Protein AF-A0A914CWX4-F1 (afdb_monomer_lite)

Secondary structure (DSSP, 8-state):
----PPP---HHHHHHHHHHHS-HHHHHHHHHHHHHHS-HHHHHHHHHHHHTTS---S-------HHHHHHHHHHHHHHHHHGGG---------------HHHHHHHHHT-----TTSSTT-TT--GGGG-PPPHHHHHHHHHIIIIIHHHHHHHHHHHHHHTTSPPTT----HHHHHHHHTHHHHHHHHEEEEEEETTEEEEEE-TT--TTT-TTGGGHHHHHHHHHHHHH-S---HHHHHHHHHHHHHHHHHHHHSHHHHHHH--HHHHHHHHHHHHHH-HHHHTSHHHHHHHHHHIIIIIHHHHHTT-----TTS-BTTBS-HHHHHHHHHHHHHHH-TT-HHHHHHHHHHHHT-S-HHHHHHHHHHHS-TT--HHHH----TTTTHHHHHHHHHHHHHHHHHHHHTSHHHHHHHHHHHHHHHHTTSS-TTT-HHHHHHHHHHHHHHHHHHHSS--S-TTTHHHHHHHHHHHHHHHTTT---

Organism: NCBI:txid290746

Radius of gyration: 30.41 Å; chains: 1; bounding box: 85×67×93 Å

pLDDT: mean 76.53, std 20.07, range [23.48, 96.62]

InterPro domains:
  IPR013930 RPAP1, N-terminal [PF08621] (12-53)
  IPR039913 RNA polymerase II-associated protein RPAP1/Rba50 [PTHR21483] (127-458)
  IPR057989 RPAP1/MINIYO-like, TPR repeats [PF25766] (228-455)

Sequence (485 aa):
MEIVEIEPASLAEENKLKLSQMSEEEIRKAQQEIFERFDVKTIEFLRNRAKLTENPSGNAEKKESEFKKRRKAEKETAEKATISTTENMSTEVKLDMPSTSVLVEEVVKNLEVIDPEKVLESEDIDPYTRLAMDPTQLDITNKCLRVIAPRQQQNLLKLFDNLKIQPTGAKDDQFLSTCRQHVDAIKLLYLEEFKVEENRSAIEFAEDVNPLSDGAWFLVPIRRVLDAVQMRKTGVTEDDIEIARLSLMWAMLLMYERQTMFITLSQPNDVFIRVAEVFLIGPELFKDDIISQCLSRLINEYLLKKGRQHLLRFRANKPISGLDSFMPFYEDLIKHFEEFSYGDENFSLILLIGAYMNSYVDDSLLSIGSLWVPDKNVMRQMTISTEKAKDLLDYIKEWRNTYIDEVEEIFYERYSQVLAMYAAAIRDEKVTRSRNPAVFVIASTELGEFIKRHTIESSKHPQRSADLAIMVEMIRRTVDGKISL

Foldseek 3Di:
DDDDDDDDDDPPVVVVVVVVPDDPVVVVVVVVVCVVPDDPVVVVVVVVVVVVVPDPDDDDDPPDDVVVVVVVVVVVVVVVVPPPPDDDDDDDDDDDDDDPDPVVVVVVVP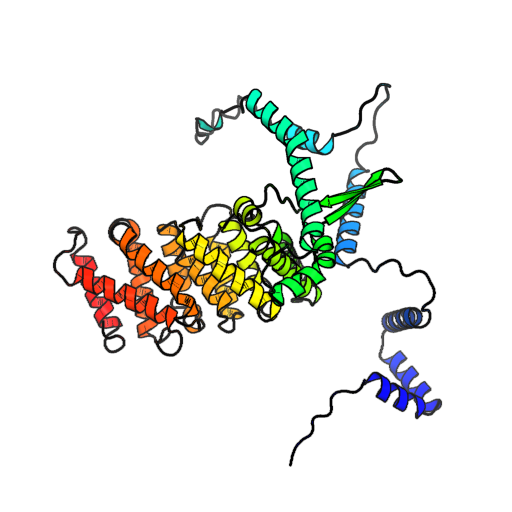PPPPDPVVPPPDPPDDPVVPDPPDVVNVVVVVCCVVPVQVVVQVVVVCVLVVLLDDPDPDDDDVLLPVLSVCSVVLLVLFWDWDCPDPPDTDIGGDPPADLQPQQLSLLVLLVVLLVVCVVVVPAHDPVSLVSNLNSLSSLVSCCPVVVVSNVVSHQLQLNLLSLLSQLVRALVNCPPPSSVVSLLCCLQVPNLVCLLVLRAAADQQPDTNNRRGDPVSLLSLLVSCQVGVQQPQSSLSSLLCCQQSHSPPQSNLVSLLSQLPPVTLNLLSHQHDCVSCVSVLVSSVVCCVVCVVVCCPPVVVSVLSSLVSLLQCLLVVSDACVRHVNSVCSSLVVLVVLLVQLVPPPPVDPPCNVVSVVSNVVSCVSCPPRDPD

Structure (mmCIF, N/CA/C/O backbone):
data_AF-A0A914CWX4-F1
#
_entry.id   AF-A0A914CWX4-F1
#
loop_
_atom_site.group_PDB
_atom_site.id
_atom_site.type_symbol
_atom_site.label_atom_id
_atom_site.label_alt_id
_atom_site.label_comp_id
_atom_site.label_asym_id
_atom_site.label_entity_id
_atom_site.label_seq_id
_atom_site.pdbx_PDB_ins_code
_atom_site.Cartn_x
_atom_site.Cartn_y
_atom_site.Cartn_z
_atom_site.occupancy
_atom_site.B_iso_or_equiv
_atom_site.auth_seq_id
_atom_site.auth_comp_id
_atom_site.auth_asym_id
_atom_site.auth_atom_id
_atom_site.pdbx_PDB_model_num
ATOM 1 N N . MET A 1 1 ? -40.449 -19.004 -22.132 1.00 39.72 1 MET A N 1
ATOM 2 C CA . MET A 1 1 ? -40.659 -19.760 -20.882 1.00 39.72 1 MET A CA 1
ATOM 3 C C . MET A 1 1 ? -39.790 -19.089 -19.847 1.00 39.72 1 MET A C 1
ATOM 5 O O . MET A 1 1 ? -38.591 -19.323 -19.832 1.00 39.72 1 MET A O 1
ATOM 9 N N . GLU A 1 2 ? -40.376 -18.150 -19.115 1.00 30.14 2 GLU A N 1
ATOM 10 C CA . GLU A 1 2 ? -39.724 -17.477 -17.994 1.00 30.14 2 GLU A CA 1
ATOM 11 C C . GLU A 1 2 ? -39.701 -18.441 -16.809 1.00 30.14 2 GLU A C 1
ATOM 13 O O . GLU A 1 2 ? -40.738 -18.982 -16.423 1.00 30.14 2 GLU A O 1
ATOM 18 N N . ILE A 1 3 ? -38.506 -18.695 -16.281 1.00 34.53 3 ILE A N 1
ATOM 19 C CA . ILE A 1 3 ? -38.309 -19.382 -15.009 1.00 34.53 3 ILE A CA 1
ATOM 20 C C . ILE A 1 3 ? -38.342 -18.281 -13.955 1.00 34.53 3 ILE A C 1
ATOM 22 O O . ILE A 1 3 ? -37.438 -17.453 -13.889 1.00 34.53 3 ILE A O 1
ATOM 26 N N . VAL A 1 4 ? -39.429 -18.239 -13.191 1.00 33.41 4 VAL A N 1
ATOM 27 C CA . VAL A 1 4 ? -39.558 -17.390 -12.008 1.00 33.41 4 VAL A CA 1
ATOM 28 C C . VAL A 1 4 ? -38.853 -18.117 -10.866 1.00 33.41 4 VAL A C 1
ATOM 30 O O . VAL A 1 4 ? -39.349 -19.132 -10.377 1.00 33.41 4 VAL A O 1
ATOM 33 N N . GLU A 1 5 ? -37.678 -17.628 -10.480 1.00 35.12 5 GLU A N 1
ATOM 34 C CA . GLU A 1 5 ? -37.027 -17.996 -9.223 1.00 35.12 5 GLU A CA 1
ATOM 35 C C . GLU A 1 5 ? -37.847 -17.415 -8.065 1.00 35.12 5 GLU A C 1
ATOM 37 O O . GLU A 1 5 ? -38.026 -16.204 -7.951 1.00 35.12 5 GLU A O 1
ATOM 42 N N . ILE A 1 6 ? -38.401 -18.299 -7.235 1.00 37.88 6 ILE A N 1
ATOM 43 C CA . ILE A 1 6 ? -39.090 -17.942 -5.995 1.00 37.88 6 ILE A CA 1
ATOM 44 C C . ILE A 1 6 ? -38.040 -17.976 -4.879 1.00 37.88 6 ILE A C 1
ATOM 46 O O . ILE A 1 6 ? -37.417 -19.011 -4.644 1.00 37.88 6 ILE A O 1
ATOM 50 N N . GLU A 1 7 ? -37.843 -16.837 -4.216 1.00 38.56 7 GLU A N 1
ATOM 51 C CA . GLU A 1 7 ? -37.006 -16.672 -3.023 1.00 38.56 7 GLU A CA 1
ATOM 52 C C . GLU A 1 7 ? -37.363 -17.674 -1.901 1.00 38.56 7 GLU A C 1
ATOM 54 O O . GLU A 1 7 ? -38.525 -18.078 -1.770 1.00 38.56 7 GLU A O 1
ATOM 59 N N . PRO A 1 8 ? -36.400 -18.066 -1.040 1.00 40.62 8 PRO A N 1
ATOM 60 C CA . PRO A 1 8 ? -36.624 -19.037 0.023 1.00 40.62 8 PRO A CA 1
ATOM 61 C C . PRO A 1 8 ? -37.431 -18.413 1.169 1.00 40.62 8 PRO A C 1
ATOM 63 O O . PRO A 1 8 ? -36.885 -17.896 2.145 1.00 40.62 8 PRO A O 1
ATOM 66 N N . ALA A 1 9 ? -38.755 -18.515 1.089 1.00 42.31 9 ALA A N 1
ATOM 67 C CA . ALA A 1 9 ? -39.616 -18.383 2.253 1.00 42.31 9 ALA A CA 1
ATOM 68 C C . ALA A 1 9 ? -39.281 -19.513 3.247 1.00 42.31 9 ALA A C 1
ATOM 70 O O . ALA A 1 9 ? -39.684 -20.657 3.072 1.00 42.31 9 ALA A O 1
ATOM 71 N N . SER A 1 10 ? -38.475 -19.175 4.258 1.00 55.91 10 SER A N 1
ATOM 72 C CA . SER A 1 10 ? -38.356 -19.829 5.566 1.00 55.91 10 SER A CA 1
ATOM 73 C C . SER A 1 10 ? -38.544 -21.359 5.576 1.00 55.91 10 SER A C 1
ATOM 75 O O . SER A 1 10 ? -39.612 -21.877 5.902 1.00 55.91 10 SER A O 1
ATOM 77 N N . LEU A 1 11 ? -37.455 -22.109 5.363 1.00 55.00 11 LEU A N 1
ATOM 78 C CA . LEU A 1 11 ? -37.361 -23.554 5.659 1.00 55.00 11 LEU A CA 1
ATOM 79 C C . LEU A 1 11 ? -37.941 -23.935 7.042 1.00 55.00 11 LEU A C 1
ATOM 81 O O . LEU A 1 11 ? -38.389 -25.062 7.251 1.00 55.00 11 LEU A O 1
ATOM 85 N N . ALA A 1 12 ? -37.945 -23.003 8.001 1.00 56.06 12 ALA A N 1
ATOM 86 C CA . ALA A 1 12 ? -38.528 -23.198 9.324 1.00 56.06 12 ALA A CA 1
ATOM 87 C C . ALA A 1 12 ? -40.065 -23.319 9.300 1.00 56.06 12 ALA A C 1
ATOM 89 O O . ALA A 1 12 ? -40.623 -24.089 10.083 1.00 56.06 12 ALA A O 1
ATOM 90 N N . GLU A 1 13 ? -40.753 -22.606 8.406 1.00 63.44 13 GLU A N 1
ATOM 91 C CA . GLU A 1 13 ? -42.212 -22.682 8.256 1.00 63.44 13 GLU A CA 1
ATOM 92 C C . GLU A 1 13 ? -42.643 -23.973 7.556 1.00 63.44 13 GLU A C 1
ATOM 94 O O . GLU A 1 13 ? -43.583 -24.631 8.009 1.00 63.44 13 GLU A O 1
ATOM 99 N N . GLU A 1 14 ? -41.904 -24.401 6.528 1.00 65.81 14 GLU A N 1
ATOM 100 C CA . GLU A 1 14 ? -42.150 -25.676 5.846 1.00 65.81 14 GLU A CA 1
ATOM 101 C C . GLU A 1 14 ? -41.936 -26.870 6.795 1.00 65.81 14 GLU A C 1
ATOM 103 O O . GLU A 1 14 ? -42.749 -27.796 6.844 1.00 65.81 14 GLU A O 1
ATOM 108 N N . ASN A 1 15 ? -40.891 -26.819 7.628 1.00 64.31 15 ASN A N 1
ATOM 109 C CA . ASN A 1 15 ? -40.631 -27.840 8.643 1.00 64.31 15 ASN A CA 1
ATOM 110 C C . ASN A 1 15 ? -41.707 -27.867 9.739 1.00 64.31 15 ASN A C 1
ATOM 112 O O . ASN A 1 15 ? -42.079 -28.943 10.205 1.00 64.31 15 ASN A O 1
ATOM 116 N N . LYS A 1 16 ? -42.257 -26.709 10.123 1.00 71.88 16 LYS A N 1
ATOM 117 C CA . LYS A 1 16 ? -43.352 -26.621 11.103 1.00 71.88 16 LYS A CA 1
ATOM 118 C C . LYS A 1 16 ? -44.656 -27.222 10.566 1.00 71.88 16 LYS A C 1
ATOM 120 O O . LYS A 1 16 ? -45.366 -27.887 11.316 1.00 71.88 16 LYS A O 1
ATOM 125 N N . LEU A 1 17 ? -44.940 -27.028 9.277 1.00 73.31 17 LEU A N 1
ATOM 126 C CA . LEU A 1 17 ? -46.065 -27.652 8.571 1.00 73.31 17 LEU A CA 1
ATOM 127 C C . LEU A 1 17 ? -45.893 -29.169 8.417 1.00 73.31 17 LEU A C 1
ATOM 129 O O . LEU A 1 17 ? -46.850 -29.913 8.601 1.00 73.31 17 LEU A O 1
ATOM 133 N N . LYS A 1 18 ? -44.677 -29.648 8.134 1.00 69.50 18 LYS A N 1
ATOM 134 C CA . LYS A 1 18 ? -44.395 -31.093 8.076 1.00 69.50 18 LYS A CA 1
ATOM 135 C C . LYS A 1 18 ? -44.536 -31.759 9.445 1.00 69.50 18 LYS A C 1
ATOM 137 O O . LYS A 1 18 ? -45.128 -32.828 9.543 1.00 69.50 18 LYS A O 1
ATOM 142 N N . LEU A 1 19 ? -44.067 -31.106 10.510 1.00 66.44 19 LEU A N 1
ATOM 143 C CA . LEU A 1 19 ? -44.206 -31.607 11.881 1.00 66.44 19 LEU A CA 1
ATOM 144 C C . LEU A 1 19 ? -45.663 -31.644 12.363 1.00 66.44 19 LEU A C 1
ATOM 146 O O . LEU A 1 19 ? -46.002 -32.516 13.155 1.00 66.44 19 LEU A O 1
ATOM 150 N N . SER A 1 20 ? -46.532 -30.741 11.889 1.00 70.44 20 SER A N 1
ATOM 151 C CA . SER A 1 20 ? -47.960 -30.757 12.243 1.00 70.44 20 SER A CA 1
ATOM 152 C C . SER A 1 20 ? -48.783 -31.787 11.463 1.00 70.44 20 SER A C 1
ATOM 154 O O . SER A 1 20 ? -49.904 -32.092 11.866 1.00 70.44 20 SER A O 1
ATOM 156 N N . GLN A 1 21 ? -48.242 -32.324 10.366 1.00 74.88 21 GLN A N 1
ATOM 157 C CA . GLN A 1 21 ? -48.882 -33.350 9.536 1.00 74.88 21 GLN A CA 1
ATOM 158 C C . GLN A 1 21 ? -48.447 -34.783 9.887 1.00 74.88 21 GLN A C 1
ATOM 160 O O . GLN A 1 21 ? -49.093 -35.727 9.439 1.00 74.88 21 GLN A O 1
ATOM 165 N N . MET A 1 22 ? -47.380 -34.961 10.675 1.00 69.25 22 MET A N 1
ATOM 166 C CA . MET A 1 22 ? -46.897 -36.281 11.096 1.00 69.25 22 MET A CA 1
ATOM 167 C C . MET A 1 22 ? -47.718 -36.861 12.253 1.00 69.25 22 MET A C 1
ATOM 169 O O . MET A 1 22 ? -48.113 -36.152 13.179 1.00 69.25 22 MET A O 1
ATOM 173 N N . SER A 1 23 ? -47.926 -38.177 12.225 1.00 78.06 23 SER A N 1
ATOM 174 C CA . SER A 1 23 ? -48.588 -38.909 13.310 1.00 78.06 23 SER A CA 1
ATOM 175 C C . SER A 1 23 ? -47.664 -39.102 14.524 1.00 78.06 23 SER A C 1
ATOM 177 O O . SER A 1 23 ? -46.438 -39.149 14.393 1.00 78.06 23 SER A O 1
ATOM 179 N N . GLU A 1 24 ? -48.233 -39.250 15.729 1.00 70.81 24 GLU A N 1
ATOM 180 C CA . GLU A 1 24 ? -47.455 -39.430 16.971 1.00 70.81 24 GLU A CA 1
ATOM 181 C C . GLU A 1 24 ? -46.509 -40.645 16.917 1.00 70.81 24 GLU A C 1
ATOM 183 O O . GLU A 1 24 ? -45.418 -40.617 17.491 1.00 70.81 24 GLU A O 1
ATOM 188 N N . GLU A 1 25 ? -46.883 -41.695 16.180 1.00 71.25 25 GLU A N 1
ATOM 189 C CA . GLU A 1 25 ? -46.059 -42.893 15.993 1.00 71.25 25 GLU A CA 1
ATOM 190 C C . GLU A 1 25 ? -44.825 -42.629 15.116 1.00 71.25 25 GLU A C 1
ATOM 192 O O . GLU A 1 25 ? -43.728 -43.110 15.421 1.00 71.25 25 GLU A O 1
ATOM 197 N N . GLU A 1 26 ? -44.960 -41.812 14.069 1.00 70.94 26 GLU A N 1
ATOM 198 C CA . GLU A 1 26 ? -43.850 -41.433 13.188 1.00 70.94 26 GLU A CA 1
ATOM 199 C C . GLU A 1 26 ? -42.873 -40.485 13.890 1.00 70.94 26 GLU A C 1
ATOM 201 O O . GLU A 1 26 ? -41.656 -40.626 13.743 1.00 70.94 26 GLU A O 1
ATOM 206 N N . ILE A 1 27 ? -43.388 -39.578 14.726 1.00 72.81 27 ILE A N 1
ATOM 207 C CA . ILE A 1 27 ? -42.567 -38.703 15.571 1.00 72.81 27 ILE A CA 1
ATOM 208 C C . ILE A 1 27 ? -41.742 -39.544 16.551 1.00 72.81 27 ILE A C 1
ATOM 210 O O . ILE A 1 27 ? -40.545 -39.305 16.721 1.00 72.81 27 ILE A O 1
ATOM 214 N N . ARG A 1 28 ? -42.342 -40.572 17.162 1.00 71.75 28 ARG A N 1
ATOM 215 C CA . ARG A 1 28 ? -41.638 -41.442 18.115 1.00 71.75 28 ARG A CA 1
ATOM 216 C C . ARG A 1 28 ? -40.533 -42.264 17.453 1.00 71.75 28 ARG A C 1
ATOM 218 O O . ARG A 1 28 ? -39.473 -42.457 18.049 1.00 71.75 28 ARG A O 1
ATOM 225 N N . LYS A 1 29 ? -40.762 -42.723 16.220 1.00 77.62 29 LYS A N 1
ATOM 226 C CA . LYS A 1 29 ? -39.766 -43.457 15.428 1.00 77.62 29 LYS A CA 1
ATOM 227 C C . LYS A 1 29 ? -38.597 -42.558 15.015 1.00 77.62 29 LYS A C 1
ATOM 229 O O . LYS A 1 29 ? -37.447 -42.957 15.172 1.00 77.62 29 LYS A O 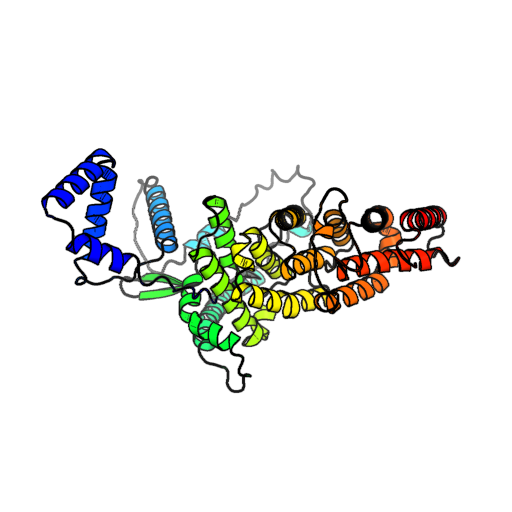1
ATOM 234 N N . ALA A 1 30 ? -38.879 -41.330 14.576 1.00 72.44 30 ALA A N 1
ATOM 235 C CA . ALA A 1 30 ? -37.847 -40.345 14.252 1.00 72.44 30 ALA A CA 1
ATOM 236 C C . ALA A 1 30 ? -37.022 -39.944 15.488 1.00 72.44 30 ALA A C 1
ATOM 238 O O . ALA A 1 30 ? -35.804 -39.805 15.405 1.00 72.44 30 ALA A O 1
ATOM 239 N N . GLN A 1 31 ? -37.657 -39.822 16.659 1.00 72.38 31 GLN A N 1
ATOM 240 C CA . GLN A 1 31 ? -36.947 -39.585 17.918 1.00 72.38 31 GLN A CA 1
ATOM 241 C C . GLN A 1 31 ? -35.994 -40.735 18.256 1.00 72.38 31 GLN A C 1
ATOM 243 O O . GLN A 1 31 ? -34.844 -40.475 18.599 1.00 72.38 31 GLN A O 1
ATOM 248 N N . GLN A 1 32 ? -36.435 -41.990 18.129 1.00 72.94 32 GLN A N 1
ATOM 249 C CA . GLN A 1 32 ? -35.568 -43.150 18.363 1.00 72.94 32 GLN A CA 1
ATOM 250 C C . GLN A 1 32 ? -34.380 -43.188 17.392 1.00 72.94 32 GLN A C 1
ATOM 252 O O . GLN A 1 32 ? -33.256 -43.394 17.838 1.00 72.94 32 GLN A O 1
ATOM 257 N N . GLU A 1 33 ? -34.587 -42.878 16.110 1.00 74.44 33 GLU A N 1
ATOM 258 C CA . GLU A 1 33 ? -33.498 -42.811 15.126 1.00 74.44 33 GLU A CA 1
ATOM 259 C C . GLU A 1 33 ? -32.476 -41.703 15.450 1.00 74.44 33 GLU A C 1
ATOM 261 O O . GLU A 1 33 ? -31.270 -41.892 15.288 1.00 74.44 33 GLU A O 1
ATOM 266 N N . ILE A 1 34 ? -32.930 -40.557 15.968 1.00 73.31 34 ILE A N 1
ATOM 267 C CA . ILE A 1 34 ? -32.042 -39.477 16.426 1.00 73.31 34 ILE A CA 1
ATOM 268 C C . ILE A 1 34 ? -31.244 -39.916 17.664 1.00 73.31 34 ILE A C 1
ATOM 270 O O . ILE A 1 34 ? -30.048 -39.643 17.743 1.00 73.31 34 ILE A O 1
ATOM 274 N N . PHE A 1 35 ? -31.868 -40.624 18.608 1.00 66.38 35 PHE A N 1
ATOM 275 C CA . PHE A 1 35 ? -31.173 -41.153 19.787 1.00 66.38 35 PHE A CA 1
ATOM 276 C C . PHE A 1 35 ? -30.151 -42.246 19.447 1.00 66.38 35 PHE A C 1
ATOM 278 O O . PHE A 1 35 ? -29.161 -42.379 20.159 1.00 66.38 35 PHE A O 1
ATOM 285 N N . GLU A 1 36 ? -30.362 -43.004 18.370 1.00 72.00 36 GLU A N 1
ATOM 286 C CA . GLU A 1 36 ? -29.423 -44.035 17.912 1.00 72.00 36 GLU A CA 1
ATOM 287 C C . GLU A 1 36 ? -28.253 -43.466 17.095 1.00 72.00 36 GLU A C 1
ATOM 289 O O . GLU A 1 36 ? -27.159 -44.029 17.120 1.00 72.00 36 GLU A O 1
ATOM 294 N N . ARG A 1 37 ? -28.451 -42.350 16.377 1.00 67.62 37 ARG A N 1
ATOM 295 C CA . ARG A 1 37 ? -27.414 -41.750 15.516 1.00 67.62 37 ARG A CA 1
ATOM 296 C C . ARG A 1 37 ? -26.541 -40.698 16.196 1.00 67.62 37 ARG A C 1
ATOM 298 O O . ARG A 1 37 ? -25.446 -40.436 15.701 1.00 67.62 37 ARG A O 1
ATOM 305 N N . PHE A 1 38 ? -27.008 -40.065 17.270 1.00 68.81 38 PHE A N 1
ATOM 306 C CA . PHE A 1 38 ? -26.302 -38.946 17.895 1.00 68.81 38 PHE A CA 1
ATOM 307 C C . PHE A 1 38 ? -25.781 -39.278 19.292 1.00 68.81 38 PHE A C 1
ATOM 309 O O . PHE A 1 38 ? -26.475 -39.861 20.120 1.00 68.81 38 PHE A O 1
ATOM 316 N N . ASP A 1 39 ? -24.557 -38.826 19.570 1.00 68.00 39 ASP A N 1
ATOM 317 C CA . ASP A 1 39 ? -23.933 -38.944 20.885 1.00 68.00 39 ASP A CA 1
ATOM 318 C C . ASP A 1 39 ? -24.756 -38.229 21.968 1.00 68.00 39 ASP A C 1
ATOM 320 O O . ASP A 1 39 ? -25.232 -37.103 21.780 1.00 68.00 39 ASP A O 1
ATOM 324 N N . VAL A 1 40 ? -24.857 -38.850 23.148 1.00 72.94 40 VAL A N 1
ATOM 325 C CA . VAL A 1 40 ? -25.661 -38.366 24.290 1.00 72.94 40 VAL A CA 1
ATOM 326 C C . VAL A 1 40 ? -25.309 -36.920 24.671 1.00 72.94 40 VAL A C 1
ATOM 328 O O . VAL A 1 40 ? -26.194 -36.123 24.984 1.00 72.94 40 VAL A O 1
ATOM 331 N N . LYS A 1 41 ? -24.028 -36.540 24.551 1.00 67.38 41 LYS A N 1
ATOM 332 C CA . LYS A 1 41 ? -23.537 -35.175 24.817 1.00 67.38 41 LYS A CA 1
ATOM 333 C C . LYS A 1 41 ? -24.080 -34.141 23.825 1.00 67.38 41 LYS A C 1
ATOM 335 O O . LYS A 1 41 ? -24.377 -33.011 24.208 1.00 67.38 41 LYS A O 1
ATOM 340 N N . THR A 1 42 ? -24.242 -34.520 22.561 1.00 66.25 42 THR A N 1
ATOM 341 C CA . THR A 1 42 ? -24.774 -33.654 21.499 1.00 66.25 42 THR A CA 1
ATOM 342 C C . THR A 1 42 ? -26.273 -33.437 21.688 1.00 66.25 42 THR A C 1
ATOM 344 O O . THR A 1 42 ? -26.773 -32.327 21.509 1.00 66.25 42 THR A O 1
ATOM 347 N N . ILE A 1 43 ? -26.989 -34.471 22.137 1.00 68.88 43 ILE A N 1
ATOM 348 C CA . ILE A 1 43 ? -28.417 -34.386 22.459 1.00 68.88 43 ILE A CA 1
ATOM 349 C C . ILE A 1 43 ? -28.645 -33.500 23.692 1.00 68.88 43 ILE A C 1
ATOM 351 O O . ILE A 1 43 ? -29.532 -32.647 23.675 1.00 68.88 43 ILE A O 1
ATOM 355 N N . GLU A 1 44 ? -27.827 -33.631 24.741 1.00 70.56 44 GLU A N 1
ATOM 356 C CA . GLU A 1 44 ? -27.891 -32.740 25.909 1.00 70.56 44 GLU A CA 1
ATOM 357 C C . GLU A 1 44 ? -27.584 -31.283 25.549 1.00 70.56 44 GLU A C 1
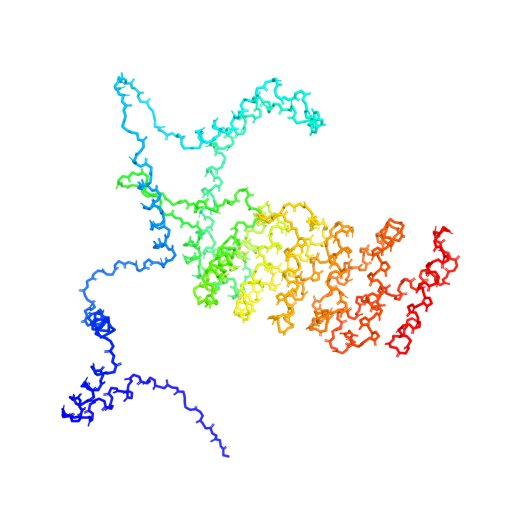ATOM 359 O O . GLU A 1 44 ? -28.284 -30.375 26.005 1.00 70.56 44 GLU A O 1
ATOM 364 N N . PHE A 1 45 ? -26.601 -31.051 24.677 1.00 72.12 45 PHE A N 1
ATOM 365 C CA . PHE A 1 45 ? -26.291 -29.721 24.159 1.00 72.12 45 PHE A CA 1
ATOM 366 C C . PHE A 1 45 ? -27.477 -29.102 23.402 1.00 72.12 45 PHE A C 1
ATOM 368 O O . PHE A 1 45 ? -27.866 -27.965 23.679 1.00 72.12 45 PHE A O 1
ATOM 375 N N . LEU A 1 46 ? -28.109 -29.858 22.498 1.00 65.69 46 LEU A N 1
ATOM 376 C CA . LEU A 1 46 ? -29.284 -29.399 21.751 1.00 65.69 46 LEU A CA 1
ATOM 377 C C . LEU A 1 46 ? -30.486 -29.145 22.671 1.00 65.69 46 LEU A C 1
ATOM 379 O O . LEU A 1 46 ? -31.192 -28.148 22.508 1.00 65.69 46 LEU A O 1
ATOM 383 N N . ARG A 1 47 ? -30.680 -29.984 23.695 1.00 70.25 47 ARG A N 1
ATOM 384 C CA . ARG A 1 47 ? -31.748 -29.821 24.693 1.00 70.25 47 ARG A CA 1
ATOM 385 C C . ARG A 1 47 ? -31.545 -28.575 25.556 1.00 70.25 47 ARG A C 1
ATOM 387 O O . ARG A 1 47 ? -32.511 -27.876 25.859 1.00 70.25 47 ARG A O 1
ATOM 394 N N . ASN A 1 48 ? -30.302 -28.265 25.919 1.00 69.75 48 ASN A N 1
ATOM 395 C CA . ASN A 1 48 ? -29.962 -27.049 26.661 1.00 69.75 48 ASN A CA 1
ATOM 396 C C . ASN A 1 48 ? -30.109 -25.789 25.795 1.00 69.75 48 ASN A C 1
ATOM 398 O O . ASN A 1 48 ? -30.560 -24.756 26.287 1.00 69.75 48 ASN A O 1
ATOM 402 N N . ARG A 1 49 ? -29.821 -25.886 24.492 1.00 59.03 49 ARG A N 1
ATOM 403 C CA . ARG A 1 49 ? -30.022 -24.793 23.530 1.00 59.03 49 ARG A CA 1
ATOM 404 C C . ARG A 1 49 ? -31.506 -24.505 23.252 1.00 59.03 49 ARG A C 1
ATOM 406 O O . ARG A 1 49 ? -31.876 -23.340 23.132 1.00 59.03 49 ARG A O 1
ATOM 413 N N . ALA A 1 50 ? -32.360 -25.530 23.217 1.00 55.47 50 ALA A N 1
ATOM 414 C CA . ALA A 1 50 ? -33.813 -25.365 23.081 1.00 55.47 50 ALA A CA 1
ATOM 415 C C . ALA A 1 50 ? -34.449 -24.691 24.317 1.00 55.47 50 ALA A C 1
ATOM 417 O O . ALA A 1 50 ? -35.305 -23.820 24.195 1.00 55.47 50 ALA A O 1
ATOM 418 N N . LYS A 1 51 ? -33.957 -24.991 25.527 1.00 56.47 51 LYS A N 1
ATOM 419 C CA . LYS A 1 51 ? -34.420 -24.324 26.761 1.00 56.47 51 LYS A CA 1
ATOM 420 C C . LYS A 1 51 ? -34.090 -22.828 26.819 1.00 56.47 51 LYS A C 1
ATOM 422 O O . LYS A 1 51 ? -34.805 -22.072 27.468 1.00 56.47 51 LYS A O 1
ATOM 427 N N . LEU A 1 52 ? -33.035 -22.393 26.128 1.00 54.06 52 LEU A N 1
ATOM 428 C CA . LEU A 1 52 ? -32.687 -20.975 25.970 1.00 54.06 52 LEU A CA 1
ATOM 429 C C . LEU A 1 52 ? -33.630 -20.224 25.015 1.00 54.06 52 LEU A C 1
ATOM 431 O O . LEU A 1 52 ? -33.636 -18.997 25.024 1.00 54.06 52 LEU A O 1
ATOM 435 N N . THR A 1 53 ? -34.410 -20.934 24.195 1.00 48.84 53 THR A N 1
ATOM 436 C CA . THR A 1 53 ? -35.336 -20.337 23.217 1.00 48.84 53 THR A CA 1
ATOM 437 C C . THR A 1 53 ? -36.786 -20.272 23.711 1.00 48.84 53 THR A C 1
ATOM 439 O O . THR A 1 53 ? -37.543 -19.450 23.207 1.00 48.84 53 THR A O 1
ATOM 442 N N . GLU A 1 54 ? -37.166 -21.044 24.738 1.00 44.12 54 GLU A N 1
ATOM 443 C CA . GLU A 1 54 ? -38.538 -21.063 25.287 1.00 44.12 54 GLU A CA 1
ATOM 444 C C . GLU A 1 54 ? -38.791 -20.102 26.470 1.00 44.12 54 GLU A C 1
ATOM 446 O O . GLU A 1 54 ? -39.937 -19.941 26.877 1.00 44.12 54 GLU A O 1
ATOM 451 N N . ASN A 1 55 ? -37.775 -19.398 26.989 1.00 38.47 55 ASN A N 1
ATOM 452 C CA . ASN A 1 55 ? -37.941 -18.404 28.063 1.00 38.47 55 ASN A CA 1
ATOM 453 C C . ASN A 1 55 ? -37.410 -17.014 27.653 1.00 38.47 55 ASN A C 1
ATOM 455 O O . ASN A 1 55 ? -36.241 -16.716 27.901 1.00 38.47 55 ASN A O 1
ATOM 459 N N . PRO A 1 56 ? -38.242 -16.117 27.085 1.00 41.22 56 PRO A N 1
ATOM 460 C CA . PRO A 1 56 ? -37.843 -14.747 26.755 1.00 41.22 56 PRO A CA 1
ATOM 461 C C . PRO A 1 56 ? -38.024 -13.754 27.924 1.00 41.22 56 PRO A C 1
ATOM 463 O O . PRO A 1 56 ? -38.091 -12.548 27.702 1.00 41.22 56 PRO A O 1
ATOM 466 N N . SER A 1 57 ? -38.108 -14.218 29.175 1.00 39.25 57 SER A N 1
ATOM 467 C CA . SER A 1 57 ? -38.297 -13.353 30.349 1.00 39.25 57 SER A CA 1
ATOM 468 C C . SER A 1 57 ? -37.256 -13.627 31.435 1.00 39.25 57 SER A C 1
ATOM 470 O O . SER A 1 57 ? -37.437 -14.488 32.295 1.00 39.25 57 SER A O 1
ATOM 472 N N . GLY A 1 58 ? -36.171 -12.858 31.396 1.00 30.92 58 GLY A N 1
ATOM 473 C CA . GLY A 1 58 ? -35.149 -12.795 32.437 1.00 30.92 58 GLY A CA 1
ATOM 474 C C . GLY A 1 58 ? -33.967 -11.959 31.958 1.00 30.92 58 GLY A C 1
ATOM 475 O O . GLY A 1 58 ? -33.183 -12.447 31.157 1.00 30.92 58 GLY A O 1
ATOM 476 N N . ASN A 1 59 ? -33.917 -10.692 32.394 1.00 37.09 59 ASN A N 1
ATOM 477 C CA . ASN A 1 59 ? -32.855 -9.689 32.209 1.00 37.09 59 ASN A CA 1
ATOM 478 C C . ASN A 1 59 ? -31.720 -10.076 31.248 1.00 37.09 59 ASN A C 1
ATOM 480 O O . ASN A 1 59 ? -30.730 -10.690 31.641 1.00 37.09 59 ASN A O 1
ATOM 484 N N . ALA A 1 60 ? -31.843 -9.644 29.992 1.00 33.34 60 ALA A N 1
ATOM 485 C CA . ALA A 1 60 ? -30.756 -9.710 29.031 1.00 33.34 60 ALA A CA 1
ATOM 486 C C . ALA A 1 60 ? -29.661 -8.704 29.424 1.00 33.34 60 ALA A C 1
ATOM 488 O O . ALA A 1 60 ? -29.689 -7.536 29.032 1.00 33.34 60 ALA A O 1
ATOM 489 N N . GLU A 1 61 ? -28.681 -9.165 30.198 1.00 36.03 61 GLU A N 1
ATOM 490 C CA . GLU A 1 61 ? -27.354 -8.563 30.178 1.00 36.03 61 GLU A CA 1
ATOM 491 C C . GLU A 1 61 ? -26.855 -8.564 28.727 1.00 36.03 61 GLU A C 1
ATOM 493 O O . GLU A 1 61 ? -26.951 -9.567 28.011 1.00 36.03 61 GLU A O 1
ATOM 498 N N . LYS A 1 62 ? -26.382 -7.399 28.270 1.00 37.22 62 LYS A N 1
ATOM 499 C CA . LYS A 1 62 ? -25.839 -7.189 26.925 1.00 37.22 62 LYS A CA 1
ATOM 500 C C . LYS A 1 62 ? -24.850 -8.314 26.610 1.00 37.22 62 LYS A C 1
ATOM 502 O O . LYS A 1 62 ? -23.850 -8.456 27.309 1.00 37.22 62 LYS A O 1
ATOM 507 N N . LYS A 1 63 ? -25.130 -9.107 25.567 1.00 41.53 63 LYS A N 1
ATOM 508 C CA . LYS A 1 63 ? -24.227 -10.167 25.100 1.00 41.53 63 LYS A CA 1
ATOM 509 C C . LYS A 1 63 ? -22.877 -9.546 24.758 1.00 41.53 63 LYS A C 1
ATOM 511 O O . LYS A 1 63 ? -22.723 -8.851 23.761 1.00 41.53 63 LYS A O 1
ATOM 516 N N . GLU A 1 64 ? -21.922 -9.783 25.641 1.00 44.91 64 GLU A N 1
ATOM 517 C CA . GLU A 1 64 ? -20.541 -9.365 25.496 1.00 44.91 64 GLU A CA 1
ATOM 518 C C . GLU A 1 64 ? -19.878 -10.196 24.382 1.00 44.91 64 GLU A C 1
ATOM 520 O O . GLU A 1 64 ? -20.014 -11.425 24.368 1.00 44.91 64 GLU A O 1
ATOM 525 N N . SER A 1 65 ? -19.212 -9.518 23.439 1.00 52.56 65 SER A N 1
ATOM 526 C CA . SER A 1 65 ? -18.485 -10.123 22.310 1.00 52.56 65 SER A CA 1
ATOM 527 C C . SER A 1 65 ? -17.496 -11.196 22.787 1.00 52.56 65 SER A C 1
ATOM 529 O O . SER A 1 65 ? -16.872 -11.048 23.844 1.00 52.56 65 SER A O 1
ATOM 531 N N . GLU A 1 66 ? -17.327 -12.275 22.013 1.00 45.50 66 GLU A N 1
ATOM 532 C CA . GLU A 1 66 ? -16.400 -13.369 22.343 1.00 45.50 66 GLU A CA 1
ATOM 533 C C . GLU A 1 66 ? -14.954 -12.891 22.541 1.00 45.50 66 GLU A C 1
ATOM 535 O O . GLU A 1 66 ? -14.233 -13.435 23.379 1.00 45.50 66 GLU A O 1
ATOM 540 N N . PHE A 1 67 ? -14.557 -11.809 21.869 1.00 42.31 67 PHE A N 1
ATOM 541 C CA . PHE A 1 67 ? -13.253 -11.169 22.051 1.00 42.31 67 PHE A CA 1
ATOM 542 C C . PHE A 1 67 ? -13.077 -10.591 23.459 1.00 42.31 67 PHE A C 1
ATOM 544 O O . PHE A 1 67 ? -12.040 -10.775 24.098 1.00 42.31 67 PHE A O 1
ATOM 551 N N . LYS A 1 68 ? -14.121 -9.954 23.993 1.00 54.72 68 LYS A N 1
ATOM 552 C CA . LYS A 1 68 ? -14.104 -9.370 25.338 1.00 54.72 68 LYS A CA 1
ATOM 553 C C . LYS A 1 68 ? -14.195 -10.447 26.428 1.00 54.72 68 LYS A C 1
ATOM 555 O O . LYS A 1 68 ? -13.631 -10.275 27.507 1.00 54.72 68 LYS A O 1
ATOM 560 N N . LYS A 1 69 ? -14.798 -11.603 26.119 1.00 60.16 69 LYS A N 1
ATOM 561 C CA . LYS A 1 69 ? -14.736 -12.802 26.974 1.00 60.16 69 LYS A CA 1
ATOM 562 C C . LYS A 1 69 ? -13.331 -13.408 27.030 1.00 60.16 69 LYS A C 1
ATOM 564 O O . LYS A 1 69 ? -12.883 -13.760 28.117 1.00 60.16 69 LYS A O 1
ATOM 569 N N . ARG A 1 70 ? -12.621 -13.494 25.897 1.00 55.38 70 ARG A N 1
ATOM 570 C CA . ARG A 1 70 ? -11.237 -14.007 25.852 1.00 55.38 70 ARG A CA 1
ATOM 571 C C . ARG A 1 70 ? -10.261 -13.126 26.635 1.00 55.38 70 ARG A C 1
ATOM 573 O O . ARG A 1 70 ? -9.520 -13.654 27.455 1.00 55.38 70 ARG A O 1
ATOM 580 N N . ARG A 1 71 ? -10.348 -11.798 26.493 1.00 54.59 71 ARG A N 1
ATOM 581 C CA . ARG A 1 71 ? -9.510 -10.850 27.258 1.00 54.59 71 ARG A CA 1
ATOM 582 C C . ARG A 1 71 ? -9.736 -10.930 28.771 1.00 54.59 71 ARG A C 1
ATOM 584 O O . ARG A 1 71 ? -8.776 -10.910 29.535 1.00 54.59 71 ARG A O 1
ATOM 591 N N . LYS A 1 72 ? -10.991 -11.064 29.222 1.00 58.88 72 LYS A N 1
ATOM 592 C CA . LYS A 1 72 ? -11.290 -11.275 30.652 1.00 58.88 72 LYS A CA 1
ATOM 593 C C . LYS A 1 72 ? -10.689 -12.583 31.171 1.00 58.88 72 LYS A C 1
ATOM 595 O O . LYS A 1 72 ? -10.106 -12.587 32.249 1.00 58.88 72 LYS A O 1
ATOM 600 N N . ALA A 1 73 ? -10.775 -13.659 30.388 1.00 52.28 73 ALA A N 1
ATOM 601 C CA . ALA A 1 73 ? -10.200 -14.948 30.759 1.00 52.28 73 ALA A CA 1
ATOM 602 C C . ALA A 1 73 ? -8.662 -14.902 30.849 1.00 52.28 73 ALA A C 1
ATOM 604 O O . ALA A 1 73 ? -8.090 -15.432 31.798 1.00 52.28 73 ALA A O 1
ATOM 605 N N . GLU A 1 74 ? -7.980 -14.228 29.919 1.00 48.25 74 GLU A N 1
ATOM 606 C CA . GLU A 1 74 ? -6.516 -14.068 29.950 1.00 48.25 74 GLU A CA 1
ATOM 607 C C . GLU A 1 74 ? -6.053 -13.236 31.158 1.00 48.25 74 GLU A C 1
ATOM 609 O O . GLU A 1 74 ? -5.090 -13.611 31.831 1.00 48.25 74 GLU A O 1
ATOM 614 N N . LYS A 1 75 ? -6.802 -12.186 31.518 1.00 49.75 75 LYS A N 1
ATOM 615 C CA . LYS A 1 75 ? -6.523 -11.333 32.685 1.00 49.75 75 LYS A CA 1
ATOM 616 C C . LYS A 1 75 ? -6.687 -12.075 34.021 1.00 49.75 75 LYS A C 1
ATOM 618 O O . LYS A 1 75 ? -5.818 -11.985 34.883 1.00 49.75 75 LYS A O 1
ATOM 623 N N . GLU A 1 76 ? -7.730 -12.899 34.158 1.00 47.78 76 GLU A N 1
ATOM 624 C CA . GLU A 1 76 ? -7.943 -13.755 35.342 1.00 47.78 76 GLU A CA 1
ATOM 625 C C . GLU A 1 76 ? -6.884 -14.865 35.484 1.00 47.78 76 GLU A C 1
ATOM 627 O O . GLU A 1 76 ? -6.609 -15.341 36.591 1.00 47.78 76 GLU A O 1
ATOM 632 N N . THR A 1 77 ? -6.280 -15.289 34.370 1.00 44.91 77 THR A N 1
ATOM 633 C CA . THR A 1 77 ? -5.222 -16.310 34.368 1.00 44.91 77 THR A CA 1
ATOM 634 C C . THR A 1 77 ? -3.865 -15.703 34.746 1.00 44.91 77 THR A C 1
ATOM 636 O O . THR A 1 77 ? -3.098 -16.335 35.473 1.00 44.91 77 THR A O 1
ATOM 639 N N . ALA A 1 78 ? -3.600 -14.459 34.332 1.00 41.66 78 ALA A N 1
ATOM 640 C CA . ALA A 1 78 ? -2.407 -13.703 34.710 1.00 41.66 78 ALA A CA 1
ATOM 641 C C . ALA A 1 78 ? -2.414 -13.292 36.195 1.00 41.66 78 ALA A C 1
ATOM 643 O O . ALA A 1 78 ? -1.400 -13.443 36.870 1.00 41.66 78 ALA A O 1
ATOM 644 N N . GLU A 1 79 ? -3.558 -12.872 36.750 1.00 42.19 79 GLU A N 1
ATOM 645 C CA . GLU A 1 79 ? -3.668 -12.490 38.171 1.00 42.19 79 GLU A CA 1
ATOM 646 C C . GLU A 1 79 ? -3.483 -13.675 39.138 1.00 42.19 79 GLU A C 1
ATOM 648 O O . GLU A 1 79 ? -2.946 -13.507 40.235 1.00 42.19 79 GLU A O 1
ATOM 653 N N . LYS A 1 80 ? -3.853 -14.900 38.737 1.00 45.31 80 LYS A N 1
ATOM 654 C CA . LYS A 1 80 ? -3.641 -16.108 39.560 1.00 45.31 80 LYS A CA 1
ATOM 655 C C . LYS A 1 80 ? -2.187 -16.580 39.602 1.00 45.31 80 LYS A C 1
ATOM 657 O O . LYS A 1 80 ? -1.806 -17.224 40.576 1.00 45.31 80 LYS A O 1
ATOM 662 N N . ALA A 1 81 ? -1.379 -16.258 38.591 1.00 39.62 81 ALA A N 1
ATOM 663 C CA . ALA A 1 81 ? 0.041 -16.611 38.560 1.00 39.62 81 ALA A CA 1
ATOM 664 C C . ALA A 1 81 ? 0.899 -15.716 39.480 1.00 39.62 81 ALA A C 1
ATOM 666 O O . ALA A 1 81 ? 1.975 -16.124 39.910 1.00 39.62 81 ALA A O 1
ATOM 667 N N . THR A 1 82 ? 0.411 -14.522 39.830 1.00 35.50 82 THR A N 1
ATOM 668 C CA . THR A 1 82 ? 1.156 -13.525 40.621 1.00 35.50 82 THR A CA 1
ATOM 669 C C . THR A 1 82 ? 0.980 -13.693 42.138 1.00 35.50 82 THR A C 1
ATOM 671 O O . THR A 1 82 ? 1.790 -13.194 42.913 1.00 35.50 82 THR A O 1
ATOM 674 N N . ILE A 1 83 ? -0.044 -14.428 42.592 1.00 41.28 83 ILE A N 1
ATOM 675 C CA . ILE A 1 83 ? -0.384 -14.568 44.024 1.00 41.28 83 ILE A CA 1
ATOM 676 C C . ILE A 1 83 ? 0.436 -15.673 44.728 1.00 41.28 83 ILE A C 1
ATOM 678 O O . ILE A 1 83 ? 0.518 -15.695 45.953 1.00 41.28 83 ILE A O 1
ATOM 682 N N . SER A 1 84 ? 1.115 -16.566 43.998 1.00 33.03 84 SER A N 1
ATOM 683 C CA . SER A 1 84 ? 1.823 -17.712 44.597 1.00 33.03 84 SER A CA 1
ATOM 684 C C . SER A 1 84 ? 3.255 -17.448 45.092 1.00 33.03 84 SER A C 1
ATOM 686 O O . SER A 1 84 ? 3.902 -18.396 45.533 1.00 33.03 84 SER A O 1
ATOM 688 N N . THR A 1 85 ? 3.777 -16.213 45.042 1.00 33.31 85 THR A N 1
ATOM 689 C CA . THR A 1 85 ? 5.233 -15.987 45.222 1.00 33.31 85 THR A CA 1
ATOM 690 C C . THR A 1 85 ? 5.640 -14.931 46.255 1.00 33.31 85 THR A C 1
ATOM 692 O O . THR A 1 85 ? 6.789 -14.501 46.242 1.00 33.31 85 THR A O 1
ATOM 695 N N . THR A 1 86 ? 4.781 -14.545 47.203 1.00 29.34 86 THR A N 1
ATOM 696 C CA . THR A 1 86 ? 5.195 -13.615 48.279 1.00 29.34 86 THR A CA 1
ATOM 697 C C . THR A 1 86 ? 4.396 -13.807 49.570 1.00 29.34 86 THR A C 1
ATOM 699 O O . THR A 1 86 ? 3.539 -13.005 49.922 1.00 29.34 86 THR A O 1
ATOM 702 N N . GLU A 1 87 ? 4.722 -14.855 50.324 1.00 27.61 87 GLU A N 1
ATOM 703 C CA . GLU A 1 87 ? 4.574 -14.851 51.783 1.00 27.61 87 GLU A CA 1
ATOM 704 C C . GLU A 1 87 ? 5.980 -14.809 52.385 1.00 27.61 87 GLU A C 1
ATOM 706 O O . GLU A 1 87 ? 6.689 -15.813 52.340 1.00 27.61 87 GLU A O 1
ATOM 711 N N . ASN A 1 88 ? 6.411 -13.640 52.882 1.00 28.25 88 ASN A N 1
ATOM 712 C CA . ASN A 1 88 ? 7.146 -13.494 54.148 1.00 28.25 88 ASN A CA 1
ATOM 713 C C . ASN A 1 88 ? 7.615 -12.045 54.416 1.00 28.25 88 ASN A C 1
ATOM 715 O O . ASN A 1 88 ? 8.266 -11.420 53.588 1.00 28.25 88 ASN A O 1
ATOM 719 N N . MET A 1 89 ? 7.361 -11.620 55.663 1.00 28.30 89 MET A N 1
ATOM 720 C CA . MET A 1 89 ? 7.990 -10.545 56.461 1.00 28.30 89 MET A CA 1
ATOM 721 C C . MET A 1 89 ? 7.456 -9.089 56.419 1.00 28.30 89 MET A C 1
ATOM 723 O O . MET A 1 89 ? 7.896 -8.238 55.660 1.00 28.30 89 MET A O 1
ATOM 727 N N . SER A 1 90 ? 6.604 -8.833 57.428 1.00 28.64 90 SER A N 1
ATOM 728 C CA . SER A 1 90 ? 6.671 -7.792 58.488 1.00 28.64 90 SER A CA 1
ATOM 729 C C . SER A 1 90 ? 6.445 -6.289 58.206 1.00 28.64 90 SER A C 1
ATOM 731 O O . SER A 1 90 ? 7.293 -5.589 57.671 1.00 28.64 90 SER A O 1
ATOM 733 N N . THR A 1 91 ? 5.311 -5.829 58.761 1.00 27.50 91 THR A N 1
ATOM 734 C CA . THR A 1 91 ? 4.941 -4.559 59.441 1.00 27.50 91 THR A CA 1
ATOM 735 C C . THR A 1 91 ? 5.963 -3.425 59.628 1.00 27.50 91 THR A C 1
ATOM 737 O O . THR A 1 91 ? 6.933 -3.609 60.353 1.00 27.50 91 THR A O 1
ATOM 740 N N . GLU A 1 92 ? 5.581 -2.205 59.205 1.00 25.56 92 GLU A N 1
ATOM 741 C CA . GLU A 1 92 ? 5.370 -1.011 60.063 1.00 25.56 92 GLU A CA 1
ATOM 742 C C . GLU A 1 92 ? 4.579 0.105 59.320 1.00 25.56 92 GLU A C 1
ATOM 744 O O . GLU A 1 92 ? 4.513 0.144 58.097 1.00 25.56 92 GLU A O 1
ATOM 749 N N . VAL A 1 93 ? 3.902 0.968 60.086 1.00 27.42 93 VAL A N 1
ATOM 750 C CA . VAL A 1 93 ? 2.829 1.938 59.733 1.00 27.42 93 VAL A CA 1
ATOM 751 C C . VAL A 1 93 ? 3.459 3.359 59.698 1.00 27.42 93 VAL A C 1
ATOM 753 O O . VAL A 1 93 ? 4.231 3.644 60.602 1.00 27.42 93 VAL A O 1
ATOM 756 N N . LYS A 1 94 ? 3.267 4.322 58.765 1.00 25.56 94 LYS A N 1
ATOM 757 C CA . LYS A 1 94 ? 2.066 5.108 58.376 1.00 25.56 94 LYS A CA 1
ATOM 758 C C . LYS A 1 94 ? 2.459 6.256 57.397 1.00 25.56 94 LYS A C 1
ATOM 760 O O . LYS A 1 94 ? 3.522 6.834 57.594 1.00 25.56 94 LYS A O 1
ATOM 765 N N . LEU A 1 95 ? 1.516 6.665 56.525 1.00 23.48 95 LEU A N 1
ATOM 766 C CA . LEU A 1 95 ? 1.166 8.025 56.011 1.00 23.48 95 LEU A CA 1
ATOM 767 C C . LEU A 1 95 ? 1.055 8.195 54.471 1.00 23.48 95 LEU A C 1
ATOM 769 O O . LEU A 1 95 ? 2.007 8.018 53.723 1.00 23.48 95 LEU A O 1
ATOM 773 N N . ASP A 1 96 ? -0.168 8.585 54.091 1.00 26.16 96 ASP A N 1
ATOM 774 C CA . ASP A 1 96 ? -0.837 8.880 52.811 1.00 26.16 96 ASP A CA 1
ATOM 775 C C . ASP A 1 96 ? -0.056 9.448 51.604 1.00 26.16 96 ASP A C 1
ATOM 777 O O . ASP A 1 96 ? 0.592 10.488 51.703 1.00 26.16 96 ASP A O 1
ATOM 781 N N . MET A 1 97 ? -0.304 8.858 50.418 1.00 28.33 97 MET A N 1
ATOM 782 C CA . MET A 1 97 ? -0.706 9.521 49.151 1.00 28.33 97 MET A CA 1
ATOM 783 C C . MET A 1 97 ? -0.972 8.473 48.036 1.00 28.33 97 MET A C 1
ATOM 785 O O . MET A 1 97 ? -0.375 7.398 48.069 1.00 28.33 97 MET A O 1
ATOM 789 N N . PRO A 1 98 ? -1.874 8.739 47.064 1.00 30.53 98 PRO A N 1
ATOM 790 C CA . PRO A 1 98 ? -2.431 7.716 46.173 1.00 30.53 98 PRO A CA 1
ATOM 791 C C . PRO A 1 98 ? -1.421 7.204 45.135 1.00 30.53 98 PRO A C 1
ATOM 793 O O . PRO A 1 98 ? -0.716 7.971 44.477 1.00 30.53 98 PRO A O 1
ATOM 796 N N . SER A 1 99 ? -1.383 5.880 44.994 1.00 31.50 99 SER A N 1
ATOM 797 C CA . SER A 1 99 ? -0.439 5.092 44.203 1.00 31.50 99 SER A CA 1
ATOM 798 C C . SER A 1 99 ? -0.522 5.370 42.699 1.00 31.50 99 SER A C 1
ATOM 800 O O . SER A 1 99 ? -1.533 5.097 42.058 1.00 31.50 99 SER A O 1
ATOM 802 N N . THR A 1 100 ? 0.585 5.833 42.120 1.00 39.88 100 THR A N 1
ATOM 803 C CA . THR A 1 100 ? 0.844 5.868 40.666 1.00 39.88 100 THR A CA 1
ATOM 804 C C . THR A 1 100 ? 1.957 4.870 40.298 1.00 39.88 100 THR A C 1
ATOM 806 O O . THR A 1 100 ? 2.838 5.180 39.500 1.00 39.88 100 THR A O 1
ATOM 809 N N . SER A 1 101 ? 1.995 3.694 40.941 1.00 46.47 101 SER A N 1
ATOM 810 C CA . SER A 1 101 ? 3.216 2.870 40.988 1.00 46.47 101 SER A CA 1
ATOM 811 C C . SER A 1 101 ? 3.471 1.966 39.780 1.00 46.47 101 SER A C 1
ATOM 813 O O . SER A 1 101 ? 4.609 1.554 39.613 1.00 46.47 101 SER A O 1
ATOM 815 N N . VAL A 1 102 ? 2.507 1.704 38.892 1.00 43.75 102 VAL A N 1
ATOM 816 C CA . VAL A 1 102 ? 2.733 0.694 37.834 1.00 43.75 102 VAL A CA 1
ATOM 817 C C . VAL A 1 102 ? 3.675 1.203 36.729 1.00 43.75 102 VAL A C 1
ATOM 819 O O . VAL A 1 102 ? 4.632 0.525 36.377 1.00 43.75 102 VAL A O 1
ATOM 822 N N . LEU A 1 103 ? 3.502 2.445 36.257 1.00 42.28 103 LEU A N 1
ATOM 823 C CA . LEU A 1 103 ? 4.361 3.019 35.203 1.00 42.28 103 LEU A CA 1
ATOM 824 C C . LEU A 1 103 ? 5.740 3.469 35.711 1.00 42.28 103 LEU A C 1
ATOM 826 O O . LEU A 1 103 ? 6.691 3.555 34.938 1.00 42.28 103 LEU A O 1
ATOM 830 N N . VAL A 1 104 ? 5.857 3.791 37.002 1.00 43.19 104 VAL A N 1
ATOM 831 C CA . VAL A 1 104 ? 7.125 4.249 37.589 1.00 43.19 104 VAL A CA 1
ATOM 832 C C . VAL A 1 104 ? 8.026 3.059 37.912 1.00 43.19 104 VAL A C 1
ATOM 834 O O . VAL A 1 104 ? 9.232 3.153 37.703 1.00 43.19 104 VAL A O 1
ATOM 837 N N . GLU A 1 105 ? 7.469 1.927 38.352 1.00 41.53 105 GLU A N 1
ATOM 838 C CA . GLU A 1 105 ? 8.264 0.726 38.629 1.00 41.53 105 GLU A CA 1
ATOM 839 C C . GLU A 1 105 ? 8.848 0.102 37.358 1.00 41.53 105 GLU A C 1
ATOM 841 O O . GLU A 1 105 ? 10.016 -0.273 37.382 1.00 41.53 105 GLU A O 1
ATOM 846 N N . GLU A 1 106 ? 8.123 0.062 36.233 1.00 44.69 106 GLU A N 1
ATOM 847 C CA . GLU A 1 106 ? 8.663 -0.463 34.963 1.00 44.69 106 GLU A CA 1
ATOM 848 C C . GLU A 1 106 ? 9.792 0.401 34.384 1.00 44.69 106 GLU A C 1
ATOM 850 O O . GLU A 1 106 ? 10.803 -0.124 33.917 1.00 44.69 106 GLU A O 1
ATOM 855 N N . VAL A 1 107 ? 9.679 1.731 34.472 1.00 48.50 107 VAL A N 1
ATOM 856 C CA . VAL A 1 107 ? 10.733 2.650 34.004 1.00 48.50 107 VAL A CA 1
ATOM 857 C C . VAL A 1 107 ? 11.961 2.604 34.920 1.00 48.50 107 VAL A C 1
ATOM 859 O O . VAL A 1 107 ? 13.087 2.717 34.438 1.00 48.50 107 VAL A O 1
ATOM 862 N N . VAL A 1 108 ? 11.772 2.384 36.225 1.00 46.97 108 VAL A N 1
ATOM 863 C CA . VAL A 1 108 ? 12.879 2.206 37.180 1.00 46.97 108 VAL A CA 1
ATOM 864 C C . VAL A 1 108 ? 13.548 0.836 37.020 1.00 46.97 108 VAL A C 1
ATOM 866 O O . VAL A 1 108 ? 14.761 0.740 37.182 1.00 46.97 108 VAL A O 1
ATOM 869 N N . LYS A 1 109 ? 12.805 -0.211 36.636 1.00 45.19 109 LYS A N 1
ATOM 870 C CA . LYS A 1 109 ? 13.366 -1.547 36.362 1.00 45.19 109 LYS A CA 1
ATOM 871 C C . LYS A 1 109 ? 14.198 -1.600 35.078 1.00 45.19 109 LYS A C 1
ATOM 873 O O . LYS A 1 109 ? 15.131 -2.391 35.010 1.00 45.19 109 LYS A O 1
ATOM 878 N N . ASN A 1 110 ? 13.900 -0.735 34.107 1.00 45.47 110 ASN A N 1
ATOM 879 C CA . ASN A 1 110 ? 14.646 -0.612 32.849 1.00 45.47 110 ASN A CA 1
ATOM 880 C C . ASN A 1 110 ? 15.878 0.312 32.945 1.00 45.47 110 ASN A C 1
ATOM 882 O O . ASN A 1 110 ? 16.577 0.513 31.952 1.00 45.47 110 ASN A O 1
ATOM 886 N N . LEU A 1 111 ? 16.176 0.864 34.127 1.00 38.53 111 LEU A N 1
ATOM 887 C CA . LEU A 1 111 ? 17.459 1.505 34.417 1.00 38.53 111 LEU A CA 1
ATOM 888 C C . LEU A 1 111 ? 18.468 0.436 34.855 1.00 38.53 111 LEU A C 1
ATOM 890 O O . LEU A 1 111 ? 18.831 0.342 36.028 1.00 38.53 111 LEU A O 1
ATOM 894 N N . GLU A 1 112 ? 18.934 -0.381 33.910 1.00 39.91 112 GLU A N 1
ATOM 895 C CA . GLU A 1 112 ? 20.131 -1.187 34.143 1.00 39.91 112 GLU A CA 1
ATOM 896 C C . GLU A 1 112 ? 21.332 -0.246 34.314 1.00 39.91 112 GLU A C 1
ATOM 898 O O . GLU A 1 112 ? 21.808 0.395 33.375 1.00 39.91 112 GLU A O 1
ATOM 903 N N . VAL A 1 113 ? 21.827 -0.146 35.549 1.00 42.56 113 VAL A N 1
ATOM 904 C CA . VAL A 1 113 ? 23.150 0.409 35.837 1.00 42.56 113 VAL A CA 1
ATOM 905 C C . VAL A 1 113 ? 24.163 -0.625 35.353 1.00 42.56 113 VAL A C 1
ATOM 907 O O . VAL A 1 113 ? 24.437 -1.605 36.043 1.00 42.56 113 VAL A O 1
ATOM 910 N N . ILE A 1 114 ? 24.676 -0.443 34.136 1.00 39.75 114 ILE A N 1
ATOM 911 C CA . ILE A 1 114 ? 25.721 -1.312 33.592 1.00 39.75 114 ILE A CA 1
ATOM 912 C C . ILE A 1 114 ? 27.005 -1.095 34.400 1.00 39.75 114 ILE A C 1
ATOM 914 O O . ILE A 1 114 ? 27.502 0.026 34.522 1.00 39.75 114 ILE A O 1
ATOM 918 N N . ASP A 1 115 ? 27.522 -2.194 34.946 1.00 39.12 115 ASP A N 1
ATOM 919 C CA . ASP A 1 115 ? 28.760 -2.261 35.720 1.00 39.12 115 ASP A CA 1
ATOM 920 C C . ASP A 1 115 ? 29.942 -1.777 34.849 1.00 39.12 115 ASP A C 1
ATOM 922 O O . ASP A 1 115 ? 30.179 -2.346 33.773 1.00 39.12 115 ASP A O 1
ATOM 926 N N . PRO A 1 116 ? 30.690 -0.732 35.255 1.00 40.19 116 PRO A N 1
ATOM 927 C CA . PRO A 1 116 ? 31.687 -0.073 34.406 1.00 40.19 116 PRO A CA 1
ATOM 928 C C . PRO A 1 116 ? 32.845 -0.982 33.967 1.00 40.19 116 PRO A C 1
ATOM 930 O O . PRO A 1 116 ? 33.554 -0.649 33.019 1.00 40.19 116 PRO A O 1
ATOM 933 N N . GLU A 1 117 ? 33.032 -2.136 34.608 1.00 41.84 117 GLU A N 1
ATOM 934 C CA . GLU A 1 117 ? 34.116 -3.070 34.291 1.00 41.84 117 GLU A CA 1
ATOM 935 C C . GLU A 1 117 ? 33.792 -4.033 33.134 1.00 41.84 117 GLU A C 1
ATOM 937 O O . GLU A 1 117 ? 34.715 -4.563 32.522 1.00 41.84 117 GLU A O 1
ATOM 942 N N . LYS A 1 118 ? 32.517 -4.219 32.751 1.00 42.31 118 LYS A N 1
ATOM 943 C CA . LYS A 1 118 ? 32.131 -5.130 31.645 1.00 42.31 118 LYS A CA 1
ATOM 944 C C . LYS A 1 118 ? 32.103 -4.489 30.252 1.00 42.31 118 LYS A C 1
ATOM 946 O O . LYS A 1 118 ? 31.872 -5.186 29.271 1.00 42.31 118 LYS A O 1
ATOM 951 N N . VAL A 1 119 ? 32.340 -3.181 30.148 1.00 44.09 119 VAL A N 1
ATOM 952 C CA . VAL A 1 119 ? 32.212 -2.413 28.889 1.00 44.09 119 VAL A CA 1
ATOM 953 C C . VAL A 1 119 ? 33.568 -2.143 28.219 1.00 44.09 119 VAL A C 1
ATOM 955 O O . VAL A 1 119 ? 33.631 -1.624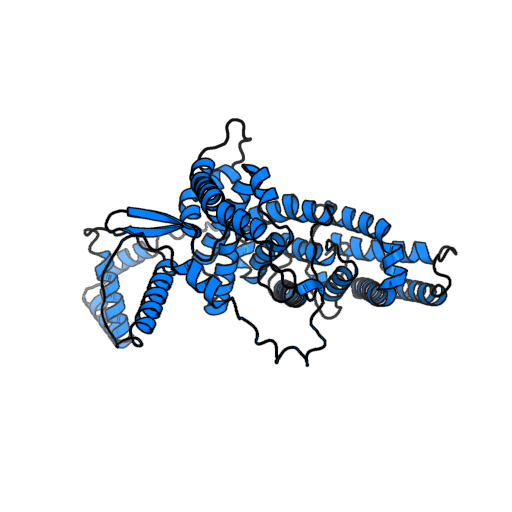 27.110 1.00 44.09 119 VAL A O 1
ATOM 958 N N . LEU A 1 120 ? 34.679 -2.524 28.854 1.00 39.88 120 LEU A N 1
ATOM 959 C CA . LEU A 1 120 ? 36.021 -2.305 28.303 1.00 39.88 120 LEU A CA 1
ATOM 960 C C . LEU A 1 120 ? 36.412 -3.287 27.180 1.00 39.88 120 LEU A C 1
ATOM 962 O O . LEU A 1 120 ? 37.470 -3.105 26.587 1.00 39.88 120 LEU A O 1
ATOM 966 N N . GLU A 1 121 ? 35.571 -4.275 26.850 1.00 42.34 121 GLU A N 1
ATOM 967 C CA . GLU A 1 121 ? 35.862 -5.285 25.814 1.00 42.34 121 GLU A CA 1
ATOM 968 C C . GLU A 1 121 ? 34.932 -5.248 24.584 1.00 42.34 121 GLU A C 1
ATOM 970 O O . GLU A 1 121 ? 35.125 -6.032 23.659 1.00 42.34 121 GLU A O 1
ATOM 975 N N . SER A 1 122 ? 33.949 -4.343 24.511 1.00 40.56 122 SER A N 1
ATOM 976 C CA . SER A 1 122 ? 33.069 -4.228 23.334 1.00 40.56 122 SER A CA 1
ATOM 977 C C . SER A 1 122 ? 33.425 -3.004 22.484 1.00 40.56 122 SER A C 1
ATOM 979 O O . SER A 1 122 ? 33.141 -1.874 22.882 1.00 40.56 122 SER A O 1
ATOM 981 N N . GLU A 1 123 ? 34.002 -3.219 21.300 1.00 43.66 123 GLU A N 1
ATOM 982 C CA . GLU A 1 123 ? 34.365 -2.162 20.334 1.00 43.66 123 GLU A CA 1
ATOM 983 C C . GLU A 1 123 ? 33.155 -1.512 19.613 1.00 43.66 123 GLU A C 1
ATOM 985 O O . GLU A 1 123 ? 33.342 -0.595 18.818 1.00 43.66 123 GLU A O 1
ATOM 990 N N . ASP A 1 124 ? 31.913 -1.899 19.933 1.00 41.53 124 ASP A N 1
ATOM 991 C CA . ASP A 1 124 ? 30.703 -1.534 19.169 1.00 41.53 124 ASP A CA 1
ATOM 992 C C . ASP A 1 124 ? 29.780 -0.483 19.821 1.00 41.53 124 ASP A C 1
ATOM 994 O O . ASP A 1 124 ? 28.605 -0.369 19.466 1.00 41.53 124 ASP A O 1
ATOM 998 N N . ILE A 1 125 ? 30.266 0.326 20.767 1.00 40.78 125 ILE A N 1
ATOM 999 C CA . ILE A 1 125 ? 29.439 1.385 21.376 1.00 40.78 125 ILE A CA 1
ATOM 1000 C C . ILE A 1 125 ? 29.855 2.753 20.831 1.00 40.78 125 ILE A C 1
ATOM 1002 O O . ILE A 1 125 ? 30.823 3.365 21.284 1.00 40.78 125 ILE A O 1
ATOM 1006 N N . ASP A 1 126 ? 29.069 3.234 19.866 1.00 40.72 126 ASP A N 1
ATOM 1007 C CA . ASP A 1 126 ? 29.156 4.566 19.264 1.00 40.72 126 ASP A CA 1
ATOM 1008 C C . ASP A 1 126 ? 29.235 5.654 20.371 1.00 40.72 126 ASP A C 1
ATOM 1010 O O . ASP A 1 126 ? 28.354 5.692 21.248 1.00 40.72 126 ASP A O 1
ATOM 1014 N N . PRO A 1 127 ? 30.252 6.548 20.380 1.00 39.09 127 PRO A N 1
ATOM 1015 C CA . PRO A 1 127 ? 30.480 7.538 21.445 1.00 39.09 127 PRO A CA 1
ATOM 1016 C C . PRO A 1 127 ? 29.304 8.492 21.710 1.00 39.09 127 PRO A C 1
ATOM 1018 O O . PRO A 1 127 ? 29.269 9.159 22.746 1.00 39.09 127 PRO A O 1
ATOM 1021 N N . TYR A 1 128 ? 28.334 8.549 20.794 1.00 42.06 128 TYR A N 1
ATOM 1022 C CA . TYR A 1 128 ? 27.129 9.374 20.882 1.00 42.06 128 TYR A CA 1
ATOM 1023 C C . TYR A 1 128 ? 25.987 8.759 21.704 1.00 42.06 128 TYR A C 1
ATOM 1025 O O . TYR A 1 128 ? 25.038 9.464 22.042 1.00 42.06 128 TYR A O 1
ATOM 1033 N N . THR A 1 129 ? 26.093 7.495 22.120 1.00 42.44 129 THR A N 1
ATOM 1034 C CA . THR A 1 129 ? 25.082 6.836 22.977 1.00 42.44 129 THR A CA 1
ATOM 1035 C C . THR A 1 129 ? 25.199 7.252 24.456 1.00 42.44 129 THR A C 1
ATOM 1037 O O . THR A 1 129 ? 24.422 6.826 25.303 1.00 42.44 129 THR A O 1
ATOM 1040 N N . ARG A 1 130 ? 26.160 8.129 24.787 1.00 43.47 130 ARG A N 1
ATOM 1041 C CA . ARG A 1 130 ? 26.408 8.669 26.136 1.00 43.47 130 ARG A CA 1
ATOM 1042 C C . ARG A 1 130 ? 25.749 10.025 26.406 1.00 43.47 130 ARG A C 1
ATOM 1044 O O . ARG A 1 130 ? 26.251 10.784 27.235 1.00 43.47 130 ARG A O 1
ATOM 1051 N N . LEU A 1 131 ? 24.640 10.367 25.752 1.00 47.91 131 LEU A N 1
ATOM 1052 C CA . LEU A 1 131 ? 23.826 11.469 26.265 1.00 47.91 131 LEU A CA 1
ATOM 1053 C C . LEU A 1 131 ? 22.907 10.941 27.366 1.00 47.91 131 LEU A C 1
ATOM 1055 O O . LEU A 1 131 ? 21.826 10.422 27.104 1.00 47.91 131 LEU A O 1
ATOM 1059 N N . ALA A 1 132 ? 23.331 11.121 28.618 1.00 54.22 132 ALA A N 1
ATOM 1060 C CA . ALA A 1 132 ? 22.380 11.252 29.711 1.00 54.22 132 ALA A CA 1
ATOM 1061 C C . ALA A 1 132 ? 21.372 12.342 29.306 1.00 54.22 132 ALA A C 1
ATOM 1063 O O . ALA A 1 132 ? 21.775 13.479 29.049 1.00 54.22 132 ALA A O 1
ATOM 1064 N N . MET A 1 133 ? 20.088 11.992 29.174 1.00 57.38 133 MET A N 1
ATOM 1065 C CA . MET A 1 133 ? 19.031 12.981 28.950 1.00 57.38 133 MET A CA 1
ATOM 1066 C C . MET A 1 133 ? 19.155 14.076 30.015 1.00 57.38 133 MET A C 1
ATOM 1068 O O . MET A 1 133 ? 19.199 13.781 31.210 1.00 57.38 133 MET A O 1
ATOM 1072 N N . ASP A 1 134 ? 19.230 15.333 29.576 1.00 70.06 134 ASP A N 1
ATOM 1073 C CA . ASP A 1 134 ? 19.331 16.498 30.456 1.00 70.06 134 ASP A CA 1
ATOM 1074 C C . ASP A 1 134 ? 18.194 16.449 31.504 1.00 70.06 134 ASP A C 1
ATOM 1076 O O . ASP A 1 134 ? 17.031 16.262 31.125 1.00 70.06 134 ASP A O 1
ATOM 1080 N N . PRO A 1 135 ? 18.472 16.607 32.813 1.00 72.12 135 PRO A N 1
ATOM 1081 C CA . PRO A 1 135 ? 17.446 16.654 33.855 1.00 72.12 135 PRO A CA 1
ATOM 1082 C C . PRO A 1 135 ? 16.298 17.626 33.550 1.00 72.12 135 PRO A C 1
ATOM 1084 O O . PRO A 1 135 ? 15.155 17.371 33.930 1.00 72.12 135 PRO A O 1
ATOM 1087 N N . THR A 1 136 ? 16.569 18.715 32.823 1.00 70.50 136 THR A N 1
ATOM 1088 C CA . THR A 1 136 ? 15.532 19.650 32.368 1.00 70.50 136 THR A CA 1
ATOM 1089 C C . THR A 1 136 ? 14.649 19.054 31.267 1.00 70.50 136 THR A C 1
ATOM 1091 O O . THR A 1 136 ? 13.433 19.240 31.297 1.00 70.50 136 THR A O 1
ATOM 1094 N N . GLN A 1 137 ? 15.211 18.275 30.338 1.00 71.75 137 GLN A N 1
ATOM 1095 C CA . GLN A 1 137 ? 14.450 17.532 29.328 1.00 71.75 137 GLN A CA 1
ATOM 1096 C C . GLN A 1 137 ? 13.612 16.415 29.958 1.00 71.75 137 GLN A C 1
ATOM 1098 O O . GLN A 1 137 ? 12.472 16.209 29.540 1.00 71.75 137 GLN A O 1
ATOM 1103 N N . LEU A 1 138 ? 14.125 15.734 30.987 1.00 74.38 138 LEU A N 1
ATOM 1104 C CA . LEU A 1 138 ? 13.355 14.758 31.766 1.00 74.38 138 LEU A CA 1
ATOM 1105 C C . LEU A 1 138 ? 12.201 15.422 32.526 1.00 74.38 138 LEU A C 1
ATOM 1107 O O . LEU A 1 138 ? 11.079 14.923 32.485 1.00 74.38 138 LEU A O 1
ATOM 1111 N N . ASP A 1 139 ? 12.438 16.560 33.180 1.00 75.31 139 ASP A N 1
ATOM 1112 C CA . ASP A 1 139 ? 11.396 17.308 33.894 1.00 75.31 139 ASP A CA 1
ATOM 1113 C C . ASP A 1 139 ? 10.319 17.853 32.940 1.00 75.31 139 ASP A C 1
ATOM 1115 O O . ASP A 1 139 ? 9.123 17.725 33.211 1.00 75.31 139 ASP A O 1
ATOM 1119 N N . ILE A 1 140 ? 10.711 18.384 31.776 1.00 73.25 140 ILE A N 1
ATOM 1120 C CA . ILE A 1 140 ? 9.766 18.819 30.736 1.00 73.25 140 ILE A CA 1
ATOM 1121 C C . ILE A 1 140 ? 8.965 17.625 30.208 1.00 73.25 140 ILE A C 1
ATOM 1123 O O . ILE A 1 140 ? 7.738 17.702 30.152 1.00 73.25 140 ILE A O 1
ATOM 1127 N N . THR A 1 141 ? 9.622 16.511 29.877 1.00 71.88 141 THR A N 1
ATOM 1128 C CA . THR A 1 141 ? 8.955 15.284 29.414 1.00 71.88 141 THR A CA 1
ATOM 1129 C C . THR A 1 141 ? 7.958 14.778 30.460 1.00 71.88 141 THR A C 1
ATOM 1131 O O . THR A 1 141 ? 6.797 14.536 30.135 1.00 71.88 141 THR A O 1
ATOM 1134 N N . ASN A 1 142 ? 8.347 14.731 31.737 1.00 74.56 142 ASN A N 1
ATOM 1135 C CA . ASN A 1 142 ? 7.473 14.327 32.840 1.00 74.56 142 ASN A CA 1
ATOM 1136 C C . ASN A 1 142 ? 6.277 15.271 33.033 1.00 74.56 142 ASN A C 1
ATOM 1138 O O . ASN A 1 142 ? 5.158 14.817 33.277 1.00 74.56 142 ASN A O 1
ATOM 1142 N N . LYS A 1 143 ? 6.468 16.587 32.893 1.00 77.44 143 LYS A N 1
ATOM 1143 C CA . LYS A 1 143 ? 5.372 17.569 32.941 1.00 77.44 143 LYS A CA 1
ATOM 1144 C C . LYS A 1 143 ? 4.425 17.428 31.748 1.00 77.44 143 LYS A C 1
ATOM 1146 O O . LYS A 1 143 ? 3.207 17.477 31.932 1.00 77.44 143 LYS A O 1
ATOM 1151 N N . CYS A 1 144 ? 4.955 17.197 30.548 1.00 71.00 144 CYS A N 1
ATOM 1152 C CA . CYS A 1 144 ? 4.164 16.914 29.351 1.00 71.00 144 CYS A CA 1
ATOM 1153 C C . CYS A 1 144 ? 3.340 15.628 29.514 1.00 71.00 144 CYS A C 1
ATOM 1155 O O . CYS A 1 144 ? 2.137 15.643 29.254 1.00 71.00 144 CYS A O 1
ATOM 1157 N N . LEU A 1 145 ? 3.942 14.553 30.026 1.00 71.56 145 LEU A N 1
ATOM 1158 C CA . LEU A 1 145 ? 3.257 13.284 30.285 1.00 71.56 145 LEU A CA 1
ATOM 1159 C C . LEU A 1 145 ? 2.170 13.410 31.358 1.00 71.56 145 LEU A C 1
ATOM 1161 O O . LEU A 1 145 ? 1.105 12.825 31.215 1.00 71.56 145 LEU A O 1
ATOM 1165 N N . ARG A 1 146 ? 2.386 14.212 32.408 1.00 71.50 146 ARG A N 1
ATOM 1166 C CA . ARG A 1 146 ? 1.395 14.388 33.486 1.00 71.50 146 ARG A CA 1
ATOM 1167 C C . ARG A 1 146 ? 0.236 15.314 33.125 1.00 71.50 146 ARG A C 1
ATOM 1169 O O . ARG A 1 146 ? -0.850 15.158 33.673 1.00 71.50 146 ARG A O 1
ATOM 1176 N N . VAL A 1 147 ? 0.453 16.306 32.259 1.00 72.31 147 VAL A N 1
ATOM 1177 C CA . VAL A 1 147 ? -0.537 17.376 32.018 1.00 72.31 147 VAL A CA 1
ATOM 1178 C C . VAL A 1 147 ? -1.071 17.379 30.591 1.00 72.31 147 VAL A C 1
ATOM 1180 O O . VAL A 1 147 ? -2.269 17.572 30.388 1.00 72.31 147 VAL A O 1
ATOM 1183 N N . ILE A 1 148 ? -0.206 17.201 29.592 1.00 74.75 148 ILE A N 1
ATOM 1184 C CA . ILE A 1 148 ? -0.573 17.340 28.178 1.00 74.75 148 ILE A CA 1
ATOM 1185 C C . ILE A 1 148 ? -1.157 16.033 27.648 1.00 74.75 148 ILE A C 1
ATOM 1187 O O . ILE A 1 148 ? -2.229 16.067 27.045 1.00 74.75 148 ILE A O 1
ATOM 1191 N N . ALA A 1 149 ? -0.512 14.894 27.914 1.00 72.19 149 ALA A N 1
ATOM 1192 C CA . ALA A 1 149 ? -0.965 13.600 27.400 1.00 72.19 149 ALA A CA 1
ATOM 1193 C C . ALA A 1 149 ? -2.397 13.235 27.854 1.00 72.19 149 ALA A C 1
ATOM 1195 O O . ALA A 1 149 ? -3.218 12.944 26.980 1.00 72.19 149 ALA A O 1
ATOM 1196 N N . PRO A 1 150 ? -2.790 13.386 29.140 1.00 77.69 150 PRO A N 1
ATOM 1197 C CA . PRO A 1 150 ? -4.157 13.084 29.569 1.00 77.69 150 PRO A CA 1
ATOM 1198 C C . PRO A 1 150 ? -5.187 14.023 28.934 1.00 77.69 150 PRO A C 1
ATOM 1200 O O . PRO A 1 150 ? -6.288 13.610 28.577 1.00 77.69 150 PRO A O 1
ATOM 1203 N N . ARG A 1 151 ? -4.832 15.300 28.727 1.00 78.50 151 ARG A N 1
ATOM 1204 C CA . ARG A 1 151 ? -5.703 16.265 28.033 1.00 78.50 151 ARG A CA 1
ATOM 1205 C C . ARG A 1 151 ? -5.887 15.903 26.564 1.00 78.50 151 ARG A C 1
ATOM 1207 O O . ARG A 1 151 ? -6.997 16.016 26.047 1.00 78.50 151 ARG A O 1
ATOM 1214 N N . GLN A 1 152 ? -4.822 15.480 25.885 1.00 78.44 152 GLN A N 1
ATOM 1215 C CA . GLN A 1 152 ? -4.906 15.034 24.497 1.00 78.44 152 GLN A CA 1
ATOM 1216 C C . GLN A 1 152 ? -5.727 13.747 24.373 1.00 78.44 152 GLN A C 1
ATOM 1218 O O . GLN A 1 152 ? -6.610 13.692 23.521 1.00 78.44 152 GLN A O 1
ATOM 1223 N N . GLN A 1 153 ? -5.539 12.776 25.271 1.00 79.25 153 GLN A N 1
ATOM 1224 C CA . GLN A 1 153 ? -6.376 11.575 25.337 1.00 79.25 153 GLN A CA 1
ATOM 1225 C C . GLN A 1 153 ? -7.852 11.922 25.566 1.00 79.25 153 GLN A C 1
ATOM 1227 O O . GLN A 1 153 ? -8.708 11.466 24.815 1.00 79.25 153 GLN A O 1
ATOM 1232 N N . GLN A 1 154 ? -8.174 12.812 26.511 1.00 81.38 154 GLN A N 1
ATOM 1233 C CA . GLN A 1 154 ? -9.554 13.271 26.721 1.00 81.38 154 GLN A CA 1
ATOM 1234 C C . GLN A 1 154 ? -10.147 13.978 25.493 1.00 81.38 154 GLN A C 1
ATOM 1236 O O . GLN A 1 154 ? -11.332 13.818 25.198 1.00 81.38 154 GLN A O 1
ATOM 1241 N N . ASN A 1 155 ? -9.350 14.758 24.760 1.00 82.88 155 ASN A N 1
ATOM 1242 C CA . ASN A 1 155 ? -9.798 15.385 23.515 1.00 82.88 155 ASN A CA 1
ATOM 1243 C C . ASN A 1 155 ? -10.081 14.347 22.420 1.00 82.88 155 ASN A C 1
ATOM 1245 O O . ASN A 1 155 ? -11.039 14.509 21.665 1.00 82.88 155 ASN A O 1
ATOM 1249 N N . LEU A 1 156 ? -9.287 13.277 22.358 1.00 81.81 156 LEU A N 1
ATOM 1250 C CA . LEU A 1 156 ? -9.501 12.160 21.440 1.00 81.81 156 LEU A CA 1
ATOM 1251 C C . LEU A 1 156 ? -10.727 11.321 21.825 1.00 81.81 156 LEU A C 1
ATOM 1253 O O . LEU A 1 156 ? -11.479 10.927 20.943 1.00 81.81 156 LEU A O 1
ATOM 1257 N N . LEU A 1 157 ? -11.010 11.132 23.117 1.00 84.12 157 LEU A N 1
ATOM 1258 C CA . LEU A 1 157 ? -12.254 10.492 23.568 1.00 84.12 157 LEU A CA 1
ATOM 1259 C C . LEU A 1 157 ? -13.488 11.289 23.123 1.00 84.12 157 LEU A C 1
ATOM 1261 O O . LEU A 1 157 ? -14.424 10.734 22.550 1.00 84.12 157 LEU A O 1
ATOM 1265 N N . LYS A 1 158 ? -13.456 12.617 23.297 1.00 84.56 158 LYS A N 1
ATOM 1266 C CA . LYS A 1 158 ? -14.526 13.517 22.828 1.00 84.56 158 LYS A CA 1
ATOM 1267 C C . LYS A 1 158 ? -14.694 13.499 21.310 1.00 84.56 158 LYS A C 1
ATOM 1269 O O . LYS A 1 158 ? -15.753 13.871 20.810 1.00 84.56 158 LYS A O 1
ATOM 1274 N N . LEU A 1 159 ? -13.669 13.094 20.562 1.00 85.06 159 LEU A N 1
ATOM 1275 C CA . LEU A 1 159 ? -13.718 13.035 19.106 1.00 85.06 159 LEU A CA 1
ATOM 1276 C C . LEU A 1 159 ? -14.794 12.069 18.612 1.00 85.06 159 LEU A C 1
ATOM 1278 O O . LEU A 1 159 ? -15.509 12.402 17.670 1.00 85.06 159 LEU A O 1
ATOM 1282 N N . PHE A 1 160 ? -14.936 10.915 19.268 1.00 85.44 160 PHE A N 1
ATOM 1283 C CA . PHE A 1 160 ? -15.955 9.938 18.903 1.00 85.44 160 PHE A CA 1
ATOM 1284 C C . PHE A 1 160 ? -17.364 10.519 19.046 1.00 85.44 160 PHE A C 1
ATOM 1286 O O . PHE A 1 160 ? -18.210 10.257 18.207 1.00 85.44 160 PHE A O 1
ATOM 1293 N N . ASP A 1 161 ? -17.630 11.344 20.061 1.00 85.81 161 ASP A N 1
ATOM 1294 C CA . ASP A 1 161 ? -18.926 12.023 20.188 1.00 85.81 161 ASP A CA 1
ATOM 1295 C C . ASP A 1 161 ? -19.091 13.162 19.182 1.00 85.81 161 ASP A C 1
ATOM 1297 O O . ASP A 1 161 ? -20.148 13.309 18.571 1.00 85.81 161 ASP A O 1
ATOM 1301 N N . ASN A 1 162 ? -18.029 13.934 18.951 1.00 85.44 162 ASN A N 1
ATOM 1302 C CA . ASN A 1 162 ? -18.059 15.063 18.026 1.00 85.44 162 ASN A CA 1
ATOM 1303 C C . ASN A 1 162 ? -18.278 14.641 16.568 1.00 85.44 162 ASN A C 1
ATOM 1305 O O . ASN A 1 162 ? -18.864 15.405 15.809 1.00 85.44 162 ASN A O 1
ATOM 1309 N N . LEU A 1 163 ? -17.790 13.464 16.170 1.00 84.31 163 LEU A N 1
ATOM 1310 C CA . LEU A 1 163 ? -17.923 12.934 14.808 1.00 84.31 163 LEU A CA 1
ATOM 1311 C C . LEU A 1 163 ? -19.270 12.247 14.548 1.00 84.31 163 LEU A C 1
ATOM 1313 O O . LEU A 1 163 ? -19.582 11.941 13.402 1.00 84.31 163 LEU A O 1
ATOM 1317 N N . LYS A 1 164 ? -20.109 12.049 15.575 1.00 81.62 164 LYS A N 1
ATOM 1318 C CA . LYS A 1 164 ? -21.507 11.636 15.362 1.00 81.62 164 LYS A CA 1
ATOM 1319 C C . LYS A 1 164 ? -22.334 12.723 14.690 1.00 81.62 164 LYS A C 1
ATOM 1321 O O . LYS A 1 164 ? -23.298 12.428 13.989 1.00 81.62 164 LYS A O 1
ATOM 1326 N N . ILE A 1 165 ? -21.991 13.981 14.950 1.00 79.69 165 ILE A N 1
ATOM 1327 C CA . ILE A 1 165 ? -22.738 15.139 14.475 1.00 79.69 165 ILE A CA 1
ATOM 1328 C C . ILE A 1 165 ? -22.043 15.659 13.223 1.00 79.69 165 ILE A C 1
ATOM 1330 O O . ILE A 1 165 ? -20.849 15.953 13.240 1.00 79.69 165 ILE A O 1
ATOM 1334 N N . GLN A 1 166 ? -22.800 15.793 12.135 1.00 75.69 166 GLN A N 1
ATOM 1335 C CA . GLN A 1 166 ? -22.270 16.332 10.889 1.00 75.69 166 GLN A CA 1
ATOM 1336 C C . GLN A 1 166 ? -21.716 17.755 11.107 1.00 75.69 166 GLN A C 1
ATOM 1338 O O . GLN A 1 166 ? -22.397 18.587 11.717 1.00 75.69 166 GLN A O 1
ATOM 1343 N N . PRO A 1 167 ? -20.514 18.075 10.591 1.00 73.62 167 PRO A N 1
ATOM 1344 C CA . PRO A 1 167 ? -19.964 19.420 10.694 1.00 73.62 167 PRO A CA 1
ATOM 1345 C C . PRO A 1 167 ? -20.838 20.434 9.948 1.00 73.62 167 PRO A C 1
ATOM 1347 O O . PRO A 1 167 ? -21.273 20.191 8.819 1.00 73.62 167 PRO A O 1
ATOM 1350 N N . THR A 1 168 ? -21.054 21.605 10.546 1.00 60.81 168 THR A N 1
ATOM 1351 C CA . THR A 1 168 ? -21.831 22.692 9.940 1.00 60.81 168 THR A CA 1
ATOM 1352 C C . THR A 1 168 ? -21.181 23.140 8.624 1.00 60.81 168 THR A C 1
ATOM 1354 O O . THR A 1 168 ? -20.078 23.682 8.631 1.00 60.81 168 THR A O 1
ATOM 1357 N N . GLY A 1 169 ? -21.852 22.907 7.490 1.00 63.62 169 GLY A N 1
ATOM 1358 C CA . GLY A 1 169 ? -21.348 23.248 6.150 1.00 63.62 169 GLY A CA 1
ATOM 1359 C C . GLY A 1 169 ? -20.586 22.133 5.419 1.00 63.62 169 GLY A C 1
ATOM 1360 O O . GLY A 1 169 ? -20.044 22.385 4.342 1.00 63.62 169 GLY A O 1
ATOM 1361 N N . ALA A 1 170 ? -20.538 20.910 5.961 1.00 66.00 170 ALA A N 1
ATOM 1362 C CA . ALA A 1 170 ? -19.981 19.759 5.252 1.00 66.00 170 ALA A CA 1
ATOM 1363 C C . ALA A 1 170 ? -20.853 19.363 4.047 1.00 66.00 170 ALA A C 1
ATOM 1365 O O . ALA A 1 170 ? -22.082 19.405 4.117 1.00 66.00 170 ALA A O 1
ATOM 1366 N N . LYS A 1 171 ? -20.211 18.945 2.947 1.00 68.56 171 LYS A N 1
ATOM 1367 C CA . LYS A 1 171 ? -20.913 18.349 1.801 1.00 68.56 171 LYS A CA 1
ATOM 1368 C C . LYS A 1 171 ? -21.635 17.079 2.248 1.00 68.56 171 LYS A C 1
ATOM 1370 O O . LYS A 1 171 ? -21.098 16.311 3.047 1.00 68.56 171 LYS A O 1
ATOM 1375 N N . ASP A 1 172 ? -22.836 16.878 1.722 1.00 69.69 172 ASP A N 1
ATOM 1376 C CA . ASP A 1 172 ? -23.608 15.670 1.976 1.00 69.69 172 ASP A CA 1
ATOM 1377 C C . ASP A 1 172 ? -23.006 14.517 1.160 1.00 69.69 172 ASP A C 1
ATOM 1379 O O . ASP A 1 172 ? -23.177 14.440 -0.055 1.00 69.69 172 ASP A O 1
ATOM 1383 N N . ASP A 1 173 ? -22.193 13.688 1.816 1.00 80.69 173 ASP A N 1
ATOM 1384 C CA . ASP A 1 173 ? -21.703 12.423 1.270 1.00 80.69 173 ASP A CA 1
ATOM 1385 C C . ASP A 1 173 ? -22.457 11.296 1.979 1.00 80.69 173 ASP A C 1
ATOM 1387 O O . ASP A 1 173 ? -22.306 11.097 3.192 1.00 80.69 173 ASP A O 1
ATOM 1391 N N . GLN A 1 174 ? -23.267 10.562 1.212 1.00 85.06 174 GLN A N 1
ATOM 1392 C CA . GLN A 1 174 ? -24.050 9.427 1.699 1.00 85.06 174 GLN A CA 1
ATOM 1393 C C . GLN A 1 174 ? -23.158 8.394 2.396 1.00 85.06 174 GLN A C 1
ATOM 1395 O O . GLN A 1 174 ? -23.550 7.837 3.418 1.00 85.06 174 GLN A O 1
ATOM 1400 N N . PHE A 1 175 ? -21.931 8.204 1.904 1.00 87.12 175 PHE A N 1
ATOM 1401 C CA . PHE A 1 175 ? -20.975 7.275 2.490 1.00 87.12 175 PHE A CA 1
ATOM 1402 C C . PHE A 1 175 ? -20.523 7.708 3.889 1.00 87.12 175 PHE A C 1
ATOM 1404 O O . PHE A 1 175 ? -20.539 6.914 4.826 1.00 87.12 175 PHE A O 1
ATOM 1411 N N . LEU A 1 176 ? -20.187 8.990 4.068 1.00 86.69 176 LEU A N 1
ATOM 1412 C CA . LEU A 1 176 ? -19.809 9.513 5.383 1.00 86.69 176 LEU A CA 1
ATOM 1413 C C . LEU A 1 176 ? -20.991 9.493 6.356 1.00 86.69 176 LEU A C 1
ATOM 1415 O O . LEU A 1 176 ? -20.790 9.274 7.546 1.00 86.69 176 LEU A O 1
ATOM 1419 N N . SER A 1 177 ? -22.220 9.676 5.865 1.00 85.81 177 SER A N 1
ATOM 1420 C CA . SER A 1 177 ? -23.427 9.506 6.682 1.00 85.81 177 SER A CA 1
ATOM 1421 C C . SER A 1 177 ? -23.550 8.081 7.223 1.00 85.81 177 SER A C 1
ATOM 1423 O O . SER A 1 177 ? -23.754 7.908 8.426 1.00 85.81 177 SER A O 1
ATOM 1425 N N . THR A 1 178 ? -23.322 7.070 6.379 1.00 86.88 178 THR A N 1
ATOM 1426 C CA . THR A 1 178 ? -23.246 5.670 6.816 1.00 86.88 178 THR A CA 1
ATOM 1427 C C . THR A 1 178 ? -22.161 5.487 7.876 1.00 86.88 178 THR A C 1
ATOM 1429 O O . THR A 1 178 ? -22.458 4.977 8.951 1.00 86.88 178 THR A O 1
ATOM 1432 N N . CYS A 1 179 ? -20.943 5.999 7.664 1.00 87.81 179 CYS A N 1
ATOM 1433 C CA . CYS A 1 179 ? -19.878 5.909 8.673 1.00 87.81 179 CYS A CA 1
ATOM 1434 C C . CYS A 1 179 ? -20.295 6.497 10.037 1.00 87.81 179 CYS A C 1
ATOM 1436 O O . CYS A 1 179 ? -19.980 5.916 11.076 1.00 87.81 179 CYS A O 1
ATOM 1438 N N . ARG A 1 180 ? -21.036 7.618 10.061 1.00 88.44 180 ARG A N 1
ATOM 1439 C CA . ARG A 1 180 ? -21.502 8.252 11.312 1.00 88.44 180 ARG A CA 1
ATOM 1440 C C . ARG A 1 180 ? -22.488 7.387 12.093 1.00 88.44 180 ARG A C 1
ATOM 1442 O O . ARG A 1 180 ? -22.438 7.378 13.322 1.00 88.44 180 ARG A O 1
ATOM 1449 N N . GLN A 1 181 ? -23.357 6.646 11.406 1.00 89.19 181 GLN A N 1
ATOM 1450 C CA . GLN A 1 181 ? -24.328 5.754 12.054 1.00 89.19 181 GLN A CA 1
ATOM 1451 C C . GLN A 1 181 ? -23.637 4.636 12.847 1.00 89.19 181 GLN A C 1
ATOM 1453 O O . GLN A 1 181 ? -24.142 4.206 13.881 1.00 89.19 181 GLN A O 1
ATOM 1458 N N . HIS A 1 182 ? -22.446 4.224 12.410 1.00 90.25 182 HIS A N 1
ATOM 1459 C CA . HIS A 1 182 ? -21.673 3.157 13.038 1.00 90.25 182 HIS A CA 1
ATOM 1460 C C . HIS A 1 182 ? -20.727 3.631 14.154 1.00 90.25 182 HIS A C 1
ATOM 1462 O O . HIS A 1 182 ? -20.067 2.805 14.782 1.00 90.25 182 HIS A O 1
ATOM 1468 N N . VAL A 1 183 ? -20.674 4.929 14.477 1.00 90.06 183 VAL A N 1
ATOM 1469 C CA . VAL A 1 183 ? -19.723 5.474 15.470 1.00 90.06 183 VAL A CA 1
ATOM 1470 C C . VAL A 1 183 ? -19.867 4.837 16.856 1.00 90.06 183 VAL A C 1
ATOM 1472 O O . VAL A 1 183 ? -18.869 4.644 17.547 1.00 90.06 183 VAL A O 1
ATOM 1475 N N . ASP A 1 184 ? -21.080 4.467 17.266 1.00 88.06 184 ASP A N 1
ATOM 1476 C CA . ASP A 1 184 ? -21.290 3.766 18.538 1.00 88.06 184 ASP A CA 1
ATOM 1477 C C . ASP A 1 184 ? -20.662 2.368 18.568 1.00 88.06 184 ASP A C 1
ATOM 1479 O O . ASP A 1 184 ? -20.096 1.980 19.588 1.00 88.06 184 ASP A O 1
ATOM 1483 N N . ALA A 1 185 ? -20.692 1.644 17.448 1.00 89.75 185 ALA A N 1
ATOM 1484 C CA . ALA A 1 185 ? -20.000 0.367 17.311 1.00 89.75 185 ALA A CA 1
ATOM 1485 C C . ALA A 1 185 ? -18.478 0.567 17.220 1.00 89.75 185 ALA A C 1
ATOM 1487 O O . ALA A 1 185 ? -17.725 -0.149 17.875 1.00 89.75 185 ALA A O 1
ATOM 1488 N N . ILE A 1 186 ? -18.027 1.596 16.491 1.00 91.12 186 ILE A N 1
ATOM 1489 C CA . ILE A 1 186 ? -16.607 1.961 16.370 1.00 91.12 186 ILE A CA 1
ATOM 1490 C C . ILE A 1 186 ? -15.994 2.216 17.752 1.00 91.12 186 ILE A C 1
ATOM 1492 O O . ILE A 1 186 ? -14.911 1.712 18.037 1.00 91.12 186 ILE A O 1
ATOM 1496 N N . LYS A 1 187 ? -16.681 2.947 18.644 1.00 89.12 187 LYS A N 1
ATOM 1497 C CA . LYS A 1 187 ? -16.192 3.209 20.011 1.00 89.12 187 LYS A CA 1
ATOM 1498 C C . LYS A 1 187 ? -15.796 1.933 20.755 1.00 89.12 187 LYS A C 1
ATOM 1500 O O . LYS A 1 187 ? -14.777 1.928 21.439 1.00 89.12 187 LYS A O 1
ATOM 1505 N N . LEU A 1 188 ? -16.572 0.860 20.599 1.00 88.56 188 LEU A N 1
ATOM 1506 C CA . LEU A 1 188 ? -16.341 -0.414 21.286 1.00 88.56 188 LEU A CA 1
ATOM 1507 C C . LEU A 1 188 ? -15.063 -1.130 20.823 1.00 88.56 188 LEU A C 1
ATOM 1509 O O . LEU A 1 188 ? -14.597 -2.025 21.520 1.00 88.56 188 LEU A O 1
ATOM 1513 N N . LEU A 1 189 ? -14.491 -0.749 19.676 1.00 88.12 189 LEU A N 1
ATOM 1514 C CA . LEU A 1 189 ? -13.242 -1.328 19.171 1.00 88.12 189 LEU A CA 1
ATOM 1515 C C . LEU A 1 189 ? -11.992 -0.733 19.832 1.00 88.12 189 LEU A C 1
ATOM 1517 O O . LEU A 1 189 ? -10.961 -1.408 19.919 1.00 88.12 189 LEU A O 1
ATOM 1521 N N . TYR A 1 190 ? -12.073 0.524 20.274 1.00 88.44 190 TYR A N 1
ATOM 1522 C CA . TYR A 1 190 ? -10.922 1.279 20.779 1.00 88.44 190 TYR A CA 1
ATOM 1523 C C . TYR A 1 190 ? -10.989 1.564 22.278 1.00 88.44 190 TYR A C 1
ATOM 1525 O O . TYR A 1 190 ? -9.943 1.809 22.874 1.00 88.44 190 TYR A O 1
ATOM 1533 N N . LEU A 1 191 ? -12.186 1.574 22.871 1.00 88.19 191 LEU A N 1
ATOM 1534 C CA . LEU A 1 191 ? -12.408 2.029 24.242 1.00 88.19 191 LEU A CA 1
ATOM 1535 C C . LEU A 1 191 ? -12.803 0.880 25.171 1.00 88.19 191 LEU A C 1
ATOM 1537 O O . LEU A 1 191 ? -13.660 0.061 24.837 1.00 88.19 191 LEU A O 1
ATOM 1541 N N . GLU A 1 192 ? -12.227 0.878 26.370 1.00 84.19 192 GLU A N 1
ATOM 1542 C CA . GLU A 1 192 ? -12.541 -0.056 27.448 1.00 84.19 192 GLU A CA 1
ATOM 1543 C C . GLU A 1 192 ? -12.973 0.700 28.715 1.00 84.19 192 GLU A C 1
ATOM 1545 O O . GLU A 1 192 ? -12.540 1.820 28.991 1.00 84.19 192 GLU A O 1
ATOM 1550 N N . GLU A 1 193 ? -13.882 0.092 29.481 1.00 81.44 193 GLU A N 1
ATOM 1551 C CA . GLU A 1 193 ? -14.338 0.622 30.767 1.00 81.44 193 GLU A CA 1
ATOM 1552 C C . GLU A 1 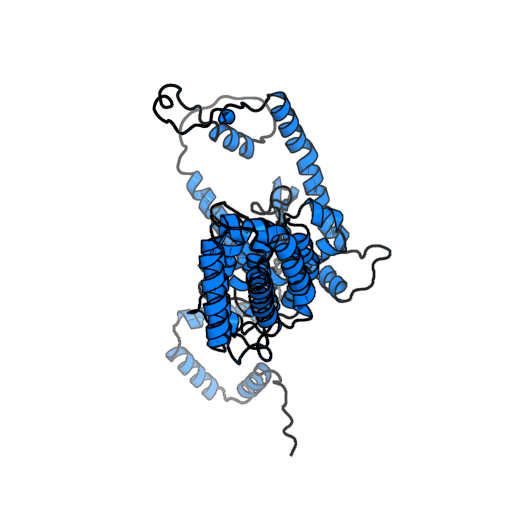193 ? -13.469 0.054 31.894 1.00 81.44 193 GLU A C 1
ATOM 1554 O O . GLU A 1 193 ? -13.538 -1.138 32.206 1.00 81.44 193 GLU A O 1
ATOM 1559 N N . PHE A 1 194 ? -12.689 0.918 32.539 1.00 73.31 194 PHE A N 1
ATOM 1560 C CA . PHE A 1 194 ? -11.882 0.589 33.708 1.00 73.31 194 PHE A CA 1
ATOM 1561 C C . PHE A 1 194 ? -12.619 0.995 34.983 1.00 73.31 194 PHE A C 1
ATOM 1563 O O . PHE A 1 194 ? -13.066 2.134 35.132 1.00 73.31 194 PHE A O 1
ATOM 1570 N N . LYS A 1 195 ? -12.753 0.065 35.934 1.00 68.94 195 LYS A N 1
ATOM 1571 C CA . LYS A 1 195 ? -13.269 0.373 37.274 1.00 68.94 195 LYS A CA 1
ATOM 1572 C C . LYS A 1 195 ? -12.127 0.943 38.108 1.00 68.94 195 LYS A C 1
ATOM 1574 O O . LYS A 1 195 ? -11.202 0.212 38.439 1.00 68.94 195 LYS A O 1
ATOM 1579 N N . VAL A 1 196 ? -12.193 2.234 38.419 1.00 59.47 196 VAL A N 1
ATOM 1580 C CA . VAL A 1 196 ? -11.161 2.933 39.201 1.00 59.47 196 VAL A CA 1
ATOM 1581 C C . VAL A 1 196 ? -11.464 2.829 40.701 1.00 59.47 196 VAL A C 1
ATOM 1583 O O . VAL A 1 196 ? -10.560 2.618 41.497 1.00 59.47 196 VAL A O 1
ATOM 1586 N N . GLU A 1 197 ? -12.744 2.898 41.085 1.00 52.81 197 GLU A N 1
ATOM 1587 C CA . GLU A 1 197 ? -13.249 2.704 42.457 1.00 52.81 197 GLU A CA 1
ATOM 1588 C C . GLU A 1 197 ? -14.647 2.055 42.403 1.00 52.81 197 GLU A C 1
ATOM 1590 O O . GLU A 1 197 ? -15.288 2.083 41.349 1.00 52.81 197 GLU A O 1
ATOM 1595 N N . GLU A 1 198 ? -15.155 1.518 43.525 1.00 57.66 198 GLU A N 1
ATOM 1596 C CA . GLU A 1 198 ? -16.425 0.756 43.627 1.00 57.66 198 GLU A CA 1
ATOM 1597 C C . GLU A 1 198 ? -17.650 1.422 42.956 1.00 57.66 198 GLU A C 1
ATOM 1599 O O . GLU A 1 198 ? -18.596 0.721 42.605 1.00 57.66 198 GLU A O 1
ATOM 1604 N N . ASN A 1 199 ? -17.622 2.740 42.702 1.00 54.34 199 ASN A N 1
ATOM 1605 C CA . ASN A 1 199 ? -18.684 3.498 42.025 1.00 54.34 199 ASN A CA 1
ATOM 1606 C C . ASN A 1 199 ? -18.217 4.413 40.868 1.00 54.34 199 ASN A C 1
ATOM 1608 O O . ASN A 1 199 ? -18.983 5.275 40.430 1.00 54.34 199 ASN A O 1
ATOM 1612 N N . ARG A 1 200 ? -16.982 4.281 40.357 1.00 55.31 200 ARG A N 1
ATOM 1613 C CA . ARG A 1 200 ? -16.486 5.105 39.233 1.00 55.31 200 ARG A CA 1
ATOM 1614 C C . ARG A 1 200 ? -15.829 4.252 38.150 1.00 55.31 200 ARG A C 1
ATOM 1616 O O . ARG A 1 200 ? -14.760 3.682 38.356 1.00 55.31 200 ARG A O 1
ATOM 1623 N N . SER A 1 201 ? -16.464 4.214 36.981 1.00 68.00 201 SER A N 1
ATOM 1624 C CA . SER A 1 201 ? -15.900 3.669 35.745 1.00 68.00 201 SER A CA 1
ATOM 1625 C C . SER A 1 201 ? -15.334 4.801 34.884 1.00 68.00 201 SER A C 1
ATOM 1627 O O . SER A 1 201 ? -16.066 5.730 34.534 1.00 68.00 201 SER A O 1
ATOM 1629 N N . ALA A 1 202 ? -14.050 4.729 34.542 1.00 72.81 202 ALA A N 1
ATOM 1630 C CA . ALA A 1 202 ? -13.419 5.590 33.548 1.00 72.81 202 ALA A CA 1
ATOM 1631 C C . ALA A 1 202 ? -13.399 4.870 32.193 1.00 72.81 202 ALA A C 1
ATOM 1633 O O . ALA A 1 202 ? -13.175 3.664 32.134 1.00 72.81 202 ALA A O 1
ATOM 1634 N N . ILE A 1 203 ? -13.666 5.601 31.110 1.00 79.00 203 ILE A N 1
ATOM 1635 C CA . ILE A 1 203 ? -13.523 5.086 29.745 1.00 79.00 203 ILE A CA 1
ATOM 1636 C C . ILE A 1 203 ? -12.153 5.527 29.249 1.00 79.00 203 ILE A C 1
ATOM 1638 O O . ILE A 1 203 ? -11.902 6.729 29.144 1.00 79.00 203 ILE A O 1
ATOM 1642 N N . GLU A 1 204 ? -11.293 4.569 28.936 1.00 82.38 204 GLU A N 1
ATOM 1643 C CA . GLU A 1 204 ? -9.946 4.820 28.424 1.00 82.38 204 GLU A CA 1
ATOM 1644 C C . GLU A 1 204 ? -9.710 4.009 27.148 1.00 82.38 204 GLU A C 1
ATOM 1646 O O . GLU A 1 204 ? -10.506 3.138 26.787 1.00 82.38 204 GLU A O 1
ATOM 1651 N N . PHE A 1 205 ? -8.646 4.339 26.416 1.00 83.44 205 PHE A N 1
ATOM 1652 C CA . PHE A 1 205 ? -8.234 3.523 25.278 1.00 83.44 205 PHE A CA 1
ATOM 1653 C C . PHE A 1 205 ? -7.778 2.145 25.771 1.00 83.44 205 PHE A C 1
ATOM 1655 O O . PHE A 1 205 ? -7.211 2.033 26.857 1.00 83.44 205 PHE A O 1
ATOM 1662 N N . ALA A 1 206 ? -8.038 1.107 24.977 1.00 81.81 206 ALA A N 1
ATOM 1663 C CA . ALA A 1 206 ? -7.507 -0.226 25.244 1.00 81.81 206 ALA A CA 1
ATOM 1664 C C . ALA A 1 206 ? -5.969 -0.188 25.351 1.00 81.81 206 ALA A C 1
ATOM 1666 O O . ALA A 1 206 ? -5.325 0.620 24.684 1.00 81.81 206 ALA A O 1
ATOM 1667 N N . GLU A 1 207 ? -5.393 -1.076 26.164 1.00 76.06 207 GLU A N 1
ATOM 1668 C CA . GLU A 1 207 ? -3.962 -1.095 26.523 1.00 76.06 207 GLU A CA 1
ATOM 1669 C C . GLU A 1 207 ? -3.012 -1.116 25.309 1.00 76.06 207 GLU A C 1
ATOM 1671 O O . GLU A 1 207 ? -1.941 -0.517 25.325 1.00 76.06 207 GLU A O 1
ATOM 1676 N N . ASP A 1 208 ? -3.443 -1.743 24.220 1.00 77.06 208 ASP A N 1
ATOM 1677 C CA . ASP A 1 208 ? -2.713 -1.897 22.963 1.00 77.06 208 ASP A CA 1
ATOM 1678 C C . ASP A 1 208 ? -3.002 -0.792 21.925 1.00 77.06 208 ASP A C 1
ATOM 1680 O O . ASP A 1 208 ? -2.507 -0.853 20.802 1.00 77.06 208 ASP A O 1
ATOM 1684 N N . VAL A 1 209 ? -3.797 0.230 22.269 1.00 83.00 209 VAL A N 1
ATOM 1685 C CA . VAL A 1 209 ? -4.074 1.387 21.403 1.00 83.00 209 VAL A CA 1
ATOM 1686 C C . VAL A 1 209 ? -3.508 2.642 22.042 1.00 83.00 209 VAL A C 1
ATOM 1688 O O . VAL A 1 209 ? -4.055 3.169 23.009 1.00 83.00 209 VAL A O 1
ATOM 1691 N N . ASN A 1 210 ? -2.466 3.199 21.428 1.00 83.12 210 ASN A N 1
ATOM 1692 C CA . ASN A 1 210 ? -1.931 4.492 21.833 1.00 83.12 210 ASN A CA 1
ATOM 1693 C C . ASN A 1 210 ? -2.021 5.520 20.696 1.00 83.12 210 ASN A C 1
ATOM 1695 O O . ASN A 1 210 ? -1.113 5.610 19.870 1.00 83.12 210 ASN A O 1
ATOM 1699 N N . PRO A 1 211 ? -3.066 6.365 20.682 1.00 81.19 211 PRO A N 1
ATOM 1700 C CA . PRO A 1 211 ? -3.257 7.366 19.635 1.00 81.19 211 PRO A CA 1
ATOM 1701 C C . PRO A 1 211 ? -2.185 8.458 19.538 1.00 81.19 211 PRO A C 1
ATOM 1703 O O . PRO A 1 211 ? -2.198 9.232 18.583 1.00 81.19 211 PRO A O 1
ATOM 1706 N N . LEU A 1 212 ? -1.330 8.597 20.557 1.00 78.88 212 LEU A N 1
ATOM 1707 C CA . LEU A 1 212 ? -0.308 9.643 20.615 1.00 78.88 212 LEU A CA 1
ATOM 1708 C C . LEU A 1 212 ? 1.051 9.162 20.109 1.00 78.88 212 LEU A C 1
ATOM 1710 O O . LEU A 1 212 ? 1.833 9.980 19.630 1.00 78.88 212 LEU A O 1
ATOM 1714 N N . SER A 1 213 ? 1.338 7.864 20.228 1.00 79.12 213 SER A N 1
ATOM 1715 C CA . SER A 1 213 ? 2.603 7.278 19.778 1.00 79.12 213 SER A CA 1
ATOM 1716 C C . SER A 1 213 ? 2.469 6.457 18.500 1.00 79.12 213 SER A C 1
ATOM 1718 O O . SER A 1 213 ? 3.429 6.383 17.741 1.00 79.12 213 SER A O 1
ATOM 1720 N N . ASP A 1 214 ? 1.314 5.831 18.263 1.00 84.25 214 ASP A N 1
ATOM 1721 C CA . ASP A 1 214 ? 1.092 4.981 17.095 1.00 84.25 214 ASP A CA 1
ATOM 1722 C C . ASP A 1 214 ? 0.579 5.802 15.902 1.00 84.25 214 ASP A C 1
ATOM 1724 O O . ASP A 1 214 ? -0.535 6.339 15.904 1.00 84.25 214 ASP A O 1
ATOM 1728 N N . GLY A 1 215 ? 1.409 5.854 14.857 1.00 85.38 215 GLY A N 1
ATOM 1729 C CA . GLY A 1 215 ? 1.155 6.553 13.604 1.00 85.38 215 GLY A CA 1
ATOM 1730 C C . GLY A 1 215 ? 0.023 5.974 12.755 1.00 85.38 215 GLY A C 1
ATOM 1731 O O . GLY A 1 215 ? -0.330 6.560 11.734 1.00 85.38 215 GLY A O 1
ATOM 1732 N N . ALA A 1 216 ? -0.556 4.840 13.138 1.00 90.25 216 ALA A N 1
ATOM 1733 C CA . ALA A 1 216 ? -1.717 4.253 12.483 1.00 90.25 216 ALA A CA 1
ATOM 1734 C C . ALA A 1 216 ? -2.711 3.667 13.498 1.00 90.25 216 ALA A C 1
ATOM 1736 O O . ALA A 1 216 ? -3.405 2.697 13.194 1.00 90.25 216 ALA A O 1
ATOM 1737 N N . TRP A 1 217 ? -2.831 4.283 14.684 1.00 90.19 217 TRP A N 1
ATOM 1738 C CA . TRP A 1 217 ? -3.674 3.795 15.788 1.00 90.19 217 TRP A CA 1
ATOM 1739 C C . TRP A 1 217 ? -5.123 3.473 15.377 1.00 90.19 217 TRP A C 1
ATOM 1741 O O . TRP A 1 217 ? -5.745 2.540 15.881 1.00 90.19 217 TRP A O 1
ATOM 1751 N N . PHE A 1 218 ? -5.676 4.237 14.432 1.00 91.19 218 PHE A N 1
ATOM 1752 C CA . PHE A 1 218 ? -7.036 4.065 13.922 1.00 91.19 218 PHE A CA 1
ATOM 1753 C C . PHE A 1 218 ? -7.198 2.808 13.050 1.00 91.19 218 PHE A C 1
ATOM 1755 O O . PHE A 1 218 ? -8.326 2.428 12.757 1.00 91.19 218 PHE A O 1
ATOM 1762 N N . LEU A 1 219 ? -6.109 2.136 12.673 1.00 94.00 219 LEU A N 1
ATOM 1763 C CA . LEU A 1 219 ? -6.101 0.857 11.955 1.00 94.00 219 LEU A CA 1
ATOM 1764 C C . LEU A 1 219 ? -5.576 -0.307 12.811 1.00 94.00 219 LEU A C 1
ATOM 1766 O O . LEU A 1 219 ? -5.501 -1.428 12.318 1.00 94.00 219 LEU A O 1
ATOM 1770 N N . VAL A 1 220 ? -5.263 -0.093 14.095 1.00 92.00 220 VAL A N 1
ATOM 1771 C CA . VAL A 1 220 ? -4.843 -1.171 15.015 1.00 92.00 220 VAL A CA 1
ATOM 1772 C C . VAL A 1 220 ? -5.814 -2.360 15.042 1.00 92.00 220 VAL A C 1
ATOM 1774 O O . VAL A 1 220 ? -5.340 -3.497 15.051 1.00 92.00 220 VAL A O 1
ATOM 1777 N N . PRO A 1 221 ? -7.153 -2.179 14.986 1.00 93.62 221 PRO A N 1
ATOM 1778 C CA . PRO A 1 221 ? -8.064 -3.318 14.920 1.00 93.62 221 PRO A CA 1
ATOM 1779 C C . PRO A 1 221 ? -7.821 -4.246 13.722 1.00 93.62 221 PRO A C 1
ATOM 1781 O O . PRO A 1 221 ? -8.023 -5.447 13.861 1.00 93.62 221 PRO A O 1
ATOM 1784 N N . ILE A 1 222 ? -7.333 -3.734 12.586 1.00 94.44 222 ILE A N 1
ATOM 1785 C CA . ILE A 1 222 ? -6.990 -4.556 11.412 1.00 94.44 222 ILE A CA 1
ATOM 1786 C C . ILE A 1 222 ? -5.855 -5.517 11.760 1.00 94.44 222 ILE A C 1
ATOM 1788 O O . ILE A 1 222 ? -5.945 -6.708 11.464 1.00 94.44 222 ILE A O 1
ATOM 1792 N N . ARG A 1 223 ? -4.828 -5.033 12.469 1.00 92.12 223 ARG A N 1
ATOM 1793 C CA . ARG A 1 223 ? -3.730 -5.892 12.916 1.00 92.12 223 ARG A CA 1
ATOM 1794 C C . ARG A 1 223 ? -4.220 -6.994 13.850 1.00 92.12 223 ARG A C 1
ATOM 1796 O O . ARG A 1 223 ? -3.859 -8.152 13.674 1.00 92.12 223 ARG A O 1
ATOM 1803 N N . ARG A 1 224 ? -5.098 -6.651 14.796 1.00 90.06 224 ARG A N 1
ATOM 1804 C CA . ARG A 1 224 ? -5.695 -7.637 15.711 1.00 90.06 224 ARG A CA 1
ATOM 1805 C C . ARG A 1 224 ? -6.474 -8.713 14.965 1.00 90.06 224 ARG A C 1
ATOM 1807 O O . ARG A 1 224 ? -6.414 -9.879 15.346 1.00 90.06 224 ARG A O 1
ATOM 1814 N N . VAL A 1 225 ? -7.217 -8.326 13.926 1.00 92.81 225 VAL A N 1
ATOM 1815 C CA . VAL A 1 225 ? -7.938 -9.276 13.074 1.00 92.81 225 VAL A CA 1
ATOM 1816 C C . VAL A 1 225 ? -6.951 -10.203 12.368 1.00 92.81 225 VAL A C 1
ATOM 1818 O O . VAL A 1 225 ? -7.143 -11.416 12.409 1.00 92.81 225 VAL A O 1
ATOM 1821 N N . LEU A 1 226 ? -5.871 -9.665 11.795 1.00 92.12 226 LEU A N 1
ATOM 1822 C CA . LEU A 1 226 ? -4.822 -10.470 11.168 1.00 92.12 226 LEU A CA 1
ATOM 1823 C C . LEU A 1 226 ? -4.226 -11.491 12.147 1.00 92.12 226 LEU A C 1
ATOM 1825 O O . LEU A 1 226 ? -4.216 -12.685 11.846 1.00 92.12 226 LEU A O 1
ATOM 1829 N N . ASP A 1 227 ? -3.825 -11.052 13.340 1.00 91.50 227 ASP A N 1
ATOM 1830 C CA . ASP A 1 227 ? -3.280 -11.939 14.372 1.00 91.50 227 ASP A CA 1
ATOM 1831 C C . ASP A 1 227 ? -4.312 -13.007 14.790 1.00 91.50 227 ASP A C 1
ATOM 1833 O O . ASP A 1 227 ? -3.999 -14.196 14.884 1.00 91.50 227 ASP A O 1
ATOM 1837 N N . ALA A 1 228 ? -5.581 -12.630 14.973 1.00 90.38 228 ALA A N 1
ATOM 1838 C CA . ALA A 1 228 ? -6.647 -13.557 15.351 1.00 90.38 228 ALA A CA 1
ATOM 1839 C C . ALA A 1 228 ? -6.963 -14.595 14.259 1.00 90.38 228 ALA A C 1
ATOM 1841 O O . ALA A 1 228 ? -7.267 -15.751 14.572 1.00 90.38 228 ALA A O 1
ATOM 1842 N N . VAL A 1 229 ? -6.920 -14.207 12.983 1.00 90.88 229 VAL A N 1
ATOM 1843 C CA . VAL A 1 229 ? -7.120 -15.117 11.844 1.00 90.88 229 VAL A CA 1
ATOM 1844 C C . VAL A 1 229 ? -5.944 -16.088 11.725 1.00 90.88 229 VAL A C 1
ATOM 1846 O O . VAL A 1 229 ? -6.164 -17.301 11.643 1.00 90.88 229 VAL A O 1
ATOM 1849 N N . GLN A 1 230 ? -4.706 -15.594 11.833 1.00 88.88 230 GLN A N 1
ATOM 1850 C CA . GLN A 1 230 ? -3.499 -16.427 11.813 1.00 88.88 230 GLN A CA 1
ATOM 1851 C C . GLN A 1 230 ? -3.474 -17.445 12.965 1.00 88.88 230 GLN A C 1
ATOM 1853 O O . GLN A 1 230 ? -3.129 -18.612 12.758 1.00 88.88 230 GLN A O 1
ATOM 1858 N N . MET A 1 231 ? -3.906 -17.041 14.165 1.00 89.19 231 MET A N 1
ATOM 1859 C CA . MET A 1 231 ? -3.981 -17.928 15.333 1.00 89.19 231 MET A CA 1
ATOM 1860 C C . MET A 1 231 ? -5.086 -18.981 15.211 1.00 89.19 231 MET A C 1
ATOM 1862 O O . MET A 1 231 ? -4.882 -20.136 15.587 1.00 89.19 231 MET A O 1
ATOM 1866 N N . ARG A 1 232 ? -6.265 -18.607 14.695 1.00 86.88 232 ARG A N 1
ATOM 1867 C CA . ARG A 1 232 ? -7.404 -19.533 14.583 1.00 86.88 232 ARG A CA 1
ATOM 1868 C C . ARG A 1 232 ? -7.212 -20.578 13.489 1.00 86.88 232 ARG A C 1
ATOM 1870 O O . ARG A 1 232 ? -7.702 -21.690 13.653 1.00 86.88 232 ARG A O 1
ATOM 1877 N N . LYS A 1 233 ? -6.537 -20.248 12.382 1.00 77.50 233 LYS A N 1
ATOM 1878 C CA . LYS A 1 233 ? -6.399 -21.110 11.185 1.00 77.50 233 LYS A CA 1
ATOM 1879 C C . LYS A 1 233 ? -7.733 -21.579 10.565 1.00 77.50 233 LYS A C 1
ATOM 1881 O O . LYS A 1 233 ? -7.716 -22.404 9.658 1.00 77.50 233 LYS A O 1
ATOM 1886 N N . THR A 1 234 ? -8.882 -21.072 11.021 1.00 70.50 234 THR A N 1
ATOM 1887 C CA . THR A 1 234 ? -10.234 -21.463 10.572 1.00 70.50 234 THR A CA 1
ATOM 1888 C C . THR A 1 234 ? -10.831 -20.508 9.531 1.00 70.50 234 THR A C 1
ATOM 1890 O O . THR A 1 234 ? -12.046 -20.471 9.370 1.00 70.50 234 THR A O 1
ATOM 1893 N N . GLY A 1 235 ? -9.994 -19.750 8.818 1.00 82.62 235 GLY A N 1
ATOM 1894 C CA . GLY A 1 235 ? -10.439 -18.746 7.847 1.00 82.62 235 GLY A CA 1
ATOM 1895 C C . GLY A 1 235 ? -11.010 -17.479 8.495 1.00 82.62 235 GLY A C 1
ATOM 1896 O O . GLY A 1 235 ? -10.993 -17.325 9.720 1.00 82.62 235 GLY A O 1
ATOM 1897 N N . VAL A 1 236 ? -11.479 -16.565 7.647 1.00 89.69 236 VAL A N 1
ATOM 1898 C CA . VAL A 1 236 ? -12.053 -15.269 8.032 1.00 89.69 236 VAL A CA 1
ATOM 1899 C C . VAL A 1 236 ? -13.506 -15.441 8.485 1.00 89.69 236 VAL A C 1
ATOM 1901 O O . VAL A 1 236 ? -14.289 -16.130 7.833 1.00 89.69 236 VAL A O 1
ATOM 1904 N N . THR A 1 237 ? -13.878 -14.807 9.598 1.00 92.12 237 THR A N 1
ATOM 1905 C CA . THR A 1 237 ? -15.249 -14.816 10.138 1.00 92.12 237 THR A CA 1
ATOM 1906 C C . THR A 1 237 ? -15.999 -13.514 9.832 1.00 92.12 237 THR A C 1
ATOM 1908 O O . THR A 1 237 ? -15.385 -12.496 9.526 1.00 92.12 237 THR A O 1
ATOM 1911 N N . GLU A 1 238 ? -17.332 -13.509 9.940 1.00 91.06 238 GLU A N 1
ATOM 1912 C CA . GLU A 1 238 ? -18.132 -12.284 9.737 1.00 91.06 238 GLU A CA 1
ATOM 1913 C C . GLU A 1 238 ? -17.763 -11.168 10.728 1.00 91.06 238 GLU A C 1
ATOM 1915 O O . GLU A 1 238 ? -17.716 -9.997 10.349 1.00 91.06 238 GLU A O 1
ATOM 1920 N N . ASP A 1 239 ? -17.422 -11.529 11.970 1.00 91.88 239 ASP A N 1
ATOM 1921 C CA . ASP A 1 239 ? -16.960 -10.577 12.984 1.00 91.88 239 ASP A CA 1
ATOM 1922 C C . ASP A 1 239 ? -15.654 -9.885 12.556 1.00 91.88 239 ASP A C 1
ATOM 1924 O O . ASP A 1 239 ? -15.477 -8.693 12.799 1.00 91.88 239 ASP A O 1
ATOM 1928 N N . ASP A 1 240 ? -14.750 -10.605 11.885 1.00 93.69 240 ASP A N 1
ATOM 1929 C CA . ASP A 1 240 ? -13.483 -10.051 11.390 1.00 93.69 240 ASP A CA 1
ATOM 1930 C C . ASP A 1 240 ? -13.720 -8.992 10.310 1.00 93.69 240 ASP A C 1
ATOM 1932 O O . ASP A 1 240 ? -13.094 -7.928 10.320 1.00 93.69 240 ASP A O 1
ATOM 1936 N N . ILE A 1 241 ? -14.662 -9.275 9.405 1.00 94.44 241 ILE A N 1
ATOM 1937 C CA . ILE A 1 241 ? -15.078 -8.352 8.347 1.00 94.44 241 ILE A CA 1
ATOM 1938 C C . ILE A 1 241 ? -15.707 -7.105 8.974 1.00 94.44 241 ILE A C 1
ATOM 1940 O O . ILE A 1 241 ? -15.351 -5.991 8.598 1.00 94.44 241 ILE A O 1
ATOM 1944 N N . GLU A 1 242 ? -16.592 -7.265 9.962 1.00 94.31 242 GLU A N 1
ATOM 1945 C CA . GLU A 1 242 ? -17.225 -6.131 10.642 1.00 94.31 242 GLU A CA 1
ATOM 1946 C C . GLU A 1 242 ? -16.199 -5.269 11.393 1.00 94.31 242 GLU A C 1
ATOM 1948 O O . GLU A 1 242 ? -16.219 -4.044 11.272 1.00 94.31 242 GLU A O 1
ATOM 1953 N N . ILE A 1 243 ? -15.245 -5.873 12.111 1.00 94.12 243 ILE A N 1
ATOM 1954 C CA . ILE A 1 243 ? -14.183 -5.128 12.805 1.00 94.12 243 ILE A CA 1
ATOM 1955 C C . ILE A 1 243 ? -13.341 -4.323 11.805 1.00 94.12 243 ILE A C 1
ATOM 1957 O O . ILE A 1 243 ? -13.093 -3.132 12.027 1.00 94.12 243 ILE A O 1
ATOM 1961 N N . ALA A 1 244 ? -12.925 -4.940 10.693 1.00 95.69 244 ALA A N 1
ATOM 1962 C CA . ALA A 1 244 ? -12.158 -4.261 9.651 1.00 95.69 244 ALA A CA 1
ATOM 1963 C C . ALA A 1 244 ? -12.965 -3.125 8.999 1.00 95.69 244 ALA A C 1
ATOM 1965 O O . ALA A 1 244 ? -12.451 -2.015 8.832 1.00 95.69 244 ALA A O 1
ATOM 1966 N N . ARG A 1 245 ? -14.248 -3.366 8.702 1.00 95.56 245 ARG A N 1
ATOM 1967 C CA . ARG A 1 245 ? -15.180 -2.380 8.140 1.00 95.56 245 ARG A CA 1
ATOM 1968 C C . ARG A 1 245 ? -15.308 -1.158 9.046 1.00 95.56 245 ARG A C 1
ATOM 1970 O O . ARG A 1 245 ? -15.084 -0.036 8.594 1.00 95.56 245 ARG A O 1
ATOM 1977 N N . LEU A 1 246 ? -15.599 -1.367 10.327 1.00 95.50 246 LEU A N 1
ATOM 1978 C CA . LEU A 1 246 ? -15.732 -0.301 11.321 1.00 95.50 246 LEU A CA 1
ATOM 1979 C C . LEU A 1 246 ? -14.421 0.483 11.505 1.00 95.50 246 LEU A C 1
ATOM 1981 O O . LEU A 1 246 ? -14.441 1.714 11.563 1.00 95.50 246 LEU A O 1
ATOM 1985 N N . SER A 1 247 ? -13.274 -0.203 11.539 1.00 95.62 247 SER A N 1
ATOM 1986 C CA . SER A 1 247 ? -11.955 0.438 11.647 1.00 95.62 247 SER A CA 1
ATOM 1987 C C . SER A 1 247 ? -11.635 1.322 10.436 1.00 95.62 247 SER A C 1
ATOM 1989 O O . SER A 1 247 ? -11.117 2.429 10.588 1.00 95.62 247 SER A O 1
ATOM 1991 N N . LEU A 1 248 ? -11.973 0.873 9.228 1.00 96.25 248 LEU A N 1
ATOM 1992 C CA . LEU A 1 248 ? -11.766 1.647 8.006 1.00 96.25 248 LEU A CA 1
ATOM 1993 C C . LEU A 1 248 ? -12.752 2.818 7.887 1.00 96.25 248 LEU A C 1
ATOM 1995 O O . LEU A 1 248 ? -12.345 3.922 7.526 1.00 96.25 248 LEU A O 1
ATOM 1999 N N . MET A 1 249 ? -14.022 2.627 8.261 1.00 94.75 249 MET A N 1
ATOM 2000 C CA . MET A 1 249 ? -15.000 3.720 8.358 1.00 94.75 249 MET A CA 1
ATOM 2001 C C . MET A 1 249 ? -14.534 4.805 9.332 1.00 94.75 249 MET A C 1
ATOM 2003 O O . MET A 1 249 ? -14.689 5.999 9.063 1.00 94.75 249 MET A O 1
ATOM 2007 N N . TRP A 1 250 ? -13.919 4.403 10.447 1.00 94.38 250 TRP A N 1
ATOM 2008 C CA . TRP A 1 250 ? -13.320 5.341 11.385 1.00 94.38 250 TRP A CA 1
ATOM 2009 C C . TRP A 1 250 ? -12.207 6.163 10.736 1.00 94.38 250 TRP A C 1
ATOM 2011 O O . TRP A 1 250 ? -12.229 7.393 10.808 1.00 94.38 250 TRP A O 1
ATOM 2021 N N . ALA A 1 251 ? -11.291 5.506 10.018 1.00 94.19 251 ALA A N 1
ATOM 2022 C CA . ALA A 1 251 ? -10.242 6.183 9.261 1.00 94.19 251 ALA A CA 1
ATOM 2023 C C . ALA A 1 251 ? -10.813 7.212 8.264 1.00 94.19 251 ALA A C 1
ATOM 2025 O O . ALA A 1 251 ? -10.270 8.309 8.132 1.00 94.19 251 ALA A O 1
ATOM 2026 N N . MET A 1 252 ? -11.941 6.905 7.611 1.00 93.88 252 MET A N 1
ATOM 2027 C CA . MET A 1 252 ? -12.638 7.834 6.708 1.00 93.88 252 MET A CA 1
ATOM 2028 C C . MET A 1 252 ? -13.152 9.079 7.426 1.00 93.88 252 MET A C 1
ATOM 2030 O O . MET A 1 252 ? -12.897 10.195 6.968 1.00 93.88 252 MET A O 1
ATOM 2034 N N . LEU A 1 253 ? -13.827 8.921 8.567 1.00 91.81 253 LEU A N 1
ATOM 2035 C CA . LEU A 1 253 ? -14.314 10.064 9.347 1.00 91.81 253 LEU A CA 1
ATOM 2036 C C . LEU A 1 253 ? -13.159 10.970 9.789 1.00 91.81 253 LEU A C 1
ATOM 2038 O O . LEU A 1 253 ? -13.245 12.194 9.666 1.00 91.81 253 LEU A O 1
ATOM 2042 N N . LEU A 1 254 ? -12.049 10.376 10.235 1.00 91.44 254 LEU A N 1
ATOM 2043 C CA . LEU A 1 254 ? -10.845 11.121 10.593 1.00 91.44 254 LEU A CA 1
ATOM 2044 C C . LEU A 1 254 ? -10.265 11.885 9.397 1.00 91.44 254 LEU A C 1
ATOM 2046 O O . LEU A 1 254 ? -9.987 13.081 9.508 1.00 91.44 254 LEU A O 1
ATOM 2050 N N . MET A 1 255 ? -10.110 11.211 8.257 1.00 91.50 255 MET A N 1
ATOM 2051 C CA . MET A 1 255 ? -9.476 11.767 7.064 1.00 91.50 255 MET A CA 1
ATOM 2052 C C . MET A 1 255 ? -10.251 12.960 6.487 1.00 91.50 255 MET A C 1
ATOM 2054 O O . MET A 1 255 ? -9.632 13.970 6.146 1.00 91.50 255 MET A O 1
ATOM 2058 N N . TYR A 1 256 ? -11.584 12.877 6.404 1.00 89.62 256 TYR A N 1
ATOM 2059 C CA . TYR A 1 256 ? -12.401 13.927 5.782 1.00 89.62 256 TYR A CA 1
ATOM 2060 C C . TYR A 1 256 ? -12.860 15.013 6.754 1.00 89.62 256 TYR A C 1
ATOM 2062 O O . TYR A 1 256 ? -12.851 16.191 6.400 1.00 89.62 256 TYR A O 1
ATOM 2070 N N . GLU A 1 257 ? -13.264 14.663 7.977 1.00 87.00 257 GLU A N 1
ATOM 2071 C CA . GLU A 1 257 ? -13.855 15.643 8.900 1.00 87.00 257 GLU A CA 1
ATOM 2072 C C . GLU A 1 257 ? -12.849 16.240 9.882 1.00 87.00 257 GLU A C 1
ATOM 2074 O O . GLU A 1 257 ? -13.106 17.291 10.480 1.00 87.00 257 GLU A O 1
ATOM 2079 N N . ARG A 1 258 ? -11.707 15.579 10.087 1.00 87.12 258 ARG A N 1
ATOM 2080 C CA . ARG A 1 258 ? -10.642 16.009 11.006 1.00 87.12 258 ARG A CA 1
ATOM 2081 C C . ARG A 1 258 ? -9.270 15.895 10.348 1.00 87.12 258 ARG A C 1
ATOM 2083 O O . ARG A 1 258 ? -8.296 15.504 10.987 1.00 87.12 258 ARG A O 1
ATOM 2090 N N . GLN A 1 259 ? -9.193 16.330 9.091 1.00 86.50 259 GLN A N 1
ATOM 2091 C CA . GLN A 1 259 ? -8.013 16.223 8.233 1.00 86.50 259 GLN A CA 1
ATOM 2092 C C . GLN A 1 259 ? -6.708 16.680 8.905 1.00 86.50 259 GLN A C 1
ATOM 2094 O O . GLN A 1 259 ? -5.698 15.989 8.804 1.00 86.50 259 GLN A O 1
ATOM 2099 N N . THR A 1 260 ? -6.711 17.814 9.618 1.00 85.56 260 THR A N 1
ATOM 2100 C CA . THR A 1 260 ? -5.511 18.313 10.314 1.00 85.56 260 THR A CA 1
ATOM 2101 C C . THR A 1 260 ? -5.000 17.308 11.338 1.00 85.56 260 THR A C 1
ATOM 2103 O O . THR A 1 260 ? -3.816 16.995 11.353 1.00 85.56 260 THR A O 1
ATOM 2106 N N . MET A 1 261 ? -5.895 16.761 12.162 1.00 84.25 261 MET A N 1
ATOM 2107 C CA . MET A 1 261 ? -5.520 15.781 13.178 1.00 84.25 261 MET A CA 1
ATOM 2108 C C . MET A 1 261 ? -5.070 14.470 12.535 1.00 84.25 261 MET A C 1
ATOM 2110 O O . MET A 1 261 ? -4.032 13.941 12.922 1.00 84.25 261 MET A O 1
ATOM 2114 N N . PHE A 1 262 ? -5.790 14.007 11.510 1.00 88.81 262 PHE A N 1
ATOM 2115 C CA . PHE A 1 262 ? -5.407 12.822 10.754 1.00 88.81 262 PHE A CA 1
ATOM 2116 C C . PHE A 1 262 ? -3.987 12.960 10.199 1.00 88.81 262 PHE A C 1
ATOM 2118 O O . PHE A 1 262 ? -3.152 12.101 10.439 1.00 88.81 262 PHE A O 1
ATOM 2125 N N . ILE A 1 263 ? -3.658 14.067 9.531 1.00 86.00 263 ILE A N 1
ATOM 2126 C CA . ILE A 1 263 ? -2.321 14.268 8.955 1.00 86.00 263 ILE A CA 1
ATOM 2127 C C . ILE A 1 263 ? -1.239 14.408 10.035 1.00 86.00 263 ILE A C 1
ATOM 2129 O O . ILE A 1 263 ? -0.126 13.947 9.812 1.00 86.00 263 ILE A O 1
ATOM 2133 N N . THR A 1 264 ? -1.535 15.042 11.173 1.00 85.56 264 THR A N 1
ATOM 2134 C CA . THR A 1 264 ? -0.552 15.244 12.250 1.00 85.56 264 THR A CA 1
ATOM 2135 C C . THR A 1 264 ? -0.237 13.963 13.014 1.00 85.56 264 THR A C 1
ATOM 2137 O O . THR A 1 264 ? 0.919 13.752 13.367 1.00 85.56 264 THR A O 1
ATOM 2140 N N . LEU A 1 265 ? -1.243 13.129 13.286 1.00 84.50 265 LEU A N 1
ATOM 2141 C CA . LEU A 1 265 ? -1.058 11.896 14.053 1.00 84.50 265 LEU A CA 1
ATOM 2142 C C . LEU A 1 265 ? -0.694 10.697 13.175 1.00 84.50 265 LEU A C 1
ATOM 2144 O O . LEU A 1 265 ? -0.199 9.710 13.700 1.00 84.50 265 LEU A O 1
ATOM 2148 N N . SER A 1 266 ? -0.918 10.768 11.859 1.00 89.94 266 SER A N 1
ATOM 2149 C CA . SER A 1 266 ? -0.650 9.634 10.973 1.00 89.94 266 SER A CA 1
ATOM 2150 C C . SER A 1 266 ? 0.780 9.619 10.443 1.00 89.94 266 SER A C 1
ATOM 2152 O O . SER A 1 266 ? 1.231 10.593 9.835 1.00 89.94 266 SER A O 1
ATOM 2154 N N . GLN A 1 267 ? 1.451 8.474 10.557 1.00 91.62 267 GLN A N 1
ATOM 2155 C CA . GLN A 1 267 ? 2.711 8.196 9.869 1.00 91.62 267 GLN A CA 1
ATOM 2156 C C . GLN A 1 267 ? 2.425 7.447 8.558 1.00 91.62 267 GLN A C 1
ATOM 2158 O O . GLN A 1 267 ? 1.881 6.344 8.602 1.00 91.62 267 GLN A O 1
ATOM 2163 N N . PRO A 1 268 ? 2.796 7.988 7.379 1.00 93.62 268 PRO A N 1
ATOM 2164 C CA . PRO A 1 268 ? 2.459 7.376 6.087 1.00 93.62 268 PRO A CA 1
ATOM 2165 C C . PRO A 1 268 ? 2.938 5.930 5.934 1.00 93.62 268 PRO A C 1
ATOM 2167 O O . PRO A 1 268 ? 2.239 5.105 5.354 1.00 93.62 268 PRO A O 1
ATOM 2170 N N . ASN A 1 269 ? 4.115 5.636 6.485 1.00 94.06 269 ASN A N 1
ATOM 2171 C CA . ASN A 1 269 ? 4.711 4.307 6.520 1.00 94.06 269 ASN A CA 1
ATOM 2172 C C . ASN A 1 269 ? 3.840 3.302 7.288 1.00 94.06 269 ASN A C 1
ATOM 2174 O O . ASN A 1 269 ? 3.528 2.240 6.760 1.00 94.06 269 ASN A O 1
ATOM 2178 N N . ASP A 1 270 ? 3.406 3.659 8.498 1.00 93.38 270 ASP A N 1
ATOM 2179 C CA . ASP A 1 270 ? 2.574 2.789 9.334 1.00 93.38 270 ASP A CA 1
ATOM 2180 C C . ASP A 1 270 ? 1.191 2.596 8.710 1.00 93.38 270 ASP A C 1
ATOM 2182 O O . ASP A 1 270 ? 0.683 1.479 8.644 1.00 93.38 270 ASP A O 1
ATOM 2186 N N . VAL A 1 271 ? 0.608 3.668 8.160 1.00 95.31 271 VAL A N 1
ATOM 2187 C CA . VAL A 1 271 ? -0.674 3.587 7.447 1.00 95.31 271 VAL A CA 1
ATOM 2188 C C . VAL A 1 271 ? -0.566 2.667 6.233 1.00 95.31 271 VAL A C 1
ATOM 2190 O O . VAL A 1 271 ? -1.474 1.871 6.010 1.00 95.31 271 VAL A O 1
ATOM 2193 N N . PHE A 1 272 ? 0.529 2.728 5.466 1.00 96.62 272 PHE A N 1
ATOM 2194 C CA . PHE A 1 272 ? 0.749 1.810 4.348 1.00 96.62 272 PHE A CA 1
ATOM 2195 C C . PHE A 1 272 ? 0.749 0.353 4.816 1.00 96.62 272 PHE A C 1
ATOM 2197 O O . PHE A 1 272 ? 0.024 -0.455 4.241 1.00 96.62 272 PHE A O 1
ATOM 2204 N N . ILE A 1 273 ? 1.506 0.028 5.872 1.00 95.38 273 ILE A N 1
ATOM 2205 C CA . ILE A 1 273 ? 1.574 -1.338 6.409 1.00 95.38 273 ILE A CA 1
ATOM 2206 C C . ILE A 1 273 ? 0.194 -1.808 6.870 1.00 95.38 273 ILE A C 1
ATOM 2208 O O . ILE A 1 273 ? -0.267 -2.851 6.420 1.00 95.38 273 ILE A O 1
ATOM 2212 N N . ARG A 1 274 ? -0.513 -1.018 7.685 1.00 94.62 274 ARG A N 1
ATOM 2213 C CA . ARG A 1 274 ? -1.841 -1.398 8.198 1.00 94.62 274 ARG A CA 1
ATOM 2214 C C . ARG A 1 274 ? -2.896 -1.550 7.103 1.00 94.62 274 ARG A C 1
ATOM 2216 O O . ARG A 1 274 ? -3.759 -2.415 7.198 1.00 94.62 274 ARG A O 1
ATOM 2223 N N . VAL A 1 275 ? -2.838 -0.732 6.052 1.00 96.38 275 VAL A N 1
ATOM 2224 C CA . VAL A 1 275 ? -3.715 -0.889 4.881 1.00 96.38 275 VAL A CA 1
ATOM 2225 C C . VAL A 1 275 ? -3.339 -2.143 4.089 1.00 96.38 275 VAL A C 1
ATOM 2227 O O . VAL A 1 275 ? -4.224 -2.878 3.662 1.00 96.38 275 VAL A O 1
ATOM 2230 N N . ALA A 1 276 ? -2.044 -2.415 3.915 1.00 96.06 276 ALA A N 1
ATOM 2231 C CA . ALA A 1 276 ? -1.561 -3.606 3.225 1.00 96.06 276 ALA A CA 1
ATOM 2232 C C . ALA A 1 276 ? -1.919 -4.908 3.971 1.00 96.06 276 ALA A C 1
ATOM 2234 O O . ALA A 1 276 ? -2.238 -5.906 3.330 1.00 96.06 276 ALA A O 1
ATOM 2235 N N . GLU A 1 277 ? -1.964 -4.885 5.307 1.00 95.19 277 GLU A N 1
ATOM 2236 C CA . GLU A 1 277 ? -2.391 -6.019 6.138 1.00 95.19 277 GLU A CA 1
ATOM 2237 C C . GLU A 1 277 ? -3.820 -6.488 5.831 1.00 95.19 277 GLU A C 1
ATOM 2239 O O . GLU A 1 277 ? -4.093 -7.680 5.943 1.00 95.19 277 GLU A O 1
ATOM 2244 N N . VAL A 1 278 ? -4.714 -5.611 5.354 1.00 95.44 278 VAL A N 1
ATOM 2245 C CA . VAL A 1 278 ? -6.071 -6.007 4.926 1.00 95.44 278 VAL A CA 1
ATOM 2246 C C . VAL A 1 278 ? -6.027 -7.083 3.840 1.00 95.44 278 VAL A C 1
ATOM 2248 O O . VAL A 1 278 ? -6.844 -8.002 3.844 1.00 95.44 278 VAL A O 1
ATOM 2251 N N . PHE A 1 279 ? -5.046 -7.004 2.941 1.00 95.19 279 PHE A N 1
ATOM 2252 C CA . PHE A 1 279 ? -4.881 -7.960 1.850 1.00 95.19 279 PHE A CA 1
ATOM 2253 C C . PHE A 1 279 ? -4.215 -9.274 2.287 1.00 95.19 279 PHE A C 1
ATOM 2255 O O . PHE A 1 279 ? -4.302 -10.260 1.557 1.00 95.19 279 PHE A O 1
ATOM 2262 N N . LEU A 1 280 ? -3.593 -9.311 3.472 1.00 93.75 280 LEU A N 1
ATOM 2263 C CA . LEU A 1 280 ? -3.037 -10.532 4.069 1.00 93.75 280 LEU A CA 1
ATOM 2264 C C . LEU A 1 280 ? -4.079 -11.333 4.862 1.00 93.75 280 LEU A C 1
ATOM 2266 O O . LEU A 1 280 ? -3.908 -12.532 5.055 1.00 93.75 280 LEU A O 1
ATOM 2270 N N . ILE A 1 281 ? -5.151 -10.691 5.340 1.00 92.38 281 ILE A N 1
ATOM 2271 C CA . ILE A 1 281 ? -6.182 -11.358 6.153 1.00 92.38 281 ILE A CA 1
ATOM 2272 C C . ILE A 1 281 ? -6.972 -12.369 5.315 1.00 92.38 281 ILE A C 1
ATOM 2274 O O . ILE A 1 281 ? -7.167 -13.506 5.744 1.00 92.38 281 ILE A O 1
ATOM 2278 N N . GLY A 1 282 ? -7.440 -11.955 4.136 1.00 87.56 282 GLY A N 1
ATOM 2279 C CA . GLY A 1 282 ? -8.182 -12.827 3.230 1.00 87.56 282 GLY A CA 1
ATOM 2280 C C . GLY A 1 282 ? -8.987 -12.078 2.163 1.00 87.56 282 GLY A C 1
ATOM 2281 O O . GLY A 1 282 ? -9.299 -10.892 2.329 1.00 87.56 282 GLY A O 1
ATOM 2282 N N . PRO A 1 283 ? -9.344 -12.758 1.057 1.00 91.00 283 PRO A N 1
ATOM 2283 C CA . PRO A 1 283 ? -10.113 -12.172 -0.038 1.00 91.00 283 PRO A CA 1
ATOM 2284 C C . PRO A 1 283 ? -11.527 -11.749 0.351 1.00 91.00 283 PRO A C 1
ATOM 2286 O O . PRO A 1 283 ? -12.121 -10.925 -0.338 1.00 91.00 283 PRO A O 1
ATOM 2289 N N . GLU A 1 284 ? -12.075 -12.283 1.437 1.00 91.88 284 GLU A N 1
ATOM 2290 C CA . GLU A 1 284 ? -13.394 -11.921 1.947 1.00 91.88 284 GLU A CA 1
ATOM 2291 C C . GLU A 1 284 ? -13.454 -10.453 2.394 1.00 91.88 284 GLU A C 1
ATOM 2293 O O . GLU A 1 284 ? -14.498 -9.824 2.243 1.00 91.88 284 GLU A O 1
ATOM 2298 N N . LEU A 1 285 ? -12.343 -9.881 2.884 1.00 92.75 285 LEU A N 1
ATOM 2299 C CA . LEU A 1 285 ? -12.312 -8.490 3.347 1.00 92.75 285 LEU A CA 1
ATOM 2300 C C . LEU A 1 285 ? -12.349 -7.508 2.182 1.00 92.75 285 LEU A C 1
ATOM 2302 O O . LEU A 1 285 ? -13.218 -6.647 2.132 1.00 92.75 285 LEU A O 1
ATOM 2306 N N . PHE A 1 286 ? -11.412 -7.602 1.238 1.00 91.19 286 PHE A N 1
ATOM 2307 C CA . PHE A 1 286 ? -11.330 -6.606 0.164 1.00 91.19 286 PHE A CA 1
ATOM 2308 C C . PHE A 1 286 ? -12.394 -6.792 -0.930 1.00 91.19 286 PHE A C 1
ATOM 2310 O O . PHE A 1 286 ? -12.558 -5.905 -1.766 1.00 91.19 286 PHE A O 1
ATOM 2317 N N . LYS A 1 287 ? -13.144 -7.904 -0.909 1.00 91.12 287 LYS A N 1
ATOM 2318 C CA . LYS A 1 287 ? -14.366 -8.085 -1.710 1.00 91.12 287 LYS A CA 1
ATOM 2319 C C . LYS A 1 287 ? -15.603 -7.428 -1.094 1.00 91.12 287 LYS A C 1
ATOM 2321 O O . LYS A 1 287 ? -16.592 -7.281 -1.802 1.00 91.12 287 LYS A O 1
ATOM 2326 N N . ASP A 1 288 ? -15.572 -7.048 0.183 1.00 94.75 288 ASP A N 1
ATOM 2327 C CA . ASP A 1 288 ? -16.656 -6.274 0.786 1.00 94.75 288 ASP A CA 1
ATOM 2328 C C . ASP A 1 288 ? -16.703 -4.868 0.176 1.00 94.75 288 ASP A C 1
ATOM 2330 O O . ASP A 1 288 ? -15.695 -4.160 0.143 1.00 94.75 288 ASP A O 1
ATOM 2334 N N . ASP A 1 289 ? -17.882 -4.448 -0.285 1.00 93.19 289 ASP A N 1
ATOM 2335 C CA . ASP A 1 289 ? -18.053 -3.188 -1.018 1.00 93.19 289 ASP A CA 1
ATOM 2336 C C . ASP A 1 289 ? -17.624 -1.968 -0.192 1.00 93.19 289 ASP A C 1
ATOM 2338 O O . ASP A 1 289 ? -17.000 -1.037 -0.711 1.00 93.19 289 ASP A O 1
ATOM 2342 N N . ILE A 1 290 ? -17.925 -1.969 1.112 1.00 93.75 290 ILE A N 1
ATOM 2343 C CA . ILE A 1 290 ? -17.616 -0.839 1.990 1.00 93.75 290 ILE A CA 1
ATOM 2344 C C . ILE A 1 290 ? -16.118 -0.801 2.291 1.00 93.75 290 ILE A C 1
ATOM 2346 O O . ILE A 1 290 ? -15.501 0.264 2.203 1.00 93.75 290 ILE A O 1
ATOM 2350 N N . ILE A 1 291 ? -15.514 -1.951 2.605 1.00 95.56 291 ILE A N 1
ATOM 2351 C CA . ILE A 1 291 ? -14.062 -2.060 2.788 1.00 95.56 291 ILE A CA 1
ATOM 2352 C C . ILE A 1 291 ? -13.338 -1.637 1.509 1.00 95.56 291 ILE A C 1
ATOM 2354 O O . ILE A 1 291 ? -12.447 -0.792 1.573 1.00 95.56 291 ILE A O 1
ATOM 2358 N N . SER A 1 292 ? -13.748 -2.144 0.345 1.00 94.62 292 SER A N 1
ATOM 2359 C CA . SER A 1 292 ? -13.147 -1.801 -0.946 1.00 94.62 292 SER A CA 1
ATOM 2360 C C . SER A 1 292 ? -13.239 -0.301 -1.239 1.00 94.62 292 SER A C 1
ATOM 2362 O O . SER A 1 292 ? -12.246 0.324 -1.621 1.00 94.62 292 SER A O 1
ATOM 2364 N N . GLN A 1 293 ? -14.387 0.327 -0.957 1.00 94.06 293 GLN A N 1
ATOM 2365 C CA . GLN A 1 293 ? -14.558 1.772 -1.107 1.00 94.06 293 GLN A CA 1
ATOM 2366 C C . GLN A 1 293 ? -13.668 2.577 -0.142 1.00 94.06 293 GLN A C 1
ATOM 2368 O O . GLN A 1 293 ? -13.055 3.567 -0.559 1.00 94.06 293 GLN A O 1
ATOM 2373 N N . CYS A 1 294 ? -13.550 2.155 1.123 1.00 96.00 294 CYS A N 1
ATOM 2374 C CA . CYS A 1 294 ? -12.618 2.742 2.091 1.00 96.00 294 CYS A CA 1
ATOM 2375 C C . CYS A 1 294 ? -11.161 2.624 1.621 1.00 96.00 294 CYS A C 1
ATOM 2377 O O . CYS A 1 294 ? -10.424 3.612 1.650 1.00 96.00 294 CYS A O 1
ATOM 2379 N N . LEU A 1 295 ? -10.750 1.431 1.177 1.00 96.19 295 LEU A N 1
ATOM 2380 C CA . LEU A 1 295 ? -9.402 1.156 0.679 1.00 96.19 295 LEU A CA 1
ATOM 2381 C C . LEU A 1 295 ? -9.088 2.037 -0.525 1.00 96.19 295 LEU A C 1
ATOM 2383 O O . LEU A 1 295 ? -8.073 2.730 -0.520 1.00 96.19 295 LEU A O 1
ATOM 2387 N N . SER A 1 296 ? -9.984 2.100 -1.514 1.00 95.00 296 SER A N 1
ATOM 2388 C CA . SER A 1 296 ? -9.814 2.978 -2.672 1.00 95.00 296 SER A CA 1
ATOM 2389 C C . SER A 1 296 ? -9.625 4.439 -2.260 1.00 95.00 296 SER A C 1
ATOM 2391 O O . SER A 1 296 ? -8.733 5.099 -2.794 1.00 95.00 296 SER A O 1
ATOM 2393 N N . ARG A 1 297 ? -10.401 4.957 -1.298 1.00 94.44 297 ARG A N 1
ATOM 2394 C CA . ARG A 1 297 ? -10.242 6.339 -0.812 1.00 94.44 297 ARG A CA 1
ATOM 2395 C C . ARG A 1 297 ? -8.917 6.538 -0.061 1.00 94.44 297 ARG A C 1
ATOM 2397 O O . ARG A 1 297 ? -8.209 7.495 -0.361 1.00 94.44 297 ARG A O 1
ATOM 2404 N N . LEU A 1 298 ? -8.521 5.636 0.845 1.00 95.44 298 LEU A N 1
ATOM 2405 C CA . LEU A 1 298 ? -7.226 5.723 1.552 1.00 95.44 298 LEU A CA 1
ATOM 2406 C C . LEU A 1 298 ? -6.037 5.673 0.590 1.00 95.44 298 LEU A C 1
ATOM 2408 O O . LEU A 1 298 ? -5.116 6.486 0.690 1.00 95.44 298 LEU A O 1
ATOM 2412 N N . ILE A 1 299 ? -6.061 4.731 -0.351 1.00 95.94 299 ILE A N 1
ATOM 2413 C CA . ILE A 1 299 ? -4.980 4.525 -1.312 1.00 95.94 299 ILE A CA 1
ATOM 2414 C C . ILE A 1 299 ? -4.846 5.756 -2.208 1.00 95.94 299 ILE A C 1
ATOM 2416 O O . ILE A 1 299 ? -3.770 6.351 -2.284 1.00 95.94 299 ILE A O 1
ATOM 2420 N N . ASN A 1 300 ? -5.942 6.181 -2.842 1.00 93.75 300 ASN A N 1
ATOM 2421 C CA . ASN A 1 300 ? -5.886 7.242 -3.843 1.00 93.75 300 ASN A CA 1
ATOM 2422 C C . ASN A 1 300 ? -5.755 8.639 -3.225 1.00 93.75 300 ASN A C 1
ATOM 2424 O O . ASN A 1 300 ? -5.001 9.479 -3.716 1.00 93.75 300 ASN A O 1
ATOM 2428 N N . GLU A 1 301 ? -6.470 8.919 -2.135 1.00 92.94 301 GLU A N 1
ATOM 2429 C CA . GLU A 1 301 ? -6.535 10.276 -1.597 1.00 92.94 301 GLU A CA 1
ATOM 2430 C C . GLU A 1 301 ? -5.481 10.577 -0.538 1.00 92.94 301 GLU A C 1
ATOM 2432 O O . GLU A 1 301 ? -5.184 11.761 -0.334 1.00 92.94 301 GLU A O 1
ATOM 2437 N N . TYR A 1 302 ? -4.909 9.554 0.101 1.00 94.44 302 TYR A N 1
ATOM 2438 C CA . TYR A 1 302 ? -3.868 9.714 1.112 1.00 94.44 302 TYR A CA 1
ATOM 2439 C C . TYR A 1 302 ? -2.537 9.095 0.680 1.00 94.44 302 TYR A C 1
ATOM 2441 O O . TYR A 1 302 ? -1.577 9.845 0.493 1.00 94.44 302 TYR A O 1
ATOM 2449 N N . LEU A 1 303 ? -2.456 7.774 0.479 1.00 95.50 303 LEU A N 1
ATOM 2450 C CA . LEU A 1 303 ? -1.173 7.092 0.248 1.00 95.50 303 LEU A CA 1
ATOM 2451 C C . LEU A 1 303 ? -0.479 7.556 -1.037 1.00 95.50 303 LEU A C 1
ATOM 2453 O O . LEU A 1 303 ? 0.693 7.923 -0.974 1.00 95.50 303 LEU A O 1
ATOM 2457 N N . LEU A 1 304 ? -1.190 7.652 -2.168 1.00 94.12 304 LEU A N 1
ATOM 2458 C CA . LEU A 1 304 ? -0.619 8.189 -3.413 1.00 94.12 304 LEU A CA 1
ATOM 2459 C C . LEU A 1 304 ? -0.108 9.622 -3.226 1.00 94.12 304 LEU A C 1
ATOM 2461 O O . LEU A 1 304 ? 1.007 9.947 -3.632 1.00 94.12 304 LEU A O 1
ATOM 2465 N N . LYS A 1 305 ? -0.872 10.489 -2.547 1.00 93.00 305 LYS A N 1
ATOM 2466 C CA . LYS A 1 305 ? -0.439 11.874 -2.291 1.00 93.00 305 LYS A CA 1
ATOM 2467 C C . LYS A 1 305 ? 0.804 11.930 -1.403 1.00 93.00 305 LYS A C 1
ATOM 2469 O O . LYS A 1 305 ? 1.682 12.754 -1.646 1.00 93.00 305 LYS A O 1
ATOM 2474 N N . LYS A 1 306 ? 0.899 11.063 -0.391 1.00 92.94 306 LYS A N 1
ATOM 2475 C CA . LYS A 1 306 ? 2.072 10.970 0.492 1.00 92.94 306 LYS A CA 1
ATOM 2476 C C . LYS A 1 306 ? 3.287 10.371 -0.214 1.00 92.94 306 LYS A C 1
ATOM 2478 O O . LYS A 1 306 ? 4.395 10.865 -0.008 1.00 92.94 306 LYS A O 1
ATOM 2483 N N . GLY A 1 307 ? 3.084 9.402 -1.102 1.00 91.75 307 GLY A N 1
ATOM 2484 C CA . GLY A 1 307 ? 4.123 8.880 -1.989 1.00 91.75 307 GLY A CA 1
ATOM 2485 C C . GLY A 1 307 ? 4.698 9.968 -2.900 1.00 91.75 307 GLY A C 1
ATOM 2486 O O . GLY A 1 307 ? 5.913 10.135 -2.955 1.00 91.75 307 GLY A O 1
ATOM 2487 N N . ARG A 1 308 ? 3.843 10.800 -3.519 1.00 91.62 308 ARG A N 1
ATOM 2488 C CA . ARG A 1 308 ? 4.291 11.941 -4.349 1.00 91.62 308 ARG A CA 1
ATOM 2489 C C . ARG A 1 308 ? 5.105 12.977 -3.572 1.00 91.62 308 ARG A C 1
ATOM 2491 O O . ARG A 1 308 ? 5.904 13.691 -4.155 1.00 91.62 308 ARG A O 1
ATOM 2498 N N . GLN A 1 309 ? 4.912 13.056 -2.258 1.00 91.38 309 GLN A N 1
ATOM 2499 C CA . GLN A 1 309 ? 5.676 13.932 -1.365 1.00 91.38 309 GLN A CA 1
ATOM 2500 C C . GLN A 1 309 ? 6.987 13.292 -0.867 1.00 91.38 309 GLN A C 1
ATOM 2502 O O . GLN A 1 309 ? 7.642 13.872 -0.004 1.00 91.38 309 GLN A O 1
ATOM 2507 N N . HIS A 1 310 ? 7.368 12.107 -1.365 1.00 90.25 310 HIS A N 1
ATOM 2508 C CA . HIS A 1 310 ? 8.542 11.346 -0.911 1.00 90.25 310 HIS A CA 1
ATOM 2509 C C . HIS A 1 310 ? 8.535 11.076 0.610 1.00 90.25 310 HIS A C 1
ATOM 2511 O O . HIS A 1 310 ? 9.560 11.134 1.306 1.00 90.25 310 HIS A O 1
ATOM 2517 N N . LEU A 1 311 ? 7.334 10.822 1.149 1.00 91.62 311 LEU A N 1
ATOM 2518 C CA . LEU A 1 311 ? 7.125 10.519 2.568 1.00 91.62 311 LEU A CA 1
ATOM 2519 C C . LEU A 1 311 ? 7.027 9.017 2.853 1.00 91.62 311 LEU A C 1
ATOM 2521 O O . LEU A 1 311 ? 7.129 8.631 4.014 1.00 91.62 311 LEU A O 1
ATOM 2525 N N . LEU A 1 312 ? 6.869 8.181 1.822 1.00 93.12 312 LEU A N 1
ATOM 2526 C CA . LEU A 1 312 ? 6.965 6.727 1.949 1.00 93.12 312 LEU A CA 1
ATOM 2527 C C . LEU A 1 312 ? 8.437 6.319 1.910 1.00 93.12 312 LEU A C 1
ATOM 2529 O O . LEU A 1 312 ? 9.144 6.567 0.929 1.00 93.12 312 LEU A O 1
ATOM 2533 N N . ARG A 1 313 ? 8.920 5.769 3.021 1.00 91.62 313 ARG A N 1
ATOM 2534 C CA . ARG A 1 313 ? 10.340 5.505 3.273 1.00 91.62 313 ARG A CA 1
ATOM 2535 C C . ARG A 1 313 ? 10.497 4.125 3.880 1.00 91.62 313 ARG A C 1
ATOM 2537 O O . ARG A 1 313 ? 10.564 3.994 5.102 1.00 91.62 313 ARG A O 1
ATOM 2544 N N . PHE A 1 314 ? 10.556 3.113 3.029 1.00 92.31 314 PHE A N 1
ATOM 2545 C CA . PHE A 1 314 ? 10.712 1.731 3.456 1.00 92.31 314 PHE A CA 1
ATOM 2546 C C . PHE A 1 314 ? 12.178 1.341 3.341 1.00 92.31 314 PHE A C 1
ATOM 2548 O O . PHE A 1 314 ? 12.744 1.394 2.252 1.00 92.31 314 PHE A O 1
ATOM 2555 N N . ARG A 1 315 ? 12.803 0.980 4.462 1.00 87.94 315 ARG A N 1
ATOM 2556 C CA . ARG A 1 315 ? 14.129 0.356 4.435 1.00 87.94 315 ARG A CA 1
ATOM 2557 C C . ARG A 1 315 ? 13.966 -1.139 4.577 1.00 87.94 315 ARG A C 1
ATOM 2559 O O . ARG A 1 315 ? 13.239 -1.563 5.473 1.00 87.94 315 ARG A O 1
ATOM 2566 N N . ALA A 1 316 ? 14.692 -1.916 3.778 1.00 83.88 316 ALA A N 1
ATOM 2567 C CA . ALA A 1 316 ? 14.637 -3.366 3.868 1.00 83.88 316 ALA A CA 1
ATOM 2568 C C . ALA A 1 316 ? 14.917 -3.846 5.297 1.00 83.88 316 ALA A C 1
ATOM 2570 O O . ALA A 1 316 ? 14.114 -4.579 5.851 1.00 83.88 316 ALA A O 1
ATOM 2571 N N . ASN A 1 317 ? 15.974 -3.354 5.945 1.00 81.94 317 ASN A N 1
ATOM 2572 C CA . ASN A 1 317 ? 16.478 -3.933 7.200 1.00 81.94 317 ASN A CA 1
ATOM 2573 C C . ASN A 1 317 ? 16.103 -3.151 8.471 1.00 81.94 317 ASN A C 1
ATOM 2575 O O . ASN A 1 317 ? 16.767 -3.316 9.492 1.00 81.94 317 ASN A O 1
ATOM 2579 N N . LYS A 1 318 ? 15.122 -2.237 8.423 1.00 83.06 318 LYS A N 1
ATOM 2580 C CA . LYS A 1 318 ? 14.689 -1.496 9.621 1.00 83.06 318 LYS A CA 1
ATOM 2581 C C . LYS A 1 318 ? 13.272 -1.878 10.034 1.00 83.06 318 LYS A C 1
ATOM 2583 O O . LYS A 1 318 ? 12.442 -2.086 9.147 1.00 83.06 318 LYS A O 1
ATOM 2588 N N . PRO A 1 319 ? 12.986 -1.857 11.347 1.00 84.31 319 PRO A N 1
ATOM 2589 C CA . PRO A 1 319 ? 11.647 -2.119 11.825 1.00 84.31 319 PRO A CA 1
ATOM 2590 C C . PRO A 1 319 ? 10.681 -1.004 11.419 1.00 84.31 319 PRO A C 1
ATOM 2592 O O . PRO A 1 319 ? 11.052 0.174 11.354 1.00 84.31 319 PRO A O 1
ATOM 2595 N N . ILE A 1 320 ? 9.436 -1.383 11.143 1.00 83.88 320 ILE A N 1
ATOM 2596 C CA . ILE A 1 320 ? 8.363 -0.492 10.686 1.00 83.88 320 ILE A CA 1
ATOM 2597 C C . ILE A 1 320 ? 7.011 -0.995 11.199 1.00 83.88 320 ILE A C 1
ATOM 2599 O O . ILE A 1 320 ? 6.656 -2.144 10.971 1.00 83.88 320 ILE A O 1
ATOM 2603 N N . SER A 1 321 ? 6.242 -0.149 11.892 1.00 81.00 321 SER A N 1
ATOM 2604 C CA . SER A 1 321 ? 4.907 -0.490 12.419 1.00 81.00 321 SER A CA 1
ATOM 2605 C C . SER A 1 321 ? 4.816 -1.821 13.203 1.00 81.00 321 SER A C 1
ATOM 2607 O O . SER A 1 321 ? 3.810 -2.530 13.151 1.00 81.00 321 SER A O 1
ATOM 2609 N N . GLY A 1 322 ? 5.878 -2.188 13.929 1.00 78.94 322 GLY A N 1
ATOM 2610 C CA . GLY A 1 322 ? 5.962 -3.457 14.669 1.00 78.94 322 GLY A CA 1
ATOM 2611 C C . GLY A 1 322 ? 6.410 -4.670 13.842 1.00 78.94 322 GLY A C 1
ATOM 2612 O O . GLY A 1 322 ? 6.465 -5.769 14.379 1.00 78.94 322 GLY A O 1
ATOM 2613 N N . LEU A 1 323 ? 6.749 -4.488 12.563 1.00 83.00 323 LEU A N 1
ATOM 2614 C CA . LEU A 1 323 ? 7.455 -5.479 11.748 1.00 83.00 323 LEU A CA 1
ATOM 2615 C C . LEU A 1 323 ? 8.964 -5.325 11.932 1.00 83.00 323 LEU A C 1
ATOM 2617 O O . LEU A 1 323 ? 9.448 -4.196 12.011 1.00 83.00 323 LEU A O 1
ATOM 2621 N N . ASP A 1 324 ? 9.706 -6.432 11.905 1.00 83.94 324 ASP A N 1
ATOM 2622 C CA . ASP A 1 324 ? 11.175 -6.422 11.988 1.00 83.94 324 ASP A CA 1
ATOM 2623 C C . ASP A 1 324 ? 11.828 -5.812 10.737 1.00 83.94 324 ASP A C 1
ATOM 2625 O O . ASP A 1 324 ? 12.869 -5.157 10.805 1.00 83.94 324 ASP A O 1
ATOM 2629 N N . SER A 1 325 ? 11.214 -6.040 9.574 1.00 88.38 325 SER A N 1
ATOM 2630 C CA . SER A 1 325 ? 11.775 -5.720 8.265 1.00 88.38 325 SER A CA 1
ATOM 2631 C C . SER A 1 325 ? 10.669 -5.574 7.218 1.00 88.38 325 SER A C 1
ATOM 2633 O O . SER A 1 325 ? 9.686 -6.317 7.223 1.00 88.38 325 SER A O 1
ATOM 2635 N N . PHE A 1 326 ? 10.834 -4.620 6.296 1.00 92.12 326 PHE A N 1
ATOM 2636 C CA . PHE A 1 326 ? 9.855 -4.366 5.235 1.00 92.12 326 PHE A CA 1
ATOM 2637 C C . PHE A 1 326 ? 9.844 -5.451 4.151 1.00 92.12 326 PHE A C 1
ATOM 2639 O O . PHE A 1 326 ? 8.778 -5.820 3.666 1.00 92.12 326 PHE A O 1
ATOM 2646 N N . MET A 1 327 ? 11.013 -5.963 3.755 1.00 92.69 327 MET A N 1
ATOM 2647 C CA . MET A 1 327 ? 11.112 -6.863 2.598 1.00 92.69 327 MET A CA 1
ATOM 2648 C C . MET A 1 327 ? 10.399 -8.210 2.799 1.00 92.69 327 MET A C 1
ATOM 2650 O O . MET A 1 327 ? 9.620 -8.567 1.920 1.00 92.69 327 MET A O 1
ATOM 2654 N N . PRO A 1 328 ? 10.555 -8.927 3.930 1.00 93.12 328 PRO A N 1
ATOM 2655 C CA . PRO A 1 328 ? 9.810 -10.160 4.183 1.00 93.12 328 PRO A CA 1
ATOM 2656 C C . PRO A 1 328 ? 8.295 -9.944 4.167 1.00 93.12 328 PRO A C 1
ATOM 2658 O O . PRO A 1 328 ? 7.558 -10.750 3.607 1.00 93.12 328 PRO A O 1
ATOM 2661 N N . PHE A 1 329 ? 7.828 -8.823 4.726 1.00 93.94 329 PHE A N 1
ATOM 2662 C CA . PHE A 1 329 ? 6.418 -8.439 4.665 1.00 93.94 329 PHE A CA 1
ATOM 2663 C C . PHE A 1 329 ? 5.957 -8.200 3.222 1.00 93.94 329 PHE A C 1
ATOM 2665 O O . PHE A 1 329 ? 4.900 -8.675 2.814 1.00 93.94 329 PHE A O 1
ATOM 2672 N N . TYR A 1 330 ? 6.756 -7.486 2.430 1.00 95.25 330 TYR A N 1
ATOM 2673 C CA . TYR A 1 330 ? 6.432 -7.201 1.037 1.00 95.25 330 TYR A CA 1
ATOM 2674 C C . TYR A 1 330 ? 6.437 -8.468 0.167 1.00 95.25 330 TYR A C 1
ATOM 2676 O O . TYR A 1 330 ? 5.577 -8.631 -0.696 1.00 95.25 330 TYR A O 1
ATOM 2684 N N . GLU A 1 331 ? 7.351 -9.406 0.414 1.00 94.19 331 GLU A N 1
ATOM 2685 C CA . GLU A 1 331 ? 7.366 -10.714 -0.248 1.00 94.19 331 GLU A CA 1
ATOM 2686 C C . GLU A 1 331 ? 6.132 -11.553 0.091 1.00 94.19 331 GLU A C 1
ATOM 2688 O O . GLU A 1 331 ? 5.551 -12.169 -0.809 1.00 94.19 331 GLU A O 1
ATOM 2693 N N . ASP A 1 332 ? 5.704 -11.543 1.356 1.00 94.62 332 ASP A N 1
ATOM 2694 C CA . ASP A 1 332 ? 4.476 -12.211 1.785 1.00 94.62 332 ASP A CA 1
ATOM 2695 C C . ASP A 1 332 ? 3.241 -11.588 1.120 1.00 94.62 332 ASP A C 1
ATOM 2697 O O . ASP A 1 332 ? 2.367 -12.295 0.619 1.00 94.62 332 ASP A O 1
ATOM 2701 N N . LEU A 1 333 ? 3.215 -10.260 0.995 1.00 95.81 333 LEU A N 1
ATOM 2702 C CA . LEU A 1 333 ? 2.167 -9.528 0.288 1.00 95.81 333 LEU A CA 1
ATOM 2703 C C . LEU A 1 333 ? 2.109 -9.887 -1.206 1.00 95.81 333 LEU A C 1
ATOM 2705 O O . LEU A 1 333 ? 1.027 -10.102 -1.752 1.00 95.81 333 LEU A O 1
ATOM 2709 N N . ILE A 1 334 ? 3.265 -10.009 -1.866 1.00 96.12 334 ILE A N 1
ATOM 2710 C CA . ILE A 1 334 ? 3.358 -10.470 -3.260 1.00 96.12 334 ILE A CA 1
ATOM 2711 C C . ILE A 1 334 ? 2.821 -11.899 -3.398 1.00 96.12 334 ILE A C 1
ATOM 2713 O O . ILE A 1 334 ? 2.107 -12.200 -4.356 1.00 96.12 334 ILE A O 1
ATOM 2717 N N . LYS A 1 335 ? 3.156 -12.781 -2.454 1.00 94.81 335 LYS A N 1
ATOM 2718 C CA . LYS A 1 335 ? 2.685 -14.168 -2.456 1.00 94.81 335 LYS A CA 1
ATOM 2719 C C . LYS A 1 335 ? 1.163 -14.239 -2.303 1.00 94.81 335 LYS A C 1
ATOM 2721 O O . LYS A 1 335 ? 0.503 -14.889 -3.109 1.00 94.81 335 LYS A O 1
ATOM 2726 N N . HIS A 1 336 ? 0.599 -13.510 -1.340 1.00 94.25 336 HIS A N 1
ATOM 2727 C CA . HIS A 1 336 ? -0.852 -13.432 -1.152 1.00 94.25 336 HIS A CA 1
ATOM 2728 C C . HIS A 1 336 ? -1.559 -12.834 -2.369 1.00 94.25 336 HIS A C 1
ATOM 2730 O O . HIS A 1 336 ? -2.669 -13.249 -2.702 1.00 94.25 336 HIS A O 1
ATOM 2736 N N . PHE A 1 337 ? -0.916 -11.902 -3.077 1.00 95.12 337 PHE A N 1
ATOM 2737 C CA . PHE A 1 337 ? -1.459 -11.399 -4.331 1.00 95.12 337 PHE A CA 1
ATOM 2738 C C . PHE A 1 337 ? -1.562 -12.505 -5.382 1.00 95.12 337 PHE A C 1
ATOM 2740 O O . PHE A 1 337 ? -2.611 -12.663 -6.002 1.00 95.12 337 PHE A O 1
ATOM 2747 N N . GLU A 1 338 ? -0.503 -13.290 -5.568 1.00 92.94 338 GLU A N 1
ATOM 2748 C CA . GLU A 1 338 ? -0.491 -14.379 -6.549 1.00 92.94 338 GLU A CA 1
ATOM 2749 C C . GLU A 1 338 ? -1.521 -15.478 -6.238 1.00 92.94 338 GLU A C 1
ATOM 2751 O O . GLU A 1 338 ? -2.108 -16.049 -7.162 1.00 92.94 338 GLU A O 1
ATOM 2756 N N . GLU A 1 339 ? -1.752 -15.754 -4.952 1.00 92.12 339 GLU A N 1
ATOM 2757 C CA . GLU A 1 339 ? -2.657 -16.808 -4.482 1.00 92.12 339 GLU A CA 1
ATOM 2758 C C . GLU A 1 339 ? -4.128 -16.359 -4.419 1.00 92.12 339 GLU A C 1
ATOM 2760 O O . GLU A 1 339 ? -5.020 -17.122 -4.796 1.00 92.12 339 GLU A O 1
ATOM 2765 N N . PHE A 1 340 ? -4.398 -15.128 -3.966 1.00 90.69 340 PHE A N 1
ATOM 2766 C CA . PHE A 1 340 ? -5.742 -14.712 -3.544 1.00 90.69 340 PHE A CA 1
ATOM 2767 C C . PHE A 1 340 ? -6.235 -13.380 -4.120 1.00 90.69 340 PHE A C 1
ATOM 2769 O O . PHE A 1 340 ? -7.380 -13.022 -3.852 1.00 90.69 340 PHE A O 1
ATOM 2776 N N . SER A 1 341 ? -5.445 -12.634 -4.907 1.00 87.69 341 SER A N 1
ATOM 2777 C CA . SER A 1 341 ? -5.860 -11.288 -5.359 1.00 87.69 341 SER A CA 1
ATOM 2778 C C . SER A 1 341 ? -7.055 -11.281 -6.306 1.00 87.69 341 SER A C 1
ATOM 2780 O O . SER A 1 341 ? -7.778 -10.290 -6.360 1.00 87.69 341 SER A O 1
ATOM 2782 N N . TYR A 1 342 ? -7.232 -12.337 -7.108 1.00 87.62 342 TYR A N 1
ATOM 2783 C CA . TYR A 1 342 ? -8.147 -12.349 -8.259 1.00 87.62 342 TYR A CA 1
ATOM 2784 C C . TYR A 1 342 ? -7.966 -11.137 -9.204 1.00 87.62 342 TYR A C 1
ATOM 2786 O O . TYR A 1 342 ? -8.902 -10.768 -9.911 1.00 87.62 342 TYR A O 1
ATOM 2794 N N . GLY A 1 343 ? -6.774 -10.522 -9.227 1.00 86.25 343 GLY A N 1
ATOM 2795 C CA . GLY A 1 343 ? -6.490 -9.318 -10.014 1.00 86.25 343 GLY A CA 1
ATOM 2796 C C . GLY A 1 343 ? -7.041 -8.012 -9.427 1.00 86.25 343 GLY A C 1
ATOM 2797 O O . GLY A 1 343 ? -7.166 -7.034 -10.159 1.00 86.25 343 GLY A O 1
ATOM 2798 N N . ASP A 1 344 ? -7.368 -7.964 -8.131 1.00 93.25 344 ASP A N 1
ATOM 2799 C CA . ASP A 1 344 ? -7.919 -6.763 -7.494 1.00 93.25 344 ASP A CA 1
ATOM 2800 C C . ASP A 1 344 ? -7.070 -5.501 -7.754 1.00 93.25 344 ASP A C 1
ATOM 2802 O O . ASP A 1 344 ? -5.835 -5.495 -7.656 1.00 93.25 344 ASP A O 1
ATOM 2806 N N . GLU A 1 345 ? -7.746 -4.407 -8.107 1.00 93.19 345 GLU A N 1
ATOM 2807 C CA . GLU A 1 345 ? -7.086 -3.167 -8.514 1.00 93.19 345 GLU A CA 1
ATOM 2808 C C . GLU A 1 345 ? -6.483 -2.405 -7.327 1.00 93.19 345 GLU A C 1
ATOM 2810 O O . GLU A 1 345 ? -5.406 -1.822 -7.473 1.00 93.19 345 GLU A O 1
ATOM 2815 N N . ASN A 1 346 ? -7.134 -2.414 -6.157 1.00 94.56 346 ASN A N 1
ATOM 2816 C CA . ASN A 1 346 ? -6.607 -1.767 -4.953 1.00 94.56 346 ASN A CA 1
ATOM 2817 C C . ASN A 1 346 ? -5.371 -2.521 -4.443 1.00 94.56 346 ASN A C 1
ATOM 2819 O O . ASN A 1 346 ? -4.370 -1.897 -4.083 1.00 94.56 346 ASN A O 1
ATOM 2823 N N . PHE A 1 347 ? -5.409 -3.853 -4.483 1.00 95.69 347 PHE A N 1
ATOM 2824 C CA . PHE A 1 347 ? -4.277 -4.696 -4.124 1.00 95.69 347 PHE A CA 1
ATOM 2825 C C . PHE A 1 347 ? -3.107 -4.484 -5.101 1.00 95.69 347 PHE A C 1
ATOM 2827 O O . PHE A 1 347 ? -1.966 -4.262 -4.686 1.00 95.69 347 PHE A O 1
ATOM 2834 N N . SER A 1 348 ? -3.397 -4.430 -6.407 1.00 95.50 348 SER A N 1
ATOM 2835 C CA . SER A 1 348 ? -2.397 -4.102 -7.431 1.00 95.50 348 SER A CA 1
ATOM 2836 C C . SER A 1 348 ? -1.752 -2.733 -7.170 1.00 95.50 348 SER A C 1
ATOM 2838 O O . SER A 1 348 ? -0.530 -2.606 -7.234 1.00 95.50 348 SER A O 1
ATOM 2840 N N . LEU A 1 349 ? -2.552 -1.711 -6.832 1.00 95.62 349 LEU A N 1
ATOM 2841 C CA . LEU A 1 349 ? -2.048 -0.378 -6.488 1.00 95.62 349 LEU A CA 1
ATOM 2842 C C . LEU A 1 349 ? -1.134 -0.401 -5.265 1.00 95.62 349 LEU A C 1
ATOM 2844 O O . LEU A 1 349 ? -0.071 0.208 -5.312 1.00 95.62 349 LEU A O 1
ATOM 2848 N N . ILE A 1 350 ? -1.510 -1.092 -4.188 1.00 96.38 350 ILE A N 1
ATOM 2849 C CA . ILE A 1 350 ? -0.687 -1.170 -2.974 1.00 96.38 350 ILE A CA 1
ATOM 2850 C C . ILE A 1 350 ? 0.683 -1.784 -3.261 1.00 96.38 350 ILE A C 1
ATOM 2852 O O . ILE A 1 350 ? 1.696 -1.234 -2.822 1.00 96.38 350 ILE A O 1
ATOM 2856 N N . LEU A 1 351 ? 0.738 -2.861 -4.052 1.00 96.56 351 LEU A N 1
ATOM 2857 C CA . LEU A 1 351 ? 2.010 -3.455 -4.463 1.00 96.56 351 LEU A CA 1
ATOM 2858 C C . LEU A 1 351 ? 2.864 -2.459 -5.247 1.00 96.56 351 LEU A C 1
ATOM 2860 O O . LEU A 1 351 ? 4.043 -2.281 -4.938 1.00 96.56 351 LEU A O 1
ATOM 2864 N N . LEU A 1 352 ? 2.269 -1.781 -6.228 1.00 96.56 352 LEU A N 1
ATOM 2865 C CA . LEU A 1 352 ? 2.982 -0.808 -7.049 1.00 96.56 352 LEU A CA 1
ATOM 2866 C C . LEU A 1 352 ? 3.440 0.418 -6.245 1.00 96.56 352 LEU A C 1
ATOM 2868 O O . LEU A 1 352 ? 4.533 0.920 -6.490 1.00 96.56 352 LEU A O 1
ATOM 2872 N N . ILE A 1 353 ? 2.658 0.882 -5.268 1.00 96.44 353 ILE A N 1
ATOM 2873 C CA . ILE A 1 353 ? 3.044 1.971 -4.359 1.00 96.44 353 ILE A CA 1
ATOM 2874 C C . ILE A 1 353 ? 4.251 1.554 -3.516 1.00 96.44 353 ILE A C 1
ATOM 2876 O O . ILE A 1 353 ? 5.219 2.310 -3.436 1.00 96.44 353 ILE A O 1
ATOM 2880 N N . GLY A 1 354 ? 4.214 0.353 -2.928 1.00 94.50 354 GLY A N 1
ATOM 2881 C CA . GLY A 1 354 ? 5.315 -0.178 -2.120 1.00 94.50 354 GLY A CA 1
ATOM 2882 C C . GLY A 1 354 ? 6.626 -0.291 -2.901 1.00 94.50 354 GLY A C 1
ATOM 2883 O O . GLY A 1 354 ? 7.679 0.054 -2.373 1.00 94.50 354 GLY A O 1
ATOM 2884 N N . ALA A 1 355 ? 6.550 -0.699 -4.173 1.00 95.38 355 ALA A N 1
ATOM 2885 C CA . ALA A 1 355 ? 7.714 -0.795 -5.047 1.00 95.38 355 ALA A CA 1
ATOM 2886 C C . ALA A 1 355 ? 8.187 0.569 -5.563 1.00 95.38 355 ALA A C 1
ATOM 2888 O O . ALA A 1 355 ? 9.319 0.960 -5.312 1.00 95.38 355 ALA A O 1
ATOM 2889 N N . TYR A 1 356 ? 7.337 1.302 -6.283 1.00 95.31 356 TYR A N 1
ATOM 2890 C CA . TYR A 1 356 ? 7.768 2.459 -7.069 1.00 95.31 356 TYR A CA 1
ATOM 2891 C C . TYR A 1 356 ? 7.791 3.773 -6.293 1.00 95.31 356 TYR A C 1
ATOM 2893 O O . TYR A 1 356 ? 8.548 4.661 -6.665 1.00 95.31 356 TYR A O 1
ATOM 2901 N N . MET A 1 357 ? 6.981 3.931 -5.240 1.00 95.00 357 MET A N 1
ATOM 2902 C CA . MET A 1 357 ? 6.889 5.193 -4.486 1.00 95.00 357 MET A CA 1
ATOM 2903 C C . MET A 1 357 ? 7.750 5.212 -3.221 1.00 95.00 357 MET A C 1
ATOM 2905 O O . MET A 1 357 ? 7.620 6.120 -2.397 1.00 95.00 357 MET A O 1
ATOM 2909 N N . ASN A 1 358 ? 8.631 4.225 -3.054 1.00 93.7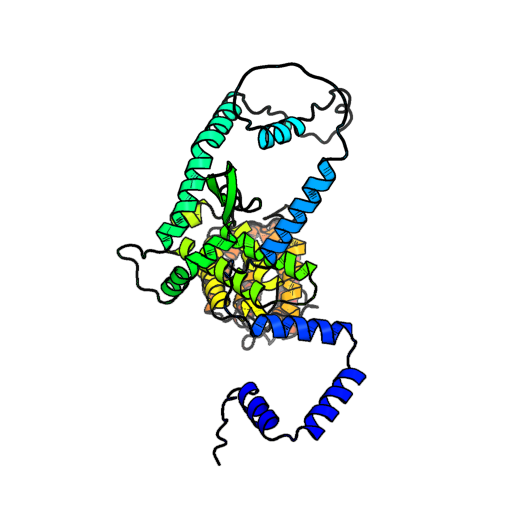5 358 ASN A N 1
ATOM 2910 C CA . ASN A 1 358 ? 9.608 4.230 -1.981 1.00 93.75 358 ASN A CA 1
ATOM 2911 C C . ASN A 1 358 ? 10.705 5.267 -2.268 1.00 93.75 358 ASN A C 1
ATOM 2913 O O . ASN A 1 358 ? 11.350 5.250 -3.315 1.00 93.75 358 ASN A O 1
ATOM 2917 N N . SER A 1 359 ? 10.936 6.166 -1.313 1.00 91.44 359 SER A N 1
ATOM 2918 C CA . SER A 1 359 ? 11.909 7.254 -1.463 1.00 91.44 359 SER A CA 1
ATOM 2919 C C . SER A 1 359 ? 13.362 6.772 -1.430 1.00 91.44 359 SER A C 1
ATOM 2921 O O . SER A 1 359 ? 14.249 7.502 -1.864 1.00 91.44 359 SER A O 1
ATOM 2923 N N . TYR A 1 360 ? 13.626 5.578 -0.892 1.00 91.56 360 TYR A N 1
ATOM 2924 C CA . TYR A 1 360 ? 14.953 4.970 -0.934 1.00 91.56 360 TYR A CA 1
ATOM 2925 C C . TYR A 1 360 ? 15.137 4.222 -2.254 1.00 91.56 360 TYR A C 1
ATOM 2927 O O . TYR A 1 360 ? 14.519 3.184 -2.467 1.00 91.56 360 TYR A O 1
ATOM 2935 N N . VAL A 1 361 ? 15.995 4.756 -3.128 1.00 91.69 361 VAL A N 1
ATOM 2936 C CA . VAL A 1 361 ? 16.228 4.241 -4.490 1.00 91.69 361 VAL A CA 1
ATOM 2937 C C . VAL A 1 361 ? 16.645 2.767 -4.481 1.00 91.69 361 VAL A C 1
ATOM 2939 O O . VAL A 1 361 ? 16.092 1.969 -5.232 1.00 91.69 361 VAL A O 1
ATOM 2942 N N . ASP A 1 362 ? 17.570 2.385 -3.600 1.00 91.69 362 ASP A N 1
ATOM 2943 C CA . ASP A 1 362 ? 18.076 1.009 -3.527 1.00 91.69 362 ASP A CA 1
ATOM 2944 C C . ASP A 1 362 ? 16.999 -0.008 -3.107 1.00 91.69 362 ASP A C 1
ATOM 2946 O O . ASP A 1 362 ? 16.815 -1.042 -3.755 1.00 91.69 362 ASP A O 1
ATOM 2950 N N . ASP A 1 363 ? 16.255 0.311 -2.042 1.00 93.06 363 ASP A N 1
ATOM 2951 C CA . ASP A 1 363 ? 15.157 -0.512 -1.520 1.00 93.06 363 ASP A CA 1
ATOM 2952 C C . ASP A 1 363 ? 13.958 -0.543 -2.492 1.00 93.06 363 ASP A C 1
ATOM 2954 O O . ASP A 1 363 ? 13.260 -1.554 -2.606 1.00 93.06 363 ASP A O 1
ATOM 2958 N N . SER A 1 364 ? 13.730 0.553 -3.225 1.00 93.81 364 SER A N 1
ATOM 2959 C CA . SER A 1 364 ? 12.749 0.650 -4.313 1.00 93.81 364 SER A CA 1
ATOM 2960 C C . SER A 1 364 ? 13.089 -0.325 -5.442 1.00 93.81 364 SER A C 1
ATOM 2962 O O . SER A 1 364 ? 12.272 -1.177 -5.789 1.00 93.81 364 SER A O 1
ATOM 2964 N N . LEU A 1 365 ? 14.329 -0.301 -5.949 1.00 94.31 365 LEU A N 1
ATOM 2965 C CA . LEU A 1 365 ? 14.788 -1.227 -6.991 1.00 94.31 365 LEU A CA 1
ATOM 2966 C C . LEU A 1 365 ? 14.712 -2.692 -6.545 1.00 94.31 365 LEU A C 1
ATOM 2968 O O . LEU A 1 365 ? 14.346 -3.552 -7.345 1.00 94.31 365 LEU A O 1
ATOM 2972 N N . LEU A 1 366 ? 15.002 -2.978 -5.273 1.00 94.06 366 LEU A N 1
ATOM 2973 C CA . LEU A 1 366 ? 14.851 -4.318 -4.701 1.00 94.06 366 LEU A CA 1
ATOM 2974 C C . LEU A 1 366 ? 13.385 -4.779 -4.690 1.00 94.06 366 LEU A C 1
ATOM 2976 O O . LEU A 1 366 ? 13.075 -5.909 -5.080 1.00 94.06 366 LEU A O 1
ATOM 2980 N N . SER A 1 367 ? 12.476 -3.892 -4.285 1.00 94.88 367 SER A N 1
ATOM 2981 C CA . SER A 1 367 ? 11.033 -4.155 -4.263 1.00 94.88 367 SER A CA 1
ATOM 2982 C C . SER A 1 367 ? 10.485 -4.354 -5.682 1.00 94.88 367 SER A C 1
ATOM 2984 O O . SER A 1 367 ? 9.738 -5.300 -5.931 1.00 94.88 367 SER A O 1
ATOM 2986 N N . ILE A 1 368 ? 10.922 -3.532 -6.644 1.00 96.06 368 ILE A N 1
ATOM 2987 C CA . ILE A 1 368 ? 10.603 -3.692 -8.069 1.00 96.06 368 ILE A CA 1
ATOM 2988 C C . ILE A 1 368 ? 11.119 -5.046 -8.575 1.00 96.06 368 ILE A C 1
ATOM 2990 O O . ILE A 1 368 ? 10.354 -5.806 -9.165 1.00 96.06 368 ILE A O 1
ATOM 2994 N N . GLY A 1 369 ? 12.380 -5.393 -8.311 1.00 94.81 369 GLY A N 1
ATOM 2995 C CA . GLY A 1 369 ? 12.949 -6.681 -8.717 1.00 94.81 369 GLY A CA 1
ATOM 2996 C C . GLY A 1 369 ? 12.150 -7.872 -8.179 1.00 94.81 369 GLY A C 1
ATOM 2997 O O . GLY A 1 369 ? 11.841 -8.798 -8.924 1.00 94.81 369 GLY A O 1
ATOM 2998 N N . SER A 1 370 ? 11.724 -7.805 -6.916 1.00 93.81 370 SER A N 1
ATOM 2999 C CA . SER A 1 370 ? 10.918 -8.847 -6.255 1.00 93.81 370 SER A CA 1
ATOM 3000 C C . SER A 1 370 ? 9.523 -9.017 -6.864 1.00 93.81 370 SER A C 1
ATOM 3002 O O . SER A 1 370 ? 8.954 -10.115 -6.845 1.00 93.81 370 SER A O 1
ATOM 3004 N N . LEU A 1 371 ? 8.977 -7.932 -7.414 1.00 94.62 371 LEU A N 1
ATOM 3005 C CA . LEU A 1 371 ? 7.660 -7.884 -8.033 1.00 94.62 371 LEU A CA 1
ATOM 3006 C C . LEU A 1 371 ? 7.675 -8.402 -9.486 1.00 94.62 371 LEU A C 1
ATOM 3008 O O . LEU A 1 371 ? 6.708 -9.015 -9.938 1.00 94.62 371 LEU A O 1
ATOM 3012 N N . TRP A 1 372 ? 8.779 -8.187 -10.209 1.00 94.88 372 TRP A N 1
ATOM 3013 C CA . TRP A 1 372 ? 8.944 -8.542 -11.627 1.00 94.88 372 TRP A CA 1
ATOM 3014 C C . TRP A 1 372 ? 9.678 -9.868 -11.872 1.00 94.88 372 TRP A C 1
ATOM 3016 O O . TRP A 1 372 ? 10.042 -10.173 -13.010 1.00 94.88 372 TRP A O 1
ATOM 3026 N N . VAL A 1 373 ? 9.869 -10.678 -10.825 1.00 92.19 373 VAL A N 1
ATOM 3027 C CA . VAL A 1 373 ? 10.498 -12.001 -10.926 1.00 92.19 373 VAL A CA 1
ATOM 3028 C C . VAL A 1 373 ? 9.792 -12.848 -11.998 1.00 92.19 373 VAL A C 1
ATOM 3030 O O . VAL A 1 373 ? 8.581 -13.059 -11.894 1.00 92.19 373 VAL A O 1
ATOM 3033 N N . PRO A 1 374 ? 10.518 -13.385 -13.000 1.00 85.56 374 PRO A N 1
ATOM 3034 C CA . PRO A 1 374 ? 9.913 -14.145 -14.091 1.00 85.56 374 PRO A CA 1
ATOM 3035 C C . PRO A 1 374 ? 9.118 -15.367 -13.629 1.00 85.56 374 PRO A C 1
ATOM 3037 O O . PRO A 1 374 ? 8.124 -15.710 -14.262 1.00 85.56 374 PRO A O 1
ATOM 3040 N N . ASP A 1 375 ? 9.521 -16.018 -12.543 1.00 85.94 375 ASP A N 1
ATOM 3041 C CA . ASP A 1 375 ? 8.874 -17.246 -12.070 1.00 85.94 375 ASP A CA 1
ATOM 3042 C C . ASP A 1 375 ? 7.493 -17.002 -11.444 1.00 85.94 375 ASP A C 1
ATOM 3044 O O . ASP A 1 375 ? 6.680 -17.923 -11.376 1.00 85.94 375 ASP A O 1
ATOM 3048 N N . LYS A 1 376 ? 7.196 -15.761 -11.042 1.00 87.12 376 LYS A N 1
ATOM 3049 C CA . LYS A 1 376 ? 5.921 -15.382 -10.426 1.00 87.12 376 LYS A CA 1
ATOM 3050 C C . LYS A 1 376 ? 4.911 -14.915 -11.477 1.00 87.12 376 LYS A C 1
ATOM 3052 O O . LYS A 1 376 ? 5.250 -14.241 -12.451 1.00 87.12 376 LYS A O 1
ATOM 3057 N N . ASN A 1 377 ? 3.628 -15.202 -11.260 1.00 88.50 377 ASN A N 1
ATOM 3058 C CA . ASN A 1 377 ? 2.535 -14.748 -12.132 1.00 88.50 377 ASN A CA 1
ATOM 3059 C C . ASN A 1 377 ? 1.942 -13.390 -11.735 1.00 88.50 377 ASN A C 1
ATOM 3061 O O . ASN A 1 377 ? 0.978 -12.942 -12.356 1.00 88.50 377 ASN A O 1
ATOM 3065 N N . VAL A 1 378 ? 2.526 -12.712 -10.750 1.00 91.62 378 VAL A N 1
ATOM 3066 C CA . VAL A 1 378 ? 2.040 -11.447 -10.174 1.00 91.62 378 VAL A CA 1
ATOM 3067 C C . VAL A 1 378 ? 1.741 -10.407 -11.260 1.00 91.62 378 VAL A C 1
ATOM 3069 O O . VAL A 1 378 ? 0.603 -9.969 -11.417 1.00 91.62 378 VAL A O 1
ATOM 3072 N N . MET A 1 379 ? 2.726 -10.101 -12.109 1.00 91.06 379 MET A N 1
ATOM 3073 C CA . MET A 1 379 ? 2.584 -9.141 -13.217 1.00 91.06 379 MET A CA 1
ATOM 3074 C C . MET A 1 379 ? 1.513 -9.533 -14.237 1.00 91.06 379 MET A C 1
ATOM 3076 O O . MET A 1 379 ? 0.849 -8.683 -14.833 1.00 91.06 379 MET A O 1
ATOM 3080 N N . ARG A 1 380 ? 1.334 -10.838 -14.451 1.00 90.38 380 ARG A N 1
ATOM 3081 C CA . ARG A 1 380 ? 0.335 -11.370 -15.377 1.00 90.38 380 ARG A CA 1
ATOM 3082 C C . ARG A 1 380 ? -1.086 -11.206 -14.831 1.00 90.38 380 ARG A C 1
ATOM 3084 O O . ARG A 1 380 ? -1.994 -11.018 -15.639 1.00 90.38 380 ARG A O 1
ATOM 3091 N N . GLN A 1 381 ? -1.261 -11.295 -13.513 1.00 92.06 381 GLN A N 1
ATOM 3092 C CA . GLN A 1 381 ? -2.552 -11.201 -12.828 1.00 92.06 381 GLN A CA 1
ATOM 3093 C C . GLN A 1 381 ? -3.008 -9.757 -12.563 1.00 92.06 381 GLN A C 1
ATOM 3095 O O . GLN A 1 381 ? -4.204 -9.530 -12.433 1.00 92.06 381 GLN A O 1
ATOM 3100 N N . MET A 1 382 ? -2.100 -8.777 -12.508 1.00 93.06 382 MET A N 1
ATOM 3101 C CA . MET A 1 382 ? -2.463 -7.365 -12.312 1.00 93.06 382 MET A CA 1
ATOM 3102 C C . MET A 1 382 ? -3.320 -6.830 -13.469 1.00 93.06 382 MET A C 1
ATOM 3104 O O . MET A 1 382 ? -2.826 -6.706 -14.586 1.00 93.06 382 MET A O 1
ATOM 3108 N N . THR A 1 383 ? -4.572 -6.442 -13.212 1.00 89.62 383 THR A N 1
ATOM 3109 C CA . THR A 1 383 ? -5.503 -5.927 -14.244 1.00 89.62 383 THR A CA 1
ATOM 3110 C C . THR A 1 383 ? -5.759 -4.421 -14.163 1.00 89.62 383 THR A C 1
ATOM 3112 O O . THR A 1 383 ? -6.724 -3.915 -14.728 1.00 89.62 383 THR A O 1
ATOM 3115 N N . ILE A 1 384 ? -4.892 -3.677 -13.479 1.00 91.00 384 ILE A N 1
ATOM 3116 C CA . ILE A 1 384 ? -5.075 -2.244 -13.244 1.00 91.00 384 ILE A CA 1
ATOM 3117 C C . ILE A 1 384 ? -5.074 -1.398 -14.532 1.00 91.00 384 ILE A C 1
ATOM 3119 O O . ILE A 1 384 ? -4.171 -1.481 -15.376 1.00 91.00 384 ILE A O 1
ATOM 3123 N N . SER A 1 385 ? -6.087 -0.534 -14.654 1.00 91.06 385 SER A N 1
ATOM 3124 C CA . SER A 1 385 ? -6.223 0.425 -15.755 1.00 91.06 385 SER A CA 1
ATOM 3125 C C . SER A 1 385 ? -5.222 1.586 -15.674 1.00 91.06 385 SER A C 1
ATOM 3127 O O . SER A 1 385 ? -4.789 2.011 -14.601 1.00 91.06 385 SER A O 1
ATOM 3129 N N . THR A 1 386 ? -4.883 2.167 -16.828 1.00 89.06 386 THR A N 1
ATOM 3130 C CA . THR A 1 386 ? -4.010 3.355 -16.905 1.00 89.06 386 THR A CA 1
ATOM 3131 C C . THR A 1 386 ? -4.628 4.596 -16.275 1.00 89.06 386 THR A C 1
ATOM 3133 O O . THR A 1 386 ? -3.897 5.482 -15.848 1.00 89.06 386 THR A O 1
ATOM 3136 N N . GLU A 1 387 ? -5.959 4.678 -16.221 1.00 89.06 387 GLU A N 1
ATOM 3137 C CA . GLU A 1 387 ? -6.664 5.808 -15.613 1.00 89.06 387 GLU A CA 1
ATOM 3138 C C . GLU A 1 387 ? -6.516 5.794 -14.093 1.00 89.06 387 GLU A C 1
ATOM 3140 O O . GLU A 1 387 ? -6.121 6.802 -13.511 1.00 89.06 387 GLU A O 1
ATOM 3145 N N . LYS A 1 388 ? -6.740 4.635 -13.457 1.00 87.00 388 LYS A N 1
ATOM 3146 C CA . LYS A 1 388 ? -6.546 4.477 -12.009 1.00 87.00 388 LYS A CA 1
ATOM 3147 C C . LYS A 1 388 ? -5.080 4.596 -11.599 1.00 87.00 388 LYS A C 1
ATOM 3149 O O . LYS A 1 388 ? -4.781 5.156 -10.553 1.00 87.00 388 LYS A O 1
ATOM 3154 N N . ALA A 1 389 ? -4.157 4.121 -12.434 1.00 91.44 389 ALA A N 1
ATOM 3155 C CA . ALA A 1 389 ? -2.723 4.220 -12.170 1.00 91.44 389 ALA A CA 1
ATOM 3156 C C . ALA A 1 389 ? -2.101 5.572 -12.566 1.00 91.44 389 ALA A C 1
ATOM 3158 O O . ALA A 1 389 ? -0.891 5.734 -12.435 1.00 91.44 389 ALA A O 1
ATOM 3159 N N . LYS A 1 390 ? -2.873 6.541 -13.075 1.00 92.38 390 LYS A N 1
ATOM 3160 C CA . LYS A 1 390 ? -2.322 7.756 -13.695 1.00 92.38 390 LYS A CA 1
ATOM 3161 C C . LYS A 1 390 ? -1.370 8.526 -12.777 1.00 92.38 390 LYS A C 1
ATOM 3163 O O . LYS A 1 390 ? -0.260 8.844 -13.191 1.00 92.38 390 LYS A O 1
ATOM 3168 N N . ASP A 1 391 ? -1.776 8.778 -11.534 1.00 91.00 391 ASP A N 1
ATOM 3169 C CA . ASP A 1 391 ? -0.956 9.523 -10.571 1.00 91.00 391 ASP A CA 1
ATOM 3170 C C . ASP A 1 391 ? 0.363 8.812 -10.243 1.00 91.00 391 ASP A C 1
ATOM 3172 O O . ASP A 1 391 ? 1.395 9.462 -10.069 1.00 91.00 391 ASP A O 1
ATOM 3176 N N . LEU A 1 392 ? 0.338 7.478 -10.197 1.00 94.25 392 LEU A N 1
ATOM 3177 C CA . LEU A 1 392 ? 1.528 6.652 -10.024 1.00 94.25 392 LEU A CA 1
ATOM 3178 C C . LEU A 1 392 ? 2.434 6.726 -11.262 1.00 94.25 392 LEU A C 1
ATOM 3180 O O . LEU A 1 392 ? 3.641 6.900 -11.124 1.00 94.25 392 LEU A O 1
ATOM 3184 N N . LEU A 1 393 ? 1.874 6.613 -12.468 1.00 94.56 393 LEU A N 1
ATOM 3185 C CA . LEU A 1 393 ? 2.637 6.683 -13.720 1.00 94.56 393 LEU A CA 1
ATOM 3186 C C . LEU A 1 393 ? 3.311 8.051 -13.898 1.00 94.56 393 LEU A C 1
ATOM 3188 O O . LEU A 1 393 ? 4.472 8.122 -14.305 1.00 94.56 393 LEU A O 1
ATOM 3192 N N . ASP A 1 394 ? 2.601 9.127 -13.553 1.00 93.50 394 ASP A N 1
ATOM 3193 C CA . ASP A 1 394 ? 3.143 10.485 -13.555 1.00 93.50 394 ASP A CA 1
ATOM 3194 C C . ASP A 1 394 ? 4.300 10.614 -12.553 1.00 93.50 394 ASP A C 1
ATOM 3196 O O . ASP A 1 394 ? 5.345 11.173 -12.893 1.00 93.50 394 ASP A O 1
ATOM 3200 N N . TYR A 1 395 ? 4.155 10.036 -11.354 1.00 93.75 395 TYR A N 1
ATOM 3201 C CA . TYR A 1 395 ? 5.227 9.989 -10.361 1.00 93.75 395 TYR A CA 1
ATOM 3202 C C . TYR A 1 395 ? 6.449 9.205 -10.854 1.00 93.75 395 TYR A C 1
ATOM 3204 O O . TYR A 1 395 ? 7.560 9.707 -10.750 1.00 93.75 395 TYR A O 1
ATOM 3212 N N . ILE A 1 396 ? 6.272 8.011 -11.433 1.00 94.12 396 ILE A N 1
ATOM 3213 C CA . ILE A 1 396 ? 7.385 7.193 -11.952 1.00 94.12 396 ILE A CA 1
ATOM 3214 C C . ILE A 1 396 ? 8.171 7.973 -13.011 1.00 94.12 396 ILE A C 1
ATOM 3216 O O . ILE A 1 396 ? 9.402 7.967 -13.015 1.00 94.12 396 ILE A O 1
ATOM 3220 N N . LYS A 1 397 ? 7.468 8.695 -13.890 1.00 92.88 397 LYS A N 1
ATOM 3221 C CA . LYS A 1 397 ? 8.094 9.549 -14.903 1.00 92.88 397 LYS A CA 1
ATOM 3222 C C . LYS A 1 397 ? 8.909 10.687 -14.281 1.00 92.88 397 LYS A C 1
ATOM 3224 O O . LYS A 1 397 ? 10.009 10.961 -14.758 1.00 92.88 397 LYS A O 1
ATOM 3229 N N . GLU A 1 398 ? 8.368 11.362 -13.271 1.00 92.06 398 GLU A N 1
ATOM 3230 C CA . GLU A 1 398 ? 9.057 12.434 -12.543 1.00 92.06 398 GLU A CA 1
ATOM 3231 C C . GLU A 1 398 ? 10.287 11.894 -11.806 1.00 92.06 398 GLU A C 1
ATOM 3233 O O . GLU A 1 398 ? 11.397 12.368 -12.037 1.00 92.06 398 GLU A O 1
ATOM 3238 N N . TRP A 1 399 ? 10.099 10.832 -11.022 1.00 91.69 399 TRP A N 1
ATOM 3239 C CA . TRP A 1 399 ? 11.146 10.149 -10.271 1.00 91.69 399 TRP A CA 1
ATOM 3240 C C . TRP A 1 399 ? 12.298 9.714 -11.176 1.00 91.69 399 TRP A C 1
ATOM 3242 O O . TRP A 1 399 ? 13.454 10.020 -10.888 1.00 91.69 399 TRP A O 1
ATOM 3252 N N . ARG A 1 400 ? 11.998 9.084 -12.319 1.00 90.31 400 ARG A N 1
ATOM 3253 C CA . ARG A 1 400 ? 13.021 8.696 -13.296 1.00 90.31 400 ARG A CA 1
ATOM 3254 C C . ARG A 1 400 ? 13.846 9.903 -13.727 1.00 90.31 400 ARG A C 1
ATOM 3256 O O . ARG A 1 400 ? 15.065 9.851 -13.682 1.00 90.31 400 ARG A O 1
ATOM 3263 N N . ASN A 1 401 ? 13.208 10.997 -14.131 1.00 88.69 401 ASN A N 1
ATOM 3264 C CA . ASN A 1 401 ? 13.937 12.173 -14.610 1.00 88.69 401 ASN A CA 1
ATOM 3265 C C . ASN A 1 401 ? 14.842 12.793 -13.533 1.00 88.69 401 ASN A C 1
ATOM 3267 O O . ASN A 1 401 ? 15.849 13.406 -13.876 1.00 88.69 401 ASN A O 1
ATOM 3271 N N . THR A 1 402 ? 14.489 12.641 -12.256 1.00 90.06 402 THR A N 1
ATOM 3272 C CA . THR A 1 402 ? 15.271 13.152 -11.125 1.00 90.06 402 THR A CA 1
ATOM 3273 C C . THR A 1 402 ? 16.429 12.231 -10.741 1.00 90.06 402 THR A C 1
ATOM 3275 O O . THR A 1 402 ? 17.527 12.725 -10.505 1.00 90.06 402 THR A O 1
ATOM 3278 N N . TYR A 1 403 ? 16.203 10.916 -10.676 1.00 89.00 403 TYR A N 1
ATOM 3279 C CA . TYR A 1 403 ? 17.144 9.966 -10.067 1.00 89.00 403 TYR A CA 1
ATOM 3280 C C . TYR A 1 403 ? 17.893 9.080 -11.071 1.00 89.00 403 TYR A C 1
ATOM 3282 O O . TYR A 1 403 ? 18.759 8.314 -10.663 1.00 89.00 403 TYR A O 1
ATOM 3290 N N . ILE A 1 404 ? 17.608 9.157 -12.376 1.00 89.69 404 ILE A N 1
ATOM 3291 C CA . ILE A 1 404 ? 18.189 8.217 -13.349 1.00 89.69 404 ILE A CA 1
ATOM 3292 C C . ILE A 1 404 ? 19.718 8.254 -13.417 1.00 89.69 404 ILE A C 1
ATOM 3294 O O . ILE A 1 404 ? 20.331 7.197 -13.527 1.00 89.69 404 ILE A O 1
ATOM 3298 N N . ASP A 1 405 ? 20.328 9.438 -13.313 1.00 87.06 405 ASP A N 1
ATOM 3299 C CA . ASP A 1 405 ? 21.789 9.573 -13.335 1.00 87.06 405 ASP A CA 1
ATOM 3300 C C . ASP A 1 405 ? 22.404 8.824 -12.123 1.00 87.06 405 ASP A C 1
ATOM 3302 O O . ASP A 1 405 ? 23.366 8.074 -12.270 1.00 87.06 405 ASP A O 1
ATOM 3306 N N . GLU A 1 406 ? 21.788 8.931 -10.936 1.00 89.00 406 GLU A N 1
ATOM 3307 C CA . GLU A 1 406 ? 22.194 8.190 -9.730 1.00 89.00 406 GLU A CA 1
ATOM 3308 C C . GLU A 1 406 ? 21.974 6.676 -9.885 1.00 89.00 406 GLU A C 1
ATOM 3310 O O . GLU A 1 406 ? 22.829 5.872 -9.513 1.00 89.00 406 GLU A O 1
ATOM 3315 N N . VAL A 1 407 ? 20.839 6.274 -10.462 1.00 90.19 407 VAL A N 1
ATOM 3316 C CA . VAL A 1 407 ? 20.483 4.865 -10.682 1.00 90.19 407 VAL A CA 1
ATOM 3317 C C . VAL A 1 407 ? 21.463 4.180 -11.638 1.00 90.19 407 VAL A C 1
ATOM 3319 O O . VAL A 1 407 ? 21.910 3.069 -11.356 1.00 90.19 407 VAL A O 1
ATOM 3322 N N . GLU A 1 408 ? 21.820 4.826 -12.749 1.00 88.69 408 GLU A N 1
ATOM 3323 C CA . GLU A 1 408 ? 22.733 4.267 -13.755 1.00 88.69 408 GLU A CA 1
ATOM 3324 C C . GLU A 1 408 ? 24.207 4.279 -13.289 1.00 88.69 408 GLU A C 1
ATOM 3326 O O . GLU A 1 408 ? 24.997 3.424 -13.706 1.00 88.69 408 GLU A O 1
ATOM 3331 N N . GLU A 1 409 ? 24.590 5.192 -12.390 1.00 86.69 409 GLU A N 1
ATOM 3332 C CA . GLU A 1 409 ? 25.951 5.274 -11.848 1.00 86.69 409 GLU A CA 1
ATOM 3333 C C . GLU A 1 409 ? 26.161 4.378 -10.618 1.00 86.69 409 GLU A C 1
ATOM 3335 O O . GLU A 1 409 ? 27.081 3.553 -10.593 1.00 86.69 409 GLU A O 1
ATOM 3340 N N . ILE A 1 410 ? 25.298 4.494 -9.609 1.00 88.94 410 ILE A N 1
ATOM 3341 C CA . ILE A 1 410 ? 25.469 3.832 -8.309 1.00 88.94 410 ILE A CA 1
ATOM 3342 C C . ILE A 1 410 ? 24.799 2.455 -8.304 1.00 88.94 410 ILE A C 1
ATOM 3344 O O . ILE A 1 410 ? 25.415 1.471 -7.898 1.00 88.94 410 ILE A O 1
ATOM 3348 N N . PHE A 1 411 ? 23.563 2.357 -8.799 1.00 90.44 411 PHE A N 1
ATOM 3349 C CA . PHE A 1 411 ? 22.718 1.159 -8.671 1.00 90.44 411 PHE A CA 1
ATOM 3350 C C . PHE A 1 411 ? 22.594 0.339 -9.966 1.00 90.44 411 PHE A C 1
ATOM 3352 O O . PHE A 1 411 ? 21.634 -0.415 -10.150 1.00 90.44 411 PHE A O 1
ATOM 3359 N N . TYR A 1 412 ? 23.584 0.454 -10.854 1.00 88.94 412 TYR A N 1
ATOM 3360 C CA . TYR A 1 412 ? 23.583 -0.140 -12.194 1.00 88.94 412 TYR A CA 1
ATOM 3361 C C . TYR A 1 412 ? 23.237 -1.630 -12.218 1.00 88.94 412 TYR A C 1
ATOM 3363 O O . TYR A 1 412 ? 22.406 -2.053 -13.016 1.00 88.94 412 TYR A O 1
ATOM 3371 N N . GLU A 1 413 ? 23.847 -2.432 -11.343 1.00 89.62 413 GLU A N 1
ATOM 3372 C CA . GLU A 1 413 ? 23.636 -3.882 -11.334 1.00 89.62 413 GLU A CA 1
ATOM 3373 C C . GLU A 1 413 ? 22.166 -4.228 -11.079 1.00 89.62 413 GLU A C 1
ATOM 3375 O O . GLU A 1 413 ? 21.561 -4.967 -11.856 1.00 89.62 413 GLU A O 1
ATOM 3380 N N . ARG A 1 414 ? 21.551 -3.628 -10.053 1.00 90.69 414 ARG A N 1
ATOM 3381 C CA . ARG A 1 414 ? 20.129 -3.837 -9.745 1.00 90.69 414 ARG A CA 1
ATOM 3382 C C . ARG A 1 414 ? 19.228 -3.289 -10.845 1.00 90.69 414 ARG A C 1
ATOM 3384 O O . ARG A 1 414 ? 18.286 -3.961 -11.257 1.00 90.69 414 ARG A O 1
ATOM 3391 N N . TYR A 1 415 ? 19.532 -2.103 -11.367 1.00 93.50 415 TYR A N 1
ATOM 3392 C CA . TYR A 1 415 ? 18.747 -1.515 -12.450 1.00 93.50 415 TYR A CA 1
ATOM 3393 C C . TYR A 1 415 ? 18.791 -2.371 -13.725 1.00 93.50 415 TYR A C 1
ATOM 3395 O O . TYR A 1 415 ? 17.756 -2.611 -14.343 1.00 93.50 415 TYR A O 1
ATOM 3403 N N . SER A 1 416 ? 19.957 -2.923 -14.072 1.00 91.12 416 SER A N 1
ATOM 3404 C CA . SER A 1 416 ? 20.120 -3.823 -15.219 1.00 91.12 416 SER A CA 1
ATOM 3405 C C . SER A 1 416 ? 19.276 -5.094 -15.095 1.00 91.12 416 SER A C 1
ATOM 3407 O O . SER A 1 416 ? 18.665 -5.531 -16.071 1.00 91.12 416 SER A O 1
ATOM 3409 N N . GLN A 1 417 ? 19.176 -5.650 -13.882 1.00 93.38 417 GLN A N 1
ATOM 3410 C CA . GLN A 1 417 ? 18.324 -6.802 -13.594 1.00 93.38 417 GLN A CA 1
ATOM 3411 C C . GLN A 1 417 ? 16.848 -6.447 -13.784 1.00 93.38 417 GLN A C 1
ATOM 3413 O O . GLN A 1 417 ? 16.128 -7.190 -14.448 1.00 93.38 417 GLN A O 1
ATOM 3418 N N . VAL A 1 418 ? 16.409 -5.289 -13.281 1.00 95.00 418 VAL A N 1
ATOM 3419 C CA . VAL A 1 418 ? 15.035 -4.797 -13.468 1.00 95.00 418 VAL A CA 1
ATOM 3420 C C . VAL A 1 418 ? 14.706 -4.612 -14.956 1.00 95.00 418 VAL A C 1
ATOM 3422 O O . VAL A 1 418 ? 13.665 -5.083 -15.414 1.00 95.00 418 VAL A O 1
ATOM 3425 N N . LEU A 1 419 ? 15.602 -4.005 -15.742 1.00 94.12 419 LEU A N 1
ATOM 3426 C CA . LEU A 1 419 ? 15.416 -3.852 -17.192 1.00 94.12 419 LEU A CA 1
ATOM 3427 C C . LEU A 1 419 ? 15.326 -5.208 -17.906 1.00 94.12 419 LEU A C 1
ATOM 3429 O O . LEU A 1 419 ? 14.462 -5.402 -18.765 1.00 94.12 419 LEU A O 1
ATOM 3433 N N . ALA A 1 420 ? 16.175 -6.168 -17.532 1.00 93.00 420 ALA A N 1
ATOM 3434 C CA . ALA A 1 420 ? 16.121 -7.522 -18.073 1.00 93.00 420 ALA A CA 1
ATOM 3435 C C . ALA A 1 420 ? 14.792 -8.222 -17.733 1.00 93.00 420 ALA A C 1
ATOM 3437 O O . ALA A 1 420 ? 14.204 -8.874 -18.599 1.00 93.00 420 ALA A O 1
ATOM 3438 N N . MET A 1 421 ? 14.281 -8.045 -16.510 1.00 94.56 421 MET A N 1
ATOM 3439 C CA . MET A 1 421 ? 12.980 -8.576 -16.088 1.00 94.56 421 MET A CA 1
ATOM 3440 C C . MET A 1 421 ? 11.820 -7.942 -16.865 1.00 94.56 421 MET A C 1
ATOM 3442 O O . MET A 1 421 ? 10.942 -8.665 -17.335 1.00 94.56 421 MET A O 1
ATOM 3446 N N . TYR A 1 422 ? 11.833 -6.622 -17.082 1.00 95.06 422 TYR A N 1
ATOM 3447 C CA . TYR A 1 422 ? 10.839 -5.943 -17.924 1.00 95.06 422 TYR A CA 1
ATOM 3448 C C . TYR A 1 422 ? 10.837 -6.494 -19.351 1.00 95.06 422 TYR A C 1
ATOM 3450 O O . TYR A 1 422 ? 9.781 -6.844 -19.885 1.00 95.06 422 TYR A O 1
ATOM 3458 N N . ALA A 1 423 ? 12.020 -6.613 -19.962 1.00 92.44 423 ALA A N 1
ATOM 3459 C CA . ALA A 1 423 ? 12.160 -7.134 -21.316 1.00 92.44 423 ALA A CA 1
ATOM 3460 C C . ALA A 1 423 ? 11.677 -8.592 -21.412 1.00 92.44 423 ALA A C 1
ATOM 3462 O O . ALA A 1 423 ? 10.941 -8.934 -22.339 1.00 92.44 423 ALA A O 1
ATOM 3463 N N . ALA A 1 424 ? 12.018 -9.436 -20.431 1.00 91.50 424 ALA A N 1
ATOM 3464 C CA . ALA A 1 424 ? 11.553 -10.820 -20.359 1.00 91.50 424 ALA A CA 1
ATOM 3465 C C . ALA A 1 424 ? 10.026 -10.914 -20.202 1.00 91.50 424 ALA A C 1
ATOM 3467 O O . ALA A 1 424 ? 9.386 -11.694 -20.904 1.00 91.50 424 ALA A O 1
ATOM 3468 N N . ALA A 1 425 ? 9.423 -10.089 -19.343 1.00 92.62 425 ALA A N 1
ATOM 3469 C CA . ALA A 1 425 ? 7.979 -10.084 -19.118 1.00 92.62 425 ALA A CA 1
ATOM 3470 C C . ALA A 1 425 ? 7.179 -9.701 -20.378 1.00 92.62 425 ALA A C 1
ATOM 3472 O O . ALA A 1 425 ? 6.099 -10.251 -20.616 1.00 92.62 425 ALA A O 1
ATOM 3473 N N . ILE A 1 426 ? 7.709 -8.785 -21.193 1.00 91.50 426 ILE A N 1
ATOM 3474 C CA . ILE A 1 426 ? 7.123 -8.407 -22.485 1.00 91.50 426 ILE A CA 1
ATOM 3475 C C . ILE A 1 426 ? 7.348 -9.503 -23.534 1.00 91.50 426 ILE A C 1
ATOM 3477 O O . ILE A 1 426 ? 6.401 -9.881 -24.226 1.00 91.50 426 ILE A O 1
ATOM 3481 N N . ARG A 1 427 ? 8.574 -10.037 -23.641 1.00 90.12 427 ARG A N 1
ATOM 3482 C CA . ARG A 1 427 ? 8.919 -11.120 -24.579 1.00 90.12 427 ARG A CA 1
ATOM 3483 C C . ARG A 1 427 ? 8.030 -12.343 -24.374 1.00 90.12 427 ARG A C 1
ATOM 3485 O O . ARG A 1 427 ? 7.505 -12.887 -25.341 1.00 90.12 427 ARG A O 1
ATOM 3492 N N . ASP A 1 428 ? 7.844 -12.741 -23.119 1.00 89.31 428 ASP A N 1
ATOM 3493 C CA . ASP A 1 428 ? 7.078 -13.929 -22.733 1.00 89.31 428 ASP A CA 1
ATOM 3494 C C . ASP A 1 428 ? 5.555 -13.674 -22.725 1.00 89.31 428 ASP A C 1
ATOM 3496 O O . ASP A 1 428 ? 4.790 -14.508 -22.245 1.00 89.31 428 ASP A O 1
ATOM 3500 N N . GLU A 1 429 ? 5.099 -12.503 -23.196 1.00 87.62 429 GLU A N 1
ATOM 3501 C CA . GLU A 1 429 ? 3.692 -12.075 -23.210 1.00 87.62 429 GLU A CA 1
ATOM 3502 C C . GLU A 1 429 ? 3.002 -12.163 -21.834 1.00 87.62 429 GLU A C 1
ATOM 3504 O O . GLU A 1 429 ? 1.773 -12.258 -21.724 1.00 87.62 429 GLU A O 1
ATOM 3509 N N . LYS A 1 430 ? 3.781 -12.089 -20.745 1.00 88.00 430 LYS A N 1
ATOM 3510 C CA . LYS A 1 430 ? 3.280 -11.954 -19.366 1.00 88.00 430 LYS A CA 1
ATOM 3511 C C . LYS A 1 430 ? 2.747 -10.552 -19.109 1.00 88.00 430 LYS A C 1
ATOM 3513 O O . LYS A 1 430 ? 1.821 -10.380 -18.313 1.00 88.00 430 LYS A O 1
ATOM 3518 N N . VAL A 1 431 ? 3.232 -9.564 -19.850 1.00 90.62 431 VAL A N 1
ATOM 3519 C CA . VAL A 1 431 ? 2.723 -8.194 -19.827 1.00 90.62 431 VAL A CA 1
ATOM 3520 C C . VAL A 1 431 ? 2.377 -7.755 -21.250 1.00 90.62 431 VAL A C 1
ATOM 3522 O O . VAL A 1 431 ? 3.201 -7.832 -22.154 1.00 90.62 431 VAL A O 1
ATOM 3525 N N . THR A 1 432 ? 1.128 -7.343 -21.467 1.00 88.69 432 THR A N 1
ATOM 3526 C CA . THR A 1 432 ? 0.567 -6.944 -22.763 1.00 88.69 432 THR A CA 1
ATOM 3527 C C . THR A 1 432 ? -0.339 -5.726 -22.601 1.00 88.69 432 THR A C 1
ATOM 3529 O O . THR A 1 432 ? -1.027 -5.566 -21.593 1.00 88.69 432 THR A O 1
ATOM 3532 N N . ARG A 1 433 ? -0.414 -4.895 -23.644 1.00 87.44 433 ARG A N 1
ATOM 3533 C CA . ARG A 1 433 ? -1.234 -3.675 -23.647 1.00 87.44 433 ARG A CA 1
ATOM 3534 C C . ARG A 1 433 ? -2.730 -3.928 -23.416 1.00 87.44 433 ARG A C 1
ATOM 3536 O O . ARG A 1 433 ? -3.406 -3.044 -22.904 1.00 87.44 433 ARG A O 1
ATOM 3543 N N . SER A 1 434 ? -3.250 -5.091 -23.811 1.00 86.12 434 SER A N 1
ATOM 3544 C CA . SER A 1 434 ? -4.668 -5.436 -23.655 1.00 86.12 434 SER A CA 1
ATOM 3545 C C . SER A 1 434 ? -5.007 -5.946 -22.256 1.00 86.12 434 SER A C 1
ATOM 3547 O O . SER A 1 434 ? -6.059 -5.594 -21.735 1.00 86.12 434 SER A O 1
ATOM 3549 N N . ARG A 1 435 ? -4.140 -6.768 -21.648 1.00 86.56 435 ARG A N 1
ATOM 3550 C CA . ARG A 1 435 ? -4.420 -7.398 -20.349 1.00 86.56 435 ARG A CA 1
ATOM 3551 C C . ARG A 1 435 ? -4.057 -6.513 -19.162 1.00 86.56 435 ARG A C 1
ATOM 3553 O O . ARG A 1 435 ? -4.826 -6.435 -18.214 1.00 86.56 435 ARG A O 1
ATOM 3560 N N . ASN A 1 436 ? -2.879 -5.897 -19.192 1.00 91.50 436 ASN A N 1
ATOM 3561 C CA . ASN A 1 436 ? -2.323 -5.170 -18.052 1.00 91.50 436 ASN A CA 1
ATOM 3562 C C . ASN A 1 436 ? -1.733 -3.828 -18.512 1.00 91.50 436 ASN A C 1
ATOM 3564 O O . ASN A 1 436 ? -0.514 -3.642 -18.561 1.00 91.50 436 ASN A O 1
ATOM 3568 N N . PRO A 1 437 ? -2.606 -2.872 -18.882 1.00 92.00 437 PRO A N 1
ATOM 3569 C CA . PRO A 1 437 ? -2.207 -1.675 -19.610 1.00 92.00 437 PRO A CA 1
ATOM 3570 C C . PRO A 1 437 ? -1.272 -0.768 -18.799 1.00 92.00 437 PRO A C 1
ATOM 3572 O O . PRO A 1 437 ? -0.300 -0.266 -19.356 1.00 92.00 437 PRO A O 1
ATOM 3575 N N . ALA A 1 438 ? -1.503 -0.580 -17.496 1.00 92.94 438 ALA A N 1
ATOM 3576 C CA . ALA A 1 438 ? -0.643 0.270 -16.669 1.00 92.94 438 ALA A CA 1
ATOM 3577 C C . ALA A 1 438 ? 0.763 -0.325 -16.480 1.00 92.94 438 ALA A C 1
ATOM 3579 O O . ALA A 1 438 ? 1.761 0.361 -16.683 1.00 92.94 438 ALA A O 1
ATOM 3580 N N . VAL A 1 439 ? 0.844 -1.616 -16.156 1.00 93.62 439 VAL A N 1
ATOM 3581 C CA . VAL A 1 439 ? 2.108 -2.346 -15.968 1.00 93.62 439 VAL A CA 1
ATOM 3582 C C . VAL A 1 439 ? 2.908 -2.408 -17.273 1.00 93.62 439 VAL A C 1
ATOM 3584 O O . VAL A 1 439 ? 4.121 -2.198 -17.271 1.00 93.62 439 VAL A O 1
ATOM 3587 N N . PHE A 1 440 ? 2.226 -2.614 -18.406 1.00 93.75 440 PHE A N 1
ATOM 3588 C CA . PHE A 1 440 ? 2.843 -2.539 -19.729 1.00 93.75 440 PHE A CA 1
ATOM 3589 C C . PHE A 1 440 ? 3.449 -1.159 -19.989 1.00 93.75 440 PHE A C 1
ATOM 3591 O O . PHE A 1 440 ? 4.590 -1.087 -20.435 1.00 93.75 440 PHE A O 1
ATOM 3598 N N . VAL A 1 441 ? 2.728 -0.078 -19.666 1.00 94.06 441 VAL A N 1
ATOM 3599 C CA . VAL A 1 441 ? 3.232 1.296 -19.823 1.00 94.06 441 VAL A CA 1
ATOM 3600 C C . VAL A 1 441 ? 4.483 1.534 -18.981 1.00 94.06 441 VAL A C 1
ATOM 3602 O O . VAL A 1 441 ? 5.415 2.159 -19.488 1.00 94.06 441 VAL A O 1
ATOM 3605 N N . ILE A 1 442 ? 4.541 1.027 -17.744 1.00 94.81 442 ILE A N 1
ATOM 3606 C CA . ILE A 1 442 ? 5.736 1.138 -16.893 1.00 94.81 442 ILE A CA 1
ATOM 3607 C C . ILE A 1 442 ? 6.936 0.497 -17.601 1.00 94.81 442 ILE A C 1
ATOM 3609 O O . ILE A 1 442 ? 7.905 1.189 -17.909 1.00 94.81 442 ILE A O 1
ATOM 3613 N N . ALA A 1 443 ? 6.842 -0.790 -17.946 1.00 94.19 443 ALA A N 1
ATOM 3614 C CA . ALA A 1 443 ? 7.943 -1.513 -18.578 1.00 94.19 443 ALA A CA 1
ATOM 3615 C C . ALA A 1 443 ? 8.336 -0.922 -19.942 1.00 94.19 443 ALA A C 1
ATOM 3617 O O . ALA A 1 443 ? 9.513 -0.672 -20.193 1.00 94.19 443 ALA A O 1
ATOM 3618 N N . SER A 1 444 ? 7.365 -0.652 -20.822 1.00 92.69 444 SER A N 1
ATOM 3619 C CA . SER A 1 444 ? 7.645 -0.145 -22.169 1.00 92.69 444 SER A CA 1
ATOM 3620 C C . SER A 1 444 ? 8.284 1.243 -22.148 1.00 92.69 444 SER A C 1
ATOM 3622 O O . SER A 1 444 ? 9.156 1.531 -22.964 1.00 92.69 444 SER A O 1
ATOM 3624 N N . THR A 1 445 ? 7.854 2.109 -21.223 1.00 92.50 445 THR A N 1
ATOM 3625 C CA . THR A 1 445 ? 8.388 3.472 -21.114 1.00 92.50 445 THR A CA 1
ATOM 3626 C C . THR A 1 445 ? 9.805 3.455 -20.558 1.00 92.50 445 THR A C 1
ATOM 3628 O O . THR A 1 445 ? 10.664 4.141 -21.102 1.00 92.50 445 THR A O 1
ATOM 3631 N N . GLU A 1 446 ? 10.074 2.656 -19.523 1.00 92.25 446 GLU A N 1
ATOM 3632 C CA . GLU A 1 446 ? 11.424 2.535 -18.963 1.00 92.25 446 GLU A CA 1
ATOM 3633 C C . GLU A 1 446 ? 12.421 1.983 -19.990 1.00 92.25 446 GLU A C 1
ATOM 3635 O O . GLU A 1 446 ? 13.475 2.583 -20.204 1.00 92.25 446 GLU A O 1
ATOM 3640 N N . LEU A 1 447 ? 12.060 0.905 -20.697 1.00 92.62 447 LEU A N 1
ATOM 3641 C CA . LEU A 1 447 ? 12.903 0.328 -21.750 1.00 92.62 447 LEU A CA 1
ATOM 3642 C C . LEU A 1 447 ? 13.129 1.314 -22.906 1.00 92.62 447 LEU A C 1
ATOM 3644 O O . LEU A 1 447 ? 14.260 1.483 -23.360 1.00 92.62 447 LEU A O 1
ATOM 3648 N N . GLY A 1 448 ? 12.074 1.989 -23.371 1.00 89.75 448 GLY A N 1
ATOM 3649 C CA . GLY A 1 448 ? 12.169 2.959 -24.463 1.00 89.75 448 GLY A CA 1
ATOM 3650 C C . GLY A 1 448 ? 13.039 4.165 -24.111 1.00 89.75 448 GLY A C 1
ATOM 3651 O O . GLY A 1 448 ? 13.890 4.569 -24.901 1.00 89.75 448 GLY A O 1
ATOM 3652 N N . GLU A 1 449 ? 12.879 4.727 -22.914 1.00 89.56 449 GLU A N 1
ATOM 3653 C CA . GLU A 1 449 ? 13.692 5.860 -22.465 1.00 89.56 449 GLU A CA 1
ATOM 3654 C C . GLU A 1 449 ? 15.155 5.459 -22.227 1.00 89.56 449 GLU A C 1
ATOM 3656 O O . GLU A 1 449 ? 16.052 6.224 -22.582 1.00 89.56 449 GLU A O 1
ATOM 3661 N N . PHE A 1 450 ? 15.417 4.255 -21.706 1.00 89.44 450 PHE A N 1
ATOM 3662 C CA . PHE A 1 450 ? 16.777 3.717 -21.598 1.00 89.44 450 PHE A CA 1
ATOM 3663 C C . PHE A 1 450 ? 17.451 3.602 -22.974 1.00 89.44 450 PHE A C 1
ATOM 3665 O O . PHE A 1 450 ? 18.555 4.110 -23.171 1.00 89.44 450 PHE A O 1
ATOM 3672 N N . ILE A 1 451 ? 16.760 3.027 -23.966 1.00 87.50 451 ILE A N 1
ATOM 3673 C CA . ILE A 1 451 ? 17.279 2.928 -25.337 1.00 87.50 451 ILE A CA 1
ATOM 3674 C C . ILE A 1 451 ? 17.557 4.317 -25.912 1.00 87.50 451 ILE A C 1
ATOM 3676 O O . ILE A 1 451 ? 18.627 4.526 -26.478 1.00 87.50 451 ILE A O 1
ATOM 3680 N N . LYS A 1 452 ? 16.642 5.282 -25.764 1.00 87.19 452 LYS A N 1
ATOM 3681 C CA . LYS A 1 452 ? 16.842 6.647 -26.281 1.00 87.19 452 LYS A CA 1
ATOM 3682 C C . LYS A 1 452 ? 18.086 7.313 -25.694 1.00 87.19 452 LYS A C 1
ATOM 3684 O O . LYS A 1 452 ? 18.854 7.901 -26.455 1.00 87.19 452 LYS A O 1
ATOM 3689 N N . ARG A 1 453 ? 18.301 7.198 -24.377 1.00 86.12 453 ARG A N 1
ATOM 3690 C CA . ARG A 1 453 ? 19.461 7.794 -23.689 1.00 86.12 453 ARG A CA 1
ATOM 3691 C C . ARG A 1 453 ? 20.791 7.206 -24.154 1.00 86.12 453 ARG A C 1
ATOM 3693 O O . ARG A 1 453 ? 21.752 7.952 -24.289 1.00 86.12 453 ARG A O 1
ATOM 3700 N N . HIS A 1 454 ? 20.824 5.905 -24.442 1.00 83.00 454 HIS A N 1
ATOM 3701 C CA . HIS A 1 454 ? 22.062 5.181 -24.762 1.00 83.00 454 HIS A CA 1
ATOM 3702 C C . HIS A 1 454 ? 22.249 4.867 -26.260 1.00 83.00 454 HIS A C 1
ATOM 3704 O O . HIS A 1 454 ? 23.247 4.265 -26.637 1.00 83.00 454 HIS A O 1
ATOM 3710 N N . THR A 1 455 ? 21.320 5.286 -27.132 1.00 76.25 455 THR A N 1
ATOM 3711 C CA . THR A 1 455 ? 21.460 5.197 -28.607 1.00 76.25 455 THR A CA 1
ATOM 3712 C C . THR A 1 455 ? 22.058 6.467 -29.215 1.00 76.25 455 THR A C 1
ATOM 3714 O O . THR A 1 455 ? 22.752 6.402 -30.225 1.00 76.25 455 THR A O 1
ATOM 3717 N N . ILE A 1 456 ? 21.765 7.633 -28.637 1.00 66.75 456 ILE A N 1
ATOM 3718 C CA . ILE A 1 456 ? 22.336 8.914 -29.066 1.00 66.75 456 ILE A CA 1
ATOM 3719 C C . ILE A 1 456 ? 23.684 9.038 -28.343 1.00 66.75 456 ILE A C 1
ATOM 3721 O O . ILE A 1 456 ? 23.709 8.898 -27.128 1.00 66.75 456 ILE A O 1
ATOM 3725 N N . GLU A 1 457 ? 24.786 9.260 -29.069 1.00 52.72 457 GLU A N 1
ATOM 3726 C CA . GLU A 1 457 ? 26.208 9.216 -28.639 1.00 52.72 457 GLU A CA 1
ATOM 3727 C C . GLU A 1 457 ? 26.635 10.201 -27.515 1.00 52.72 457 GLU A C 1
ATOM 3729 O O . GLU A 1 457 ? 27.750 10.716 -27.493 1.00 52.72 457 GLU A O 1
ATOM 3734 N N . SER A 1 458 ? 25.785 10.474 -26.531 1.00 51.50 458 SER A N 1
ATOM 3735 C CA . SER A 1 458 ? 26.110 11.232 -25.327 1.00 51.50 458 SER A CA 1
ATOM 3736 C C . SER A 1 458 ? 25.903 10.353 -24.096 1.00 51.50 458 SER A C 1
ATOM 3738 O O . SER A 1 458 ? 25.119 10.667 -23.203 1.00 51.50 458 SER A O 1
ATOM 3740 N N . SER A 1 459 ? 26.613 9.224 -24.029 1.00 53.47 459 SER A N 1
ATOM 3741 C CA . SER A 1 459 ? 26.719 8.499 -22.765 1.00 53.47 459 SER A CA 1
ATOM 3742 C C . SER A 1 459 ? 27.468 9.401 -21.780 1.00 53.47 459 SER A C 1
ATOM 3744 O O . SER A 1 459 ? 28.690 9.541 -21.874 1.00 53.47 459 SER A O 1
ATOM 3746 N N . LYS A 1 460 ? 26.745 10.016 -20.835 1.00 60.06 460 LYS A N 1
ATOM 3747 C CA . LYS A 1 460 ? 27.327 10.799 -19.728 1.00 60.06 460 LYS A CA 1
ATOM 3748 C C . LYS A 1 460 ? 28.339 9.988 -18.898 1.00 60.06 460 LYS A C 1
ATOM 3750 O O . LYS A 1 460 ? 29.165 10.574 -18.207 1.00 60.06 460 LYS A O 1
ATOM 3755 N N . HIS A 1 461 ? 28.306 8.655 -19.004 1.00 60.53 461 HIS A N 1
ATOM 3756 C CA . HIS A 1 461 ? 29.152 7.717 -18.267 1.00 60.53 461 HIS A CA 1
ATOM 3757 C C . HIS A 1 461 ? 30.158 7.004 -19.196 1.00 60.53 461 HIS A C 1
ATOM 3759 O O . HIS A 1 461 ? 29.894 5.896 -19.672 1.00 60.53 461 HIS A O 1
ATOM 3765 N N . PRO A 1 462 ? 31.342 7.594 -19.453 1.00 61.28 462 PRO A N 1
ATOM 3766 C CA . PRO A 1 462 ? 32.337 7.027 -20.369 1.00 61.28 462 PRO A CA 1
ATOM 3767 C C . PRO A 1 462 ? 32.899 5.671 -19.914 1.00 61.28 462 PRO A C 1
ATOM 3769 O O . PRO A 1 462 ? 33.331 4.884 -20.747 1.00 61.28 462 PRO A O 1
ATOM 3772 N N . GLN A 1 463 ? 32.860 5.365 -18.612 1.00 65.31 463 GLN A N 1
ATOM 3773 C CA . GLN A 1 463 ? 33.376 4.103 -18.066 1.00 65.31 463 GLN A CA 1
ATOM 3774 C C . GLN A 1 463 ? 32.469 2.889 -18.331 1.00 65.31 463 GLN A C 1
ATOM 3776 O O . GLN A 1 463 ? 32.963 1.768 -18.316 1.00 65.31 463 GLN A O 1
ATOM 3781 N N . ARG A 1 464 ? 31.166 3.094 -18.585 1.00 69.12 464 ARG A N 1
ATOM 3782 C CA . ARG A 1 464 ? 30.169 2.014 -18.769 1.00 69.12 464 ARG A CA 1
ATOM 3783 C C . ARG A 1 464 ? 29.435 2.064 -20.110 1.00 69.12 464 ARG A C 1
ATOM 3785 O O . ARG A 1 464 ? 28.518 1.285 -20.346 1.00 69.12 464 ARG A O 1
ATOM 3792 N N . SER A 1 465 ? 29.845 2.962 -21.004 1.00 71.88 465 SER A N 1
ATOM 3793 C CA . SER A 1 465 ? 29.216 3.171 -22.315 1.00 71.88 465 SER A CA 1
ATOM 3794 C C . SER A 1 465 ? 29.140 1.883 -23.154 1.00 71.88 465 SER A C 1
ATOM 3796 O O . SER A 1 465 ? 28.115 1.606 -23.773 1.00 71.88 465 SER A O 1
ATOM 3798 N N . ALA A 1 466 ? 30.181 1.041 -23.104 1.00 76.38 466 ALA A N 1
ATOM 3799 C CA . ALA A 1 466 ? 30.202 -0.243 -23.806 1.00 76.38 466 ALA A CA 1
ATOM 3800 C C . ALA A 1 466 ? 29.170 -1.243 -23.251 1.00 76.38 466 ALA A C 1
ATOM 3802 O O . ALA A 1 466 ? 28.430 -1.851 -24.024 1.00 76.38 466 ALA A O 1
ATOM 3803 N N . ASP A 1 467 ? 29.076 -1.376 -21.926 1.00 79.31 467 ASP A N 1
ATOM 3804 C CA . ASP A 1 467 ? 28.143 -2.304 -21.274 1.00 79.31 467 ASP A CA 1
ATOM 3805 C C . ASP A 1 467 ? 26.684 -1.880 -21.499 1.00 79.31 467 ASP A C 1
ATOM 3807 O O . ASP A 1 467 ? 25.824 -2.705 -21.816 1.00 79.31 467 ASP A O 1
ATOM 3811 N N . LEU A 1 468 ? 26.418 -0.573 -21.416 1.00 81.38 468 LEU A N 1
ATOM 3812 C CA . LEU A 1 468 ? 25.108 0.018 -21.691 1.00 81.38 468 LEU A CA 1
ATOM 3813 C C . LEU A 1 468 ? 24.694 -0.187 -23.156 1.00 81.38 468 LEU A C 1
ATOM 3815 O O . LEU A 1 468 ? 23.550 -0.553 -23.423 1.00 81.38 468 LEU A O 1
ATOM 3819 N N . ALA A 1 469 ? 25.623 -0.041 -24.106 1.00 80.75 469 ALA A N 1
ATOM 3820 C CA . ALA A 1 469 ? 25.364 -0.305 -25.521 1.00 80.75 469 ALA A CA 1
ATOM 3821 C C . ALA A 1 469 ? 25.044 -1.787 -25.793 1.00 80.75 469 ALA A C 1
ATOM 3823 O O . ALA A 1 469 ? 24.109 -2.092 -26.540 1.00 80.75 469 ALA A O 1
ATOM 3824 N N . ILE A 1 470 ? 25.765 -2.717 -25.152 1.00 84.00 470 ILE A N 1
ATOM 3825 C CA . ILE A 1 470 ? 25.458 -4.155 -25.224 1.00 84.00 470 ILE A CA 1
ATOM 3826 C C . ILE A 1 470 ? 24.053 -4.418 -24.668 1.00 84.00 470 ILE A C 1
ATOM 3828 O O . ILE A 1 470 ? 23.279 -5.163 -25.271 1.00 84.00 470 ILE A O 1
ATOM 3832 N N . MET A 1 471 ? 23.685 -3.774 -23.558 1.00 84.19 471 MET A N 1
ATOM 3833 C CA . MET A 1 471 ? 22.356 -3.908 -22.964 1.00 84.19 471 MET A CA 1
ATOM 3834 C C . MET A 1 471 ? 21.244 -3.392 -23.879 1.00 84.19 471 MET A C 1
ATOM 3836 O O . MET A 1 471 ? 20.228 -4.069 -24.032 1.00 84.19 471 MET A O 1
ATOM 3840 N N . VAL A 1 472 ? 21.440 -2.249 -24.542 1.00 85.06 472 VAL A N 1
ATOM 3841 C CA . VAL A 1 472 ? 20.493 -1.727 -25.542 1.00 85.06 472 VAL A CA 1
ATOM 3842 C C . VAL A 1 472 ? 20.256 -2.744 -26.656 1.00 85.06 472 VAL A C 1
ATOM 3844 O O . VAL A 1 472 ? 19.106 -3.017 -27.005 1.00 85.06 472 VAL A O 1
ATOM 3847 N N . GLU A 1 473 ? 21.322 -3.338 -27.190 1.00 84.94 473 GLU A N 1
ATOM 3848 C CA . GLU A 1 473 ? 21.215 -4.345 -28.247 1.00 84.94 473 GLU A CA 1
ATOM 3849 C C . GLU A 1 473 ? 20.498 -5.614 -27.759 1.00 84.94 473 GLU A C 1
ATOM 3851 O O . GLU A 1 473 ? 19.636 -6.152 -28.457 1.00 84.94 473 GLU A O 1
ATOM 3856 N N . MET A 1 474 ? 20.785 -6.069 -26.534 1.00 85.44 474 MET A N 1
ATOM 3857 C CA . MET A 1 474 ? 20.075 -7.197 -25.924 1.00 85.44 474 MET A CA 1
ATOM 3858 C C . MET A 1 474 ? 18.582 -6.905 -25.751 1.00 85.44 474 MET A C 1
ATOM 3860 O O . MET A 1 474 ? 17.756 -7.746 -26.108 1.00 85.44 474 MET A O 1
ATOM 3864 N N . ILE A 1 475 ? 18.217 -5.721 -25.249 1.00 87.19 475 ILE A N 1
ATOM 3865 C CA . ILE A 1 475 ? 16.814 -5.324 -25.062 1.00 87.19 475 ILE A CA 1
ATOM 3866 C C . ILE A 1 475 ? 16.097 -5.264 -26.413 1.00 87.19 475 ILE A C 1
ATOM 3868 O O . ILE A 1 475 ? 15.019 -5.844 -26.548 1.00 87.19 475 ILE A O 1
ATOM 3872 N N . ARG A 1 476 ? 16.704 -4.636 -27.430 1.00 85.81 476 ARG A N 1
ATOM 3873 C CA . ARG A 1 476 ? 16.131 -4.564 -28.785 1.00 85.81 476 ARG A CA 1
ATOM 3874 C C . ARG A 1 476 ? 15.850 -5.945 -29.354 1.00 85.81 476 ARG A C 1
ATOM 3876 O O . ARG A 1 476 ? 14.737 -6.191 -29.797 1.00 85.81 476 ARG A O 1
ATOM 3883 N N . ARG A 1 477 ? 16.815 -6.866 -29.272 1.00 86.12 477 ARG A N 1
ATOM 3884 C CA . ARG A 1 477 ? 16.630 -8.255 -29.728 1.00 86.12 477 ARG A CA 1
ATOM 3885 C C . ARG A 1 477 ? 15.555 -8.998 -28.943 1.00 86.12 477 ARG A C 1
ATOM 3887 O O . ARG A 1 477 ? 14.848 -9.825 -29.504 1.00 86.12 477 ARG A O 1
ATOM 3894 N N . THR A 1 478 ? 15.445 -8.725 -27.646 1.00 82.38 478 THR A N 1
ATOM 3895 C CA . THR A 1 478 ? 14.500 -9.409 -26.752 1.00 82.38 478 THR A CA 1
ATOM 3896 C C . THR A 1 478 ? 13.056 -8.974 -27.003 1.00 82.38 478 THR A C 1
ATOM 3898 O O . THR A 1 478 ? 12.143 -9.783 -26.862 1.00 82.38 478 THR A O 1
ATOM 3901 N N . VAL A 1 479 ? 12.847 -7.710 -27.378 1.00 82.56 479 VAL A N 1
ATOM 3902 C CA . VAL A 1 479 ? 11.519 -7.084 -27.502 1.00 82.56 479 VAL A CA 1
ATOM 3903 C C . VAL A 1 479 ? 11.113 -6.853 -28.970 1.00 82.56 479 VAL A C 1
ATOM 3905 O O . VAL A 1 479 ? 10.042 -6.306 -29.249 1.00 82.56 479 VAL A O 1
ATOM 3908 N N . ASP A 1 480 ? 11.937 -7.300 -29.921 1.00 78.62 480 ASP A N 1
ATOM 3909 C CA . ASP A 1 480 ? 11.716 -7.104 -31.354 1.00 78.62 480 ASP A CA 1
ATOM 3910 C C . ASP A 1 480 ? 10.327 -7.596 -31.801 1.00 78.62 480 ASP A C 1
ATOM 3912 O O . ASP A 1 480 ? 9.851 -8.667 -31.415 1.00 78.62 480 ASP A O 1
ATOM 3916 N N . GLY A 1 481 ? 9.630 -6.764 -32.576 1.00 70.31 481 GLY A N 1
ATOM 3917 C CA . GLY A 1 481 ? 8.263 -7.019 -33.040 1.00 70.31 481 GLY A CA 1
ATOM 3918 C C . GLY A 1 481 ? 7.151 -6.959 -31.978 1.00 70.31 481 GLY A C 1
ATOM 3919 O O . GLY A 1 481 ? 5.981 -7.084 -32.342 1.00 70.31 481 GLY A O 1
ATOM 3920 N N . LYS A 1 482 ? 7.459 -6.754 -30.686 1.00 72.88 482 LYS A N 1
ATOM 3921 C CA . LYS A 1 482 ? 6.456 -6.656 -29.599 1.00 72.88 482 LYS A CA 1
ATOM 3922 C C . LYS A 1 482 ? 6.173 -5.225 -29.153 1.00 72.88 482 LYS A C 1
ATOM 3924 O O . LYS A 1 482 ? 5.061 -4.933 -28.714 1.00 72.88 482 LYS A O 1
ATOM 3929 N N . ILE A 1 483 ? 7.151 -4.332 -29.279 1.00 73.00 483 ILE A N 1
ATOM 3930 C CA . ILE A 1 483 ? 7.001 -2.908 -28.972 1.00 73.00 483 ILE A CA 1
ATOM 3931 C C . ILE A 1 483 ? 7.626 -2.097 -30.104 1.00 73.00 483 ILE A C 1
ATOM 3933 O O . ILE A 1 483 ? 8.734 -2.389 -30.544 1.00 73.00 483 ILE A O 1
ATOM 3937 N N . SER A 1 484 ? 6.926 -1.060 -30.567 1.00 63.19 484 SER A N 1
ATOM 3938 C CA . SER A 1 484 ? 7.542 0.001 -31.366 1.00 63.19 484 SER A CA 1
ATOM 3939 C C . SER A 1 484 ? 8.334 0.909 -30.418 1.00 63.19 484 SER A C 1
ATOM 3941 O O . SER A 1 484 ? 7.762 1.850 -29.859 1.00 63.19 484 SER A O 1
ATOM 3943 N N . LEU A 1 485 ? 9.586 0.539 -30.141 1.00 56.03 485 LEU A N 1
ATOM 3944 C CA . LEU A 1 485 ? 10.494 1.272 -29.249 1.00 56.03 485 LEU A CA 1
ATOM 3945 C C . LEU A 1 485 ? 11.130 2.476 -29.944 1.00 56.03 485 LEU A C 1
ATOM 3947 O O . LEU A 1 485 ? 11.560 2.318 -31.109 1.00 56.03 485 LEU A O 1
#